Protein AF-A0A418EEM2-F1 (afdb_monomer)

Nearest PDB structures (foldseek):
  7yxx-assembly1_C  TM=7.116E-01  e=9.047E-10  Homo sapiens
  7yxy-assembly1_A  TM=7.258E-01  e=5.087E-09  Homo sapiens
  7vpw-assembly1_A  TM=2.059E-01  e=1.206E-02  Homo sapiens
  7pe7-assembly1_A  TM=1.885E-01  e=2.426E-01  Homo sapiens

Mean predicted aligned error: 11.53 Å

Organism: Aphanomyces astaci (NCBI:txid112090)

pLDDT: mean 82.59, std 14.72, range [24.52, 97.75]

Radius of gyration: 36.35 Å; Cα contacts (8 Å, |Δi|>4): 728; chains: 1; bounding box: 82×50×116 Å

Structure (mmCIF, N/CA/C/O backbone):
data_AF-A0A418EEM2-F1
#
_entry.id   AF-A0A418EEM2-F1
#
loop_
_atom_site.group_PDB
_atom_site.id
_atom_site.type_symbol
_atom_site.label_atom_id
_atom_site.label_alt_id
_atom_site.label_comp_id
_atom_site.label_asym_id
_atom_site.label_entity_id
_atom_site.label_seq_id
_atom_site.pdbx_PDB_ins_code
_atom_site.Cartn_x
_atom_site.Cartn_y
_atom_site.Cartn_z
_atom_site.occupancy
_atom_site.B_iso_or_equiv
_atom_site.auth_seq_id
_atom_site.auth_comp_id
_atom_site.auth_asym_id
_atom_site.auth_atom_id
_atom_site.pdbx_PDB_model_num
ATOM 1 N N . MET A 1 1 ? 50.901 6.028 -36.620 1.00 51.44 1 MET A N 1
ATOM 2 C CA . MET A 1 1 ? 50.301 6.450 -37.903 1.00 51.44 1 MET A CA 1
ATOM 3 C C . MET A 1 1 ? 49.689 7.821 -37.679 1.00 51.44 1 MET A C 1
ATOM 5 O O . MET A 1 1 ? 48.867 7.936 -36.782 1.00 51.44 1 MET A O 1
ATOM 9 N N . VAL A 1 2 ? 50.145 8.858 -38.384 1.00 56.53 2 VAL A N 1
ATOM 10 C CA . VAL A 1 2 ? 49.527 10.195 -38.314 1.00 56.53 2 VAL A CA 1
ATOM 11 C C . VAL A 1 2 ? 48.451 10.235 -39.393 1.00 56.53 2 VAL A C 1
ATOM 13 O O . VAL A 1 2 ? 48.766 10.033 -40.563 1.00 56.53 2 VAL A O 1
ATOM 16 N N . ILE A 1 3 ? 47.192 10.412 -38.996 1.00 65.88 3 ILE A N 1
ATOM 17 C CA . ILE A 1 3 ? 46.061 10.512 -39.923 1.00 65.88 3 ILE A CA 1
ATOM 18 C C . ILE A 1 3 ? 45.738 12.002 -40.084 1.00 65.88 3 ILE A C 1
ATOM 20 O O . ILE A 1 3 ? 45.453 12.676 -39.096 1.00 65.88 3 ILE A O 1
ATOM 24 N N . HIS A 1 4 ? 45.831 12.529 -41.306 1.00 71.06 4 HIS A N 1
ATOM 25 C CA . HIS A 1 4 ? 45.519 13.930 -41.601 1.00 71.06 4 HIS A CA 1
ATOM 26 C C . HIS A 1 4 ? 44.032 14.083 -41.923 1.00 71.06 4 HIS A C 1
ATOM 28 O O . HIS A 1 4 ? 43.538 13.398 -42.816 1.00 71.06 4 HIS A O 1
ATOM 34 N N . ILE A 1 5 ? 43.344 14.992 -41.225 1.00 70.12 5 ILE A N 1
ATOM 35 C CA . ILE A 1 5 ? 41.952 15.350 -41.522 1.00 70.12 5 ILE A CA 1
ATOM 36 C C . ILE A 1 5 ? 41.966 16.478 -42.566 1.00 70.12 5 ILE A C 1
ATOM 38 O O . ILE A 1 5 ? 42.466 17.564 -42.259 1.00 70.12 5 ILE A O 1
ATOM 42 N N . PRO A 1 6 ? 41.469 16.260 -43.794 1.00 67.56 6 PRO A N 1
ATOM 43 C CA . PRO A 1 6 ? 41.409 17.299 -44.810 1.00 67.56 6 PRO A CA 1
ATOM 44 C C . PRO A 1 6 ? 40.204 18.206 -44.530 1.00 67.56 6 PRO A C 1
ATOM 46 O O . PRO A 1 6 ? 39.112 17.956 -45.025 1.00 67.56 6 PRO A O 1
ATOM 49 N N . ILE A 1 7 ? 40.390 19.238 -43.702 1.00 74.06 7 ILE A N 1
ATOM 50 C CA . ILE A 1 7 ? 39.342 20.228 -43.411 1.00 74.06 7 ILE A CA 1
ATOM 51 C C . ILE A 1 7 ? 39.577 21.478 -44.265 1.00 74.06 7 ILE A C 1
ATOM 53 O O . ILE A 1 7 ? 40.609 22.138 -44.147 1.00 74.06 7 ILE A O 1
ATOM 57 N N . SER A 1 8 ? 38.599 21.812 -45.102 1.00 78.50 8 SER A N 1
ATOM 58 C CA . SER A 1 8 ? 38.448 23.098 -45.799 1.00 78.50 8 SER A CA 1
ATOM 59 C C . SER A 1 8 ? 37.062 23.706 -45.533 1.00 78.50 8 SER A C 1
ATOM 61 O O . SER A 1 8 ? 36.158 23.010 -45.071 1.00 78.50 8 SER A O 1
ATOM 63 N N . GLU A 1 9 ? 36.857 24.979 -45.891 1.00 72.06 9 GLU A N 1
ATOM 64 C CA . GLU A 1 9 ? 35.553 25.669 -45.787 1.00 72.06 9 GLU A CA 1
ATOM 65 C C . GLU A 1 9 ? 34.418 24.990 -46.582 1.00 72.06 9 GLU A C 1
ATOM 67 O O . GLU A 1 9 ? 33.248 25.228 -46.305 1.00 72.06 9 GLU A O 1
ATOM 72 N N . SER A 1 10 ? 34.745 24.123 -47.547 1.00 76.06 10 SER A N 1
ATOM 73 C CA . SER A 1 10 ? 33.773 23.375 -48.353 1.00 76.06 10 SER A CA 1
ATOM 74 C C . SER A 1 10 ? 33.432 21.989 -47.793 1.00 76.06 10 SER A C 1
ATOM 76 O O . SER A 1 10 ? 32.678 21.261 -48.430 1.00 76.06 10 SER A O 1
ATOM 78 N N . THR A 1 11 ? 34.024 21.583 -46.664 1.00 80.25 11 THR A N 1
ATOM 79 C CA . THR A 1 11 ? 33.859 20.222 -46.122 1.00 80.25 11 THR A CA 1
ATOM 80 C C . THR A 1 11 ? 32.475 20.078 -45.503 1.00 80.25 11 THR A C 1
ATOM 82 O O . THR A 1 11 ? 32.172 20.706 -44.488 1.00 80.25 11 THR A O 1
ATOM 85 N N . SER A 1 12 ? 31.630 19.243 -46.102 1.00 84.81 12 SER A N 1
ATOM 86 C CA . SER A 1 12 ? 30.308 18.930 -45.560 1.00 84.81 12 SER A CA 1
ATOM 87 C C . SER A 1 12 ? 30.383 17.885 -44.437 1.00 84.81 12 SER A C 1
ATOM 89 O O . SER A 1 12 ? 31.376 17.165 -44.293 1.00 84.81 12 SER A O 1
ATOM 91 N N . LYS A 1 13 ? 29.300 17.749 -43.654 1.00 84.94 13 LYS A N 1
ATOM 92 C CA . LYS A 1 13 ? 29.166 16.659 -42.667 1.00 84.94 13 LYS A CA 1
ATOM 93 C C . LYS A 1 13 ? 29.331 15.282 -43.326 1.00 84.94 13 LYS A C 1
ATOM 95 O O . LYS A 1 13 ? 30.009 14.421 -42.772 1.00 84.94 13 LYS A O 1
ATOM 100 N N . SER A 1 14 ? 28.780 15.101 -44.528 1.00 84.50 14 SER A N 1
ATOM 101 C CA . SER A 1 14 ? 28.922 13.863 -45.299 1.00 84.50 14 SER A CA 1
ATOM 102 C C . SER A 1 14 ? 30.366 13.587 -45.717 1.00 84.50 14 SER A C 1
ATOM 104 O O . SER A 1 14 ? 30.806 12.446 -45.613 1.00 84.50 14 SER A O 1
ATOM 106 N N . ASP A 1 15 ? 31.135 14.605 -46.122 1.00 85.12 15 ASP A N 1
ATOM 107 C CA . ASP A 1 15 ? 32.535 14.412 -46.537 1.00 85.12 15 ASP A CA 1
ATOM 108 C C . ASP A 1 15 ? 33.400 13.921 -45.370 1.00 85.12 15 ASP A C 1
ATOM 110 O O . ASP A 1 15 ? 34.202 12.994 -45.515 1.00 85.12 15 ASP A O 1
ATOM 114 N N . LEU A 1 16 ? 33.202 14.505 -44.183 1.00 85.81 16 LEU A N 1
ATOM 115 C CA . LEU A 1 16 ? 33.929 14.105 -42.981 1.00 85.81 16 LEU A CA 1
ATOM 116 C C . LEU A 1 16 ? 33.482 12.723 -42.470 1.00 85.81 16 LEU A C 1
ATOM 118 O O . LEU A 1 16 ? 34.320 11.948 -42.003 1.00 85.81 16 LEU A O 1
ATOM 122 N N . ALA A 1 17 ? 32.202 12.367 -42.608 1.00 88.06 17 ALA A N 1
ATOM 123 C CA . ALA A 1 17 ? 31.718 11.022 -42.301 1.00 88.06 17 ALA A CA 1
ATOM 124 C C . ALA A 1 17 ? 32.332 9.959 -43.233 1.00 88.06 17 ALA A C 1
ATOM 126 O O . ALA A 1 17 ? 32.867 8.958 -42.754 1.00 88.06 17 ALA A O 1
ATOM 127 N N . VAL A 1 18 ? 32.366 10.213 -44.549 1.00 87.44 18 VAL A N 1
ATOM 128 C CA . VAL A 1 18 ? 33.022 9.335 -45.539 1.00 87.44 18 VAL A CA 1
ATOM 129 C C . VAL A 1 18 ? 34.505 9.160 -45.221 1.00 87.44 18 VAL A C 1
ATOM 131 O O . VAL A 1 18 ? 35.032 8.049 -45.308 1.00 87.44 18 VAL A O 1
ATOM 134 N N . TRP A 1 19 ? 35.181 10.233 -44.806 1.00 88.25 19 TRP A N 1
ATOM 135 C CA . TRP A 1 19 ? 36.571 10.167 -44.367 1.00 88.25 19 TRP A CA 1
ATOM 136 C C . TRP A 1 19 ? 36.748 9.252 -43.141 1.00 88.25 19 TRP A C 1
ATOM 138 O O . TRP A 1 19 ? 37.646 8.404 -43.131 1.00 88.25 19 TRP A O 1
ATOM 148 N N . CYS A 1 20 ? 35.858 9.340 -42.145 1.00 88.31 20 CYS A N 1
ATOM 149 C CA . CYS A 1 20 ? 35.882 8.459 -40.971 1.00 88.31 20 CYS A CA 1
ATOM 150 C C . CYS A 1 20 ? 35.730 6.977 -41.355 1.00 88.31 20 CYS A C 1
ATOM 152 O O . CYS A 1 20 ? 36.470 6.125 -40.847 1.00 88.31 20 CYS A O 1
ATOM 154 N N . THR A 1 21 ? 34.815 6.673 -42.281 1.00 86.81 21 THR A N 1
ATOM 155 C CA . THR A 1 21 ? 34.598 5.317 -42.807 1.00 86.81 21 THR A CA 1
ATOM 156 C C . THR A 1 21 ? 35.807 4.824 -43.602 1.00 86.81 21 THR A C 1
ATOM 158 O O . THR A 1 21 ? 36.276 3.707 -43.377 1.00 86.81 21 THR A O 1
ATOM 161 N N . HIS A 1 22 ? 36.365 5.659 -44.488 1.00 87.75 22 HIS A N 1
ATOM 162 C CA . HIS A 1 22 ? 37.540 5.325 -45.300 1.00 87.75 22 HIS A CA 1
ATOM 163 C C . HIS A 1 22 ? 38.737 4.920 -44.430 1.00 87.75 22 HIS A C 1
ATOM 165 O O . HIS A 1 22 ? 39.407 3.924 -44.707 1.00 87.75 22 HIS A O 1
ATOM 171 N N . HIS A 1 23 ? 38.965 5.646 -43.334 1.00 88.44 23 HIS A N 1
ATOM 172 C CA . HIS A 1 23 ? 40.041 5.362 -42.386 1.00 88.44 23 HIS A CA 1
ATOM 173 C C . HIS A 1 23 ? 39.682 4.326 -41.309 1.00 88.44 23 HIS A C 1
ATOM 175 O O . HIS A 1 23 ? 40.506 4.062 -40.433 1.00 88.44 23 HIS A O 1
ATOM 181 N N . ARG A 1 24 ? 38.490 3.712 -41.377 1.00 88.88 24 ARG A N 1
ATOM 182 C CA . ARG A 1 24 ? 38.003 2.688 -40.436 1.00 88.88 24 ARG A CA 1
ATOM 183 C C . ARG A 1 24 ? 38.135 3.112 -38.970 1.00 88.88 24 ARG A C 1
ATOM 185 O O . ARG A 1 24 ? 38.486 2.297 -38.116 1.00 88.88 24 ARG A O 1
ATOM 192 N N . LEU A 1 25 ? 37.854 4.382 -38.670 1.00 88.19 25 LEU A N 1
ATOM 193 C CA . LEU A 1 25 ? 38.053 4.927 -37.324 1.00 88.19 25 LEU A CA 1
ATOM 194 C C . LEU A 1 25 ? 37.268 4.161 -36.257 1.00 88.19 25 LEU A C 1
ATOM 196 O O . LEU A 1 25 ? 37.789 3.938 -35.170 1.00 88.19 25 LEU A O 1
ATOM 200 N N . LEU A 1 26 ? 36.064 3.688 -36.587 1.00 89.75 26 LEU A N 1
ATOM 201 C CA . LEU A 1 26 ? 35.260 2.877 -35.677 1.00 89.75 26 LEU A CA 1
ATOM 202 C C . LEU A 1 26 ? 35.950 1.562 -35.286 1.00 89.75 26 LEU A C 1
ATOM 204 O O . LEU A 1 26 ? 35.972 1.208 -34.111 1.00 89.75 26 LEU A O 1
ATOM 208 N N . HIS A 1 27 ? 36.567 0.867 -36.245 1.00 90.12 27 HIS A N 1
ATOM 209 C CA . HIS A 1 27 ? 37.319 -0.360 -35.966 1.00 90.12 27 HIS A CA 1
ATOM 210 C C . HIS A 1 27 ? 38.549 -0.077 -35.100 1.00 90.12 27 HIS A C 1
ATOM 212 O O . HIS A 1 27 ? 38.801 -0.798 -34.142 1.00 90.12 27 HIS A O 1
ATOM 218 N N . LEU A 1 28 ? 39.276 1.009 -35.386 1.00 89.88 28 LEU A N 1
ATOM 219 C CA . LEU A 1 28 ? 40.419 1.420 -34.566 1.00 89.88 28 LEU A CA 1
ATOM 220 C C . LEU A 1 28 ? 39.999 1.744 -33.126 1.00 89.88 28 LEU A C 1
ATOM 222 O O . LEU A 1 28 ? 40.713 1.405 -32.184 1.00 89.88 28 LEU A O 1
ATOM 226 N N . LEU A 1 29 ? 38.835 2.373 -32.942 1.00 90.69 29 LEU A N 1
ATOM 227 C CA . LEU A 1 29 ? 38.268 2.619 -31.618 1.00 90.69 29 LEU A CA 1
ATOM 228 C C . LEU A 1 29 ? 37.874 1.321 -30.909 1.00 90.69 29 LEU A C 1
ATOM 230 O O . LEU A 1 29 ? 38.097 1.210 -29.707 1.00 90.69 29 LEU A O 1
ATOM 234 N N . CYS A 1 30 ? 37.323 0.338 -31.627 1.00 89.44 30 CYS A N 1
ATOM 235 C CA . CYS A 1 30 ? 36.938 -0.959 -31.054 1.00 89.44 30 CYS A CA 1
ATOM 236 C C . CYS A 1 30 ? 38.126 -1.727 -30.459 1.00 89.44 30 CYS A C 1
ATOM 238 O O . CYS A 1 30 ? 37.943 -2.431 -29.465 1.00 89.44 30 CYS A O 1
ATOM 240 N N . ASP A 1 31 ? 39.325 -1.518 -31.007 1.00 87.50 31 ASP A N 1
ATOM 241 C CA . ASP A 1 31 ? 40.585 -2.105 -30.535 1.00 87.50 31 ASP A CA 1
ATOM 242 C C . ASP A 1 31 ? 41.353 -1.194 -29.549 1.00 87.50 31 ASP A C 1
ATOM 244 O O . ASP A 1 31 ? 42.474 -1.502 -29.138 1.00 87.50 31 ASP A O 1
ATOM 248 N N . SER A 1 32 ? 40.786 -0.040 -29.178 1.00 90.00 32 SER A N 1
ATOM 249 C CA . SER A 1 32 ? 41.451 0.957 -28.333 1.00 90.00 32 SER A CA 1
ATOM 250 C C . SER A 1 32 ? 41.267 0.711 -26.831 1.00 90.00 32 SER A C 1
ATOM 252 O O . SER A 1 32 ? 40.395 -0.026 -26.378 1.00 90.00 32 SER A O 1
ATOM 254 N N . HIS A 1 33 ? 42.085 1.396 -26.026 1.00 91.94 33 HIS A N 1
ATOM 255 C CA . HIS A 1 33 ? 41.957 1.410 -24.568 1.00 91.94 33 HIS A CA 1
ATOM 256 C C . HIS A 1 33 ? 40.619 2.034 -24.119 1.00 91.94 33 HIS A C 1
ATOM 258 O O . HIS A 1 33 ? 40.158 3.015 -24.705 1.00 91.94 33 HIS A O 1
ATOM 264 N N . GLU A 1 34 ? 40.040 1.541 -23.020 1.00 91.00 34 GLU A N 1
ATOM 265 C CA . GLU A 1 34 ? 38.724 1.943 -22.479 1.00 91.00 34 GLU A CA 1
ATOM 266 C C . GLU A 1 34 ? 38.529 3.474 -22.358 1.00 91.00 34 GLU A C 1
ATOM 268 O O . GLU A 1 34 ? 37.470 4.015 -22.667 1.00 91.00 34 GLU A O 1
ATOM 273 N N . GLN A 1 35 ? 39.580 4.201 -21.966 1.00 91.06 35 GLN A N 1
ATOM 274 C CA . GLN A 1 35 ? 39.549 5.656 -21.780 1.00 91.06 35 GLN A CA 1
ATOM 275 C C . GLN A 1 35 ? 39.449 6.413 -23.110 1.00 91.06 35 GLN A C 1
ATOM 277 O O . GLN A 1 35 ? 38.886 7.504 -23.162 1.00 91.06 35 GLN A O 1
ATOM 282 N N . VAL A 1 36 ? 39.994 5.841 -24.187 1.00 92.56 36 VAL A N 1
ATOM 283 C CA . VAL A 1 36 ? 39.865 6.388 -25.544 1.00 92.56 36 VAL A CA 1
ATOM 284 C C . VAL A 1 36 ? 38.441 6.166 -26.042 1.00 92.56 36 VAL A C 1
ATOM 286 O O . VAL A 1 36 ? 37.833 7.099 -26.561 1.00 92.56 36 VAL A O 1
ATOM 289 N N . ILE A 1 37 ? 37.880 4.979 -25.791 1.00 93.56 37 ILE A N 1
ATOM 290 C CA . ILE A 1 37 ? 36.491 4.647 -26.130 1.00 93.56 37 ILE A CA 1
ATOM 291 C C . ILE A 1 37 ? 35.528 5.640 -25.468 1.00 93.56 37 ILE A C 1
ATOM 293 O O . ILE A 1 37 ? 34.734 6.267 -26.162 1.00 93.56 37 ILE A O 1
ATOM 297 N N . ARG A 1 38 ? 35.650 5.896 -24.159 1.00 90.56 38 ARG A N 1
ATOM 298 C CA . ARG A 1 38 ? 34.766 6.853 -23.454 1.00 90.56 38 ARG A CA 1
ATOM 299 C C . ARG A 1 38 ? 34.848 8.288 -23.979 1.00 90.56 38 ARG A C 1
ATOM 301 O O . ARG A 1 38 ? 33.888 9.037 -23.857 1.00 90.56 38 ARG A O 1
ATOM 308 N N . ARG A 1 39 ? 35.983 8.687 -24.559 1.00 90.69 39 ARG A N 1
ATOM 309 C CA . ARG A 1 39 ? 36.164 10.017 -25.169 1.00 90.69 39 ARG A CA 1
ATOM 310 C C . ARG A 1 39 ? 35.666 10.089 -26.613 1.00 90.69 39 ARG A C 1
ATOM 312 O O . ARG A 1 39 ? 35.639 11.174 -27.182 1.00 90.69 39 ARG A O 1
ATOM 319 N N . SER A 1 40 ? 35.274 8.960 -27.202 1.00 89.38 40 SER A N 1
ATOM 320 C CA . SER A 1 40 ? 34.813 8.886 -28.591 1.00 89.38 40 SER A CA 1
ATOM 321 C C . SER A 1 40 ? 33.335 9.242 -28.787 1.00 89.38 40 SER A C 1
ATOM 323 O O . SER A 1 40 ? 32.888 9.296 -29.932 1.00 89.38 40 SER A O 1
ATOM 325 N N . CYS A 1 41 ? 32.589 9.545 -27.712 1.00 89.44 41 CYS A N 1
ATOM 326 C CA . CYS A 1 41 ? 31.162 9.881 -27.784 1.00 89.44 41 CYS A CA 1
ATOM 327 C C . CYS A 1 41 ? 30.863 10.995 -28.795 1.00 89.44 41 CYS A C 1
ATOM 329 O O . CYS A 1 41 ? 29.959 10.837 -29.604 1.00 89.44 41 CYS A O 1
ATOM 331 N N . GLU A 1 42 ? 31.644 12.079 -28.804 1.00 87.94 42 GLU A N 1
ATOM 332 C CA . GLU A 1 42 ? 31.430 13.205 -29.729 1.00 87.94 42 GLU A CA 1
ATOM 333 C C . GLU A 1 42 ? 31.643 12.813 -31.195 1.00 87.94 42 GLU A C 1
ATOM 335 O O . GLU A 1 42 ? 30.911 13.261 -32.073 1.00 87.94 42 GLU A O 1
ATOM 340 N N . LEU A 1 43 ? 32.611 11.931 -31.472 1.00 88.50 43 LEU A N 1
ATOM 341 C CA . LEU A 1 43 ? 32.829 11.429 -32.827 1.00 88.50 43 LEU A CA 1
ATOM 342 C C . LEU A 1 43 ? 31.642 10.578 -33.286 1.00 88.50 43 LEU A C 1
ATOM 344 O O . LEU A 1 43 ? 31.169 10.731 -34.406 1.00 88.50 43 LEU A O 1
ATOM 348 N N . LEU A 1 44 ? 31.164 9.674 -32.432 1.00 91.12 44 LEU A N 1
ATOM 349 C CA . LEU A 1 44 ? 30.056 8.788 -32.785 1.00 91.12 44 LEU A CA 1
ATOM 350 C C . LEU A 1 44 ? 28.724 9.529 -32.852 1.00 91.12 44 LEU A C 1
ATOM 352 O O . LEU A 1 44 ? 27.911 9.235 -33.724 1.00 91.12 44 LEU A O 1
ATOM 356 N N . ARG A 1 45 ? 28.536 10.539 -32.002 1.00 91.06 45 ARG A N 1
ATOM 357 C CA . ARG A 1 45 ? 27.416 11.472 -32.086 1.00 91.06 45 ARG A CA 1
ATOM 358 C C . ARG A 1 45 ? 27.445 12.218 -33.412 1.00 91.06 45 ARG A C 1
ATOM 360 O O . ARG A 1 45 ? 26.434 12.242 -34.098 1.00 91.06 45 ARG A O 1
ATOM 367 N N . PHE A 1 46 ? 28.605 12.744 -33.813 1.00 90.69 46 PHE A N 1
ATOM 368 C CA . PHE A 1 46 ? 28.773 13.368 -35.124 1.00 90.69 46 PHE A CA 1
ATOM 369 C C . PHE A 1 46 ? 28.389 12.417 -36.270 1.00 90.69 46 PHE A C 1
ATOM 371 O O . PHE A 1 46 ? 27.715 12.840 -37.206 1.00 90.69 46 PHE A O 1
ATOM 378 N N . LEU A 1 47 ? 28.777 11.137 -36.197 1.00 90.75 47 LEU A N 1
ATOM 379 C CA . LEU A 1 47 ? 28.391 10.144 -37.206 1.00 90.75 47 LEU A CA 1
ATOM 380 C C . LEU A 1 47 ? 26.879 9.880 -37.220 1.00 90.75 47 LEU A C 1
ATOM 382 O O . LEU A 1 47 ? 26.319 9.689 -38.295 1.00 90.75 47 LEU A O 1
ATOM 386 N N . CYS A 1 48 ? 26.218 9.897 -36.062 1.00 91.06 48 CYS A N 1
ATOM 387 C CA . CYS A 1 48 ? 24.760 9.804 -35.978 1.00 91.06 48 CYS A CA 1
ATOM 388 C C . CYS A 1 48 ? 24.084 11.050 -36.578 1.00 91.06 48 CYS A C 1
ATOM 390 O O . CYS A 1 48 ? 23.236 10.913 -37.449 1.00 91.06 48 CYS A O 1
ATOM 392 N N . ASP A 1 49 ? 24.536 12.255 -36.211 1.00 87.88 49 ASP A N 1
ATOM 393 C CA . ASP A 1 49 ? 24.030 13.543 -36.723 1.00 87.88 49 ASP A CA 1
ATOM 394 C C . ASP A 1 49 ? 24.249 13.737 -38.238 1.00 87.88 49 ASP A C 1
ATOM 396 O O . ASP A 1 49 ? 23.690 14.657 -38.843 1.00 87.88 49 ASP A O 1
ATOM 400 N N . ALA A 1 50 ? 25.135 12.940 -38.839 1.00 87.81 50 ALA A N 1
ATOM 401 C CA . ALA A 1 50 ? 25.427 12.920 -40.269 1.00 87.81 50 ALA A CA 1
ATOM 402 C C . ALA A 1 50 ? 24.743 11.751 -41.009 1.00 87.81 50 ALA A C 1
ATOM 404 O O . ALA A 1 50 ? 25.096 11.502 -42.161 1.00 87.81 50 ALA A O 1
ATOM 405 N N . ASP A 1 51 ? 23.830 11.018 -40.356 1.00 86.19 51 ASP A N 1
ATOM 406 C CA . ASP A 1 51 ? 23.169 9.803 -40.867 1.00 86.19 51 ASP A CA 1
ATOM 407 C C . ASP A 1 51 ? 24.153 8.720 -41.359 1.00 86.19 51 ASP A C 1
ATOM 409 O O . ASP A 1 51 ? 23.850 7.902 -42.230 1.00 86.19 51 ASP A O 1
ATOM 413 N N . ALA A 1 52 ? 25.364 8.705 -40.797 1.00 88.19 52 ALA A N 1
ATOM 414 C CA . ALA A 1 52 ? 26.465 7.841 -41.213 1.00 88.19 52 ALA A CA 1
ATOM 415 C C . ALA A 1 52 ? 26.723 6.666 -40.258 1.00 88.19 52 ALA A C 1
ATOM 417 O O . ALA A 1 52 ? 27.558 5.816 -40.559 1.00 88.19 52 ALA A O 1
ATOM 418 N N . PHE A 1 53 ? 26.029 6.604 -39.118 1.00 91.81 53 PHE A N 1
ATOM 419 C CA . PHE A 1 53 ? 26.078 5.463 -38.204 1.00 91.81 53 PHE A CA 1
ATOM 420 C C . PHE A 1 53 ? 24.999 4.434 -38.571 1.00 91.81 53 PHE A C 1
ATOM 422 O O . PHE A 1 53 ? 23.814 4.611 -38.283 1.00 91.81 53 PHE A O 1
ATOM 429 N N . SER A 1 54 ? 25.410 3.357 -39.239 1.00 91.75 54 SER A N 1
ATOM 430 C CA . SER A 1 54 ? 24.516 2.339 -39.800 1.00 91.75 54 SER A CA 1
ATOM 431 C C . SER A 1 54 ? 24.370 1.093 -38.913 1.00 91.75 54 SER A C 1
ATOM 433 O O . SER A 1 54 ? 25.065 0.906 -37.915 1.00 91.75 54 SER A O 1
ATOM 435 N N . LEU A 1 55 ? 23.499 0.162 -39.326 1.00 93.88 55 LEU A N 1
ATOM 436 C CA . LEU A 1 55 ? 23.391 -1.166 -38.704 1.00 93.88 55 LEU A CA 1
ATOM 437 C C . LEU A 1 55 ? 24.712 -1.951 -38.743 1.00 93.88 55 LEU A C 1
ATOM 439 O O . LEU A 1 55 ? 25.007 -2.706 -37.817 1.00 93.88 55 LEU A O 1
ATOM 443 N N . ALA A 1 56 ? 25.514 -1.779 -39.797 1.00 92.44 56 ALA A N 1
ATOM 444 C CA . ALA A 1 56 ? 26.814 -2.435 -39.896 1.00 92.44 56 ALA A CA 1
ATOM 445 C C . ALA A 1 56 ? 27.778 -1.902 -38.826 1.00 92.44 56 ALA A C 1
ATOM 447 O O . ALA A 1 56 ? 28.463 -2.687 -38.172 1.00 92.44 56 ALA A O 1
ATOM 448 N N . ASP A 1 57 ? 27.770 -0.588 -38.598 1.00 92.69 57 ASP A N 1
ATOM 449 C CA . ASP A 1 57 ? 28.589 0.074 -37.581 1.00 92.69 57 ASP A CA 1
ATOM 450 C C . ASP A 1 57 ? 28.188 -0.363 -36.168 1.00 92.69 57 ASP A C 1
ATOM 452 O O . ASP A 1 57 ? 29.046 -0.707 -35.351 1.00 92.69 57 ASP A O 1
ATOM 456 N N . LEU A 1 58 ? 26.880 -0.461 -35.904 1.00 95.69 58 LEU A N 1
ATOM 457 C CA . LEU A 1 58 ? 26.364 -1.015 -34.655 1.00 95.69 58 LEU A CA 1
ATOM 458 C C . LEU A 1 58 ? 26.883 -2.438 -34.405 1.00 95.69 58 LEU A C 1
ATOM 460 O O . LEU A 1 58 ? 27.325 -2.738 -33.298 1.00 95.69 58 LEU A O 1
ATOM 464 N N . HIS A 1 59 ? 26.860 -3.315 -35.412 1.00 94.69 59 HIS A N 1
ATOM 465 C CA . HIS A 1 59 ? 27.366 -4.682 -35.260 1.00 94.69 59 HIS A CA 1
ATOM 466 C C . HIS A 1 59 ? 28.874 -4.735 -34.993 1.00 94.69 59 HIS A C 1
ATOM 468 O O . HIS A 1 59 ? 29.317 -5.601 -34.239 1.00 94.69 59 HIS A O 1
ATOM 474 N N . VAL A 1 60 ? 29.658 -3.807 -35.551 1.00 93.75 60 VAL A N 1
ATOM 475 C CA . VAL A 1 60 ? 31.092 -3.682 -35.241 1.00 93.75 60 VAL A CA 1
ATOM 476 C C . VAL A 1 60 ? 31.294 -3.319 -33.768 1.00 93.75 60 VAL A C 1
ATOM 478 O O . VAL A 1 60 ? 32.053 -3.997 -33.072 1.00 93.75 60 VAL A O 1
ATOM 481 N N . VAL A 1 61 ? 30.570 -2.313 -33.268 1.00 94.38 61 VAL A N 1
ATOM 482 C CA . VAL A 1 61 ? 30.624 -1.924 -31.848 1.00 94.38 61 VAL A CA 1
ATOM 483 C C . VAL A 1 61 ? 30.150 -3.066 -30.951 1.00 94.38 61 VAL A C 1
ATOM 485 O O . VAL A 1 61 ? 30.790 -3.386 -29.951 1.00 94.38 61 VAL A O 1
ATOM 488 N N . TRP A 1 62 ? 29.052 -3.729 -31.312 1.00 95.12 62 TRP A N 1
ATOM 489 C CA . TRP A 1 62 ? 28.496 -4.814 -30.511 1.00 95.12 62 TRP A CA 1
ATOM 490 C C . TRP A 1 62 ? 29.405 -6.043 -30.464 1.00 95.12 62 TRP A C 1
ATOM 492 O O . TRP A 1 62 ? 29.550 -6.671 -29.415 1.00 95.12 62 TRP A O 1
ATOM 502 N N . HIS A 1 63 ? 30.090 -6.358 -31.563 1.00 93.94 63 HIS A N 1
ATOM 503 C CA . HIS A 1 63 ? 31.120 -7.390 -31.549 1.00 93.94 63 HIS A CA 1
ATOM 504 C C . HIS A 1 63 ? 32.210 -7.050 -30.521 1.00 93.94 63 HIS A C 1
ATOM 506 O O . HIS A 1 63 ? 32.592 -7.914 -29.737 1.00 93.94 63 HIS A O 1
ATOM 512 N N . ALA A 1 64 ? 32.646 -5.787 -30.446 1.00 91.31 64 ALA A N 1
ATOM 513 C CA . ALA A 1 64 ? 33.613 -5.337 -29.442 1.00 91.31 64 ALA A CA 1
ATOM 514 C C . ALA A 1 64 ? 33.072 -5.423 -27.999 1.00 91.31 64 ALA A C 1
ATOM 516 O O . ALA A 1 64 ? 33.827 -5.744 -27.080 1.00 91.31 64 ALA A O 1
ATOM 517 N N . VAL A 1 65 ? 31.771 -5.191 -27.782 1.00 92.56 65 VAL A N 1
ATOM 518 C CA . VAL A 1 65 ? 31.088 -5.412 -26.487 1.00 92.56 65 VAL A CA 1
ATOM 519 C C . VAL A 1 65 ? 31.171 -6.888 -26.069 1.00 92.56 65 VAL A C 1
ATOM 521 O O . VAL A 1 65 ? 31.387 -7.191 -24.889 1.00 92.56 65 VAL A O 1
ATOM 524 N N . GLN A 1 66 ? 31.023 -7.812 -27.021 1.00 91.31 66 GLN A N 1
ATOM 525 C CA . GLN A 1 66 ? 31.037 -9.255 -26.769 1.00 91.31 66 GLN A CA 1
ATOM 526 C C . GLN A 1 66 ? 32.454 -9.821 -26.602 1.00 91.31 66 GLN A C 1
ATOM 528 O O . GLN A 1 66 ? 32.679 -10.626 -25.697 1.00 91.31 66 GLN A O 1
ATOM 533 N N . SER A 1 67 ? 33.401 -9.399 -27.443 1.00 87.75 67 SER A N 1
ATOM 534 C CA . SER A 1 67 ? 34.732 -10.007 -27.544 1.00 87.75 67 SER A CA 1
ATOM 535 C C . SER A 1 67 ? 35.746 -9.496 -26.519 1.00 87.75 67 SER A C 1
ATOM 537 O O . SER A 1 67 ? 36.746 -10.170 -26.278 1.00 87.75 67 SER A O 1
ATOM 539 N N . ASN A 1 68 ? 35.518 -8.321 -25.923 1.00 86.94 68 ASN A N 1
ATOM 540 C CA . ASN A 1 68 ? 36.484 -7.671 -25.035 1.00 86.94 68 ASN A CA 1
ATOM 541 C C . ASN A 1 68 ? 36.172 -7.853 -23.537 1.00 86.94 68 ASN A C 1
ATOM 543 O O . ASN A 1 68 ? 35.095 -8.303 -23.137 1.00 86.94 68 ASN A O 1
ATOM 547 N N . GLY A 1 69 ? 37.152 -7.495 -22.695 1.00 87.44 69 GLY A N 1
ATOM 548 C CA . GLY A 1 69 ? 37.053 -7.544 -21.233 1.00 87.44 69 GLY A CA 1
ATOM 549 C C . GLY A 1 69 ? 36.000 -6.594 -20.644 1.00 87.44 69 GLY A C 1
ATOM 550 O O . GLY A 1 69 ? 35.468 -5.720 -21.331 1.00 87.44 69 GLY A O 1
ATOM 551 N N . LEU A 1 70 ? 35.709 -6.760 -19.348 1.00 88.44 70 LEU A N 1
ATOM 552 C CA . LEU A 1 70 ? 34.609 -6.071 -18.655 1.00 88.44 70 LEU A CA 1
ATOM 553 C C . LEU A 1 70 ? 34.674 -4.538 -18.759 1.00 88.44 70 LEU A C 1
ATOM 555 O O . LEU A 1 70 ? 33.640 -3.911 -18.987 1.00 88.44 70 LEU A O 1
ATOM 559 N N . ASP A 1 71 ? 35.859 -3.937 -18.660 1.00 90.00 71 ASP A N 1
ATOM 560 C CA . ASP A 1 71 ? 36.002 -2.475 -18.658 1.00 90.00 71 ASP A CA 1
ATOM 561 C C . ASP A 1 71 ? 35.804 -1.843 -20.046 1.00 90.00 71 ASP A C 1
ATOM 563 O O . ASP A 1 71 ? 35.183 -0.781 -20.190 1.00 90.00 71 ASP A O 1
ATOM 567 N N . VAL A 1 72 ? 36.261 -2.535 -21.094 1.00 91.06 72 VAL A N 1
ATOM 568 C CA . VAL A 1 72 ? 36.018 -2.157 -22.495 1.00 91.06 72 VAL A CA 1
ATOM 569 C C . VAL A 1 72 ? 34.537 -2.315 -22.827 1.00 91.06 72 VAL A C 1
ATOM 571 O O . VAL A 1 72 ? 33.940 -1.404 -23.401 1.00 91.06 72 VAL A O 1
ATOM 574 N N . ARG A 1 73 ? 33.914 -3.418 -22.392 1.00 92.44 73 ARG A N 1
ATOM 575 C CA . ARG A 1 73 ? 32.469 -3.638 -22.523 1.00 92.44 73 ARG A CA 1
ATOM 576 C C . ARG A 1 73 ? 31.671 -2.519 -21.860 1.00 92.44 73 ARG A C 1
ATOM 578 O O . ARG A 1 73 ? 30.804 -1.934 -22.500 1.00 92.44 73 ARG A O 1
ATOM 585 N N . ALA A 1 74 ? 31.971 -2.199 -20.603 1.00 92.00 74 ALA A N 1
ATOM 586 C CA . ALA A 1 74 ? 31.291 -1.133 -19.872 1.00 92.00 74 ALA A CA 1
ATOM 587 C C . ALA A 1 74 ? 31.461 0.232 -20.557 1.00 92.00 74 ALA A C 1
ATOM 589 O O . ALA A 1 74 ? 30.519 1.018 -20.607 1.00 92.00 74 ALA A O 1
ATOM 590 N N . SER A 1 75 ? 32.637 0.497 -21.129 1.00 94.31 75 SER A N 1
ATOM 591 C CA . SER A 1 75 ? 32.909 1.742 -21.853 1.00 94.31 75 SER A CA 1
ATOM 592 C C . SER A 1 75 ? 32.117 1.845 -23.156 1.00 94.31 75 SER A C 1
ATOM 594 O O . SER A 1 75 ? 31.590 2.912 -23.449 1.00 94.31 75 SER A O 1
ATOM 596 N N . TRP A 1 76 ? 31.966 0.751 -23.905 1.00 94.94 76 TRP A N 1
ATOM 597 C CA . TRP A 1 76 ? 31.111 0.733 -25.093 1.00 94.94 76 TRP A CA 1
ATOM 598 C C . TRP A 1 76 ? 29.625 0.853 -24.761 1.00 94.94 76 TRP A C 1
ATOM 600 O O . TRP A 1 76 ? 28.916 1.582 -25.445 1.00 94.94 76 TRP A O 1
ATOM 610 N N . LEU A 1 77 ? 29.159 0.202 -23.692 1.00 94.81 77 LEU A N 1
ATOM 611 C CA . LEU A 1 77 ? 27.781 0.364 -23.218 1.00 94.81 77 LEU A CA 1
ATOM 612 C C . LEU A 1 77 ? 27.499 1.815 -22.803 1.00 94.81 77 LEU A C 1
ATOM 614 O O . LEU A 1 77 ? 26.469 2.351 -23.189 1.00 94.81 77 LEU A O 1
ATOM 618 N N . PHE A 1 78 ? 28.440 2.469 -22.114 1.00 94.56 78 PHE A N 1
ATOM 619 C CA . PHE A 1 78 ? 28.359 3.896 -21.779 1.00 94.56 78 PHE A CA 1
ATOM 620 C C . PHE A 1 78 ? 28.287 4.791 -23.026 1.00 94.56 78 PHE A C 1
ATOM 622 O O . PHE A 1 78 ? 27.506 5.736 -23.078 1.00 94.56 78 PHE A O 1
ATOM 629 N N . VAL A 1 79 ? 29.094 4.498 -24.049 1.00 95.00 79 VAL A N 1
ATOM 630 C CA . VAL A 1 79 ? 29.055 5.244 -25.314 1.00 95.00 79 VAL A CA 1
ATOM 631 C C . VAL A 1 79 ? 27.706 5.056 -26.010 1.00 95.00 79 VAL A C 1
ATOM 633 O O . VAL A 1 79 ? 27.092 6.039 -26.402 1.00 95.00 79 VAL A O 1
ATOM 636 N N . LEU A 1 80 ? 27.212 3.819 -26.126 1.00 96.00 80 LEU A N 1
ATOM 637 C CA . LEU A 1 80 ? 25.902 3.535 -26.726 1.00 96.00 80 LEU A CA 1
ATOM 638 C C . LEU A 1 80 ? 24.758 4.200 -25.948 1.00 96.00 80 LEU A C 1
ATOM 640 O O . LEU A 1 80 ? 23.803 4.675 -26.558 1.00 96.00 80 LEU A O 1
ATOM 644 N N . GLU A 1 81 ? 24.869 4.274 -24.619 1.00 95.31 81 GLU A N 1
ATOM 645 C CA . GLU A 1 81 ? 23.913 4.965 -23.750 1.00 95.31 81 GLU A CA 1
ATOM 646 C C . GLU A 1 81 ? 23.833 6.455 -24.108 1.00 95.31 81 GLU A C 1
ATOM 648 O O . GLU A 1 81 ? 22.744 6.982 -24.328 1.00 95.31 81 GLU A O 1
ATOM 653 N N . ALA A 1 82 ? 24.985 7.116 -24.268 1.00 93.75 82 ALA A N 1
ATOM 654 C CA . ALA A 1 82 ? 25.063 8.524 -24.661 1.00 93.75 82 ALA A CA 1
ATOM 655 C C . ALA A 1 82 ? 24.545 8.802 -26.087 1.00 93.75 82 ALA A C 1
ATOM 657 O O . ALA A 1 82 ? 24.227 9.946 -26.415 1.00 93.75 82 ALA A O 1
ATOM 658 N N . LEU A 1 83 ? 24.462 7.774 -26.938 1.00 94.62 83 LEU A N 1
ATOM 659 C CA . LEU A 1 83 ?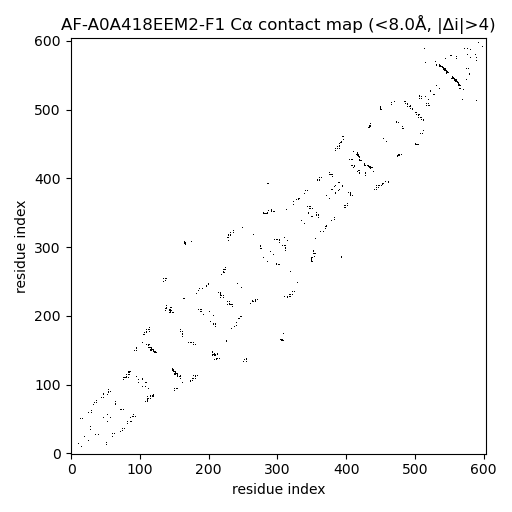 24.015 7.884 -28.328 1.00 94.62 83 LEU A CA 1
ATOM 660 C C . LEU A 1 83 ? 22.525 7.580 -28.523 1.00 94.62 83 LEU A C 1
ATOM 662 O O . LEU A 1 83 ? 22.021 7.763 -29.630 1.00 94.62 83 LEU A O 1
ATOM 666 N N . ALA A 1 84 ? 21.810 7.138 -27.482 1.00 94.12 84 ALA A N 1
ATOM 667 C CA . ALA A 1 84 ? 20.429 6.655 -27.581 1.00 94.12 84 ALA A CA 1
ATOM 668 C C . ALA A 1 84 ? 19.463 7.632 -28.281 1.00 94.12 84 ALA A C 1
ATOM 670 O O . ALA A 1 84 ? 18.587 7.185 -29.017 1.00 94.12 84 ALA A O 1
ATOM 671 N N . SER A 1 85 ? 19.644 8.944 -28.095 1.00 93.25 85 SER A N 1
ATOM 672 C CA . SER A 1 85 ? 18.822 9.989 -28.727 1.00 93.25 85 SER A CA 1
ATOM 673 C C . SER A 1 85 ? 19.215 10.349 -30.159 1.00 93.25 85 SER A C 1
ATOM 675 O O . SER A 1 85 ? 18.451 11.027 -30.837 1.00 93.25 85 SER A O 1
ATOM 677 N N . TYR A 1 86 ? 20.415 9.968 -30.598 1.00 93.56 86 TYR A N 1
ATOM 678 C CA . TYR A 1 86 ? 20.976 10.361 -31.897 1.00 93.56 86 TYR A CA 1
ATOM 679 C C . TYR A 1 86 ? 20.884 9.240 -32.934 1.00 93.56 86 TYR A C 1
ATOM 681 O O . TYR A 1 86 ? 20.886 9.499 -34.133 1.00 93.56 86 TYR A O 1
ATOM 689 N N . MET A 1 87 ? 20.821 7.985 -32.487 1.00 94.19 87 MET A N 1
ATOM 690 C CA . MET A 1 87 ? 20.657 6.836 -33.374 1.00 94.19 87 MET A CA 1
ATOM 691 C C . MET A 1 87 ? 19.277 6.840 -34.038 1.00 94.19 87 MET A C 1
ATOM 693 O O . MET A 1 87 ? 18.290 7.250 -33.438 1.00 94.19 87 MET A O 1
ATOM 697 N N . THR A 1 88 ? 19.193 6.316 -35.261 1.00 92.88 88 THR A N 1
ATOM 698 C CA . THR A 1 88 ? 17.918 6.145 -35.970 1.00 92.88 88 THR A CA 1
ATOM 699 C C . THR A 1 88 ? 17.080 5.014 -35.358 1.00 92.88 88 THR A C 1
ATOM 701 O O . THR A 1 88 ? 17.618 4.067 -34.777 1.00 92.88 88 THR A O 1
ATOM 704 N N . VAL A 1 89 ? 15.753 5.059 -35.539 1.00 93.00 89 VAL A N 1
ATOM 705 C CA . VAL A 1 89 ? 14.817 4.019 -35.059 1.00 93.00 89 VAL A CA 1
ATOM 706 C C . VAL A 1 89 ? 15.271 2.589 -35.422 1.00 93.00 89 VAL A C 1
ATOM 708 O O . VAL A 1 89 ? 15.318 1.745 -34.521 1.00 93.00 89 VAL A O 1
ATOM 711 N N . PRO A 1 90 ? 15.669 2.272 -36.678 1.00 95.06 90 PRO A N 1
ATOM 712 C CA . PRO A 1 90 ? 16.119 0.922 -37.028 1.00 95.06 90 PRO A CA 1
ATOM 713 C C . PRO A 1 90 ? 17.364 0.473 -36.255 1.00 95.06 90 PRO A C 1
ATOM 715 O O . PRO A 1 90 ? 17.468 -0.698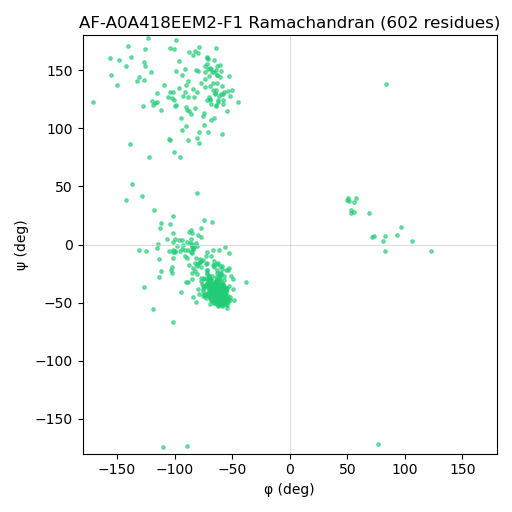 -35.884 1.00 95.06 90 PRO A O 1
ATOM 718 N N . VAL A 1 91 ? 18.299 1.394 -35.995 1.00 95.75 91 VAL A N 1
ATOM 719 C CA . VAL A 1 91 ? 19.525 1.118 -35.234 1.00 95.75 91 VAL A CA 1
ATOM 720 C C . VAL A 1 91 ? 19.190 0.849 -33.770 1.00 95.75 91 VAL A C 1
ATOM 722 O O . VAL A 1 91 ? 19.658 -0.145 -33.217 1.00 95.75 91 VAL A O 1
ATOM 725 N N . CYS A 1 92 ? 18.320 1.653 -33.158 1.00 96.69 92 CYS A N 1
ATOM 726 C CA . CYS A 1 92 ? 17.870 1.417 -31.787 1.00 96.69 92 CYS A CA 1
ATOM 727 C C . CYS A 1 92 ? 17.132 0.078 -31.635 1.00 96.69 92 CYS A C 1
ATOM 729 O O . CYS A 1 92 ? 17.372 -0.649 -30.671 1.00 96.69 92 CYS A O 1
ATOM 731 N N . TRP A 1 93 ? 16.289 -0.300 -32.601 1.00 96.38 93 TRP A N 1
ATOM 732 C CA . TRP A 1 93 ? 15.633 -1.612 -32.617 1.00 96.38 93 TRP A CA 1
ATOM 733 C C . TRP A 1 93 ? 16.625 -2.771 -32.717 1.00 96.38 93 TRP A C 1
ATOM 735 O O . TRP A 1 93 ? 16.490 -3.768 -32.004 1.00 96.38 93 TRP A O 1
ATOM 745 N N . ALA A 1 94 ? 17.628 -2.653 -33.589 1.00 97.06 94 ALA A N 1
ATOM 746 C CA . ALA A 1 94 ? 18.684 -3.652 -33.693 1.00 97.06 94 ALA A CA 1
ATOM 747 C C . ALA A 1 94 ? 19.476 -3.759 -32.383 1.00 97.06 94 ALA A C 1
ATOM 749 O O . ALA A 1 94 ? 19.732 -4.868 -31.917 1.00 97.06 94 ALA A O 1
ATOM 750 N N . LEU A 1 95 ? 19.786 -2.630 -31.741 1.00 96.81 95 LEU A N 1
ATOM 751 C CA . LEU A 1 95 ? 20.467 -2.613 -30.451 1.00 96.81 95 LEU A CA 1
ATOM 752 C C . LEU A 1 95 ? 19.628 -3.273 -29.347 1.00 96.81 95 LEU A C 1
ATOM 754 O O . LEU A 1 95 ? 20.163 -4.071 -28.583 1.00 96.81 95 LEU A O 1
ATOM 758 N N . LEU A 1 96 ? 18.316 -3.023 -29.295 1.00 96.31 96 LEU A N 1
ATOM 759 C CA . LEU A 1 96 ? 17.423 -3.706 -28.353 1.00 96.31 96 LEU A CA 1
ATOM 760 C C . LEU A 1 96 ? 17.425 -5.224 -28.542 1.00 96.31 96 LEU A C 1
ATOM 762 O O . LEU A 1 96 ? 17.500 -5.951 -27.554 1.00 96.31 96 LEU A O 1
ATOM 766 N N . ARG A 1 97 ? 17.387 -5.715 -29.786 1.00 95.81 97 ARG A N 1
ATOM 767 C CA . ARG A 1 97 ? 17.472 -7.159 -30.068 1.00 95.81 97 ARG A CA 1
ATOM 768 C C . ARG A 1 97 ? 18.798 -7.745 -29.602 1.00 95.81 97 ARG A C 1
ATOM 770 O O . ARG A 1 97 ? 18.815 -8.780 -28.953 1.00 95.81 97 ARG A O 1
ATOM 777 N N . LEU A 1 98 ? 19.898 -7.041 -29.852 1.00 95.69 98 LEU A N 1
ATOM 778 C CA . LEU A 1 98 ? 21.221 -7.459 -29.399 1.00 95.69 98 LEU A CA 1
ATOM 779 C C . LEU A 1 98 ? 21.316 -7.520 -27.862 1.00 95.69 98 LEU A C 1
ATOM 781 O O . LEU A 1 98 ? 21.891 -8.465 -27.319 1.00 95.69 98 LEU A O 1
ATOM 785 N N . ILE A 1 99 ? 20.707 -6.560 -27.153 1.00 94.56 99 ILE A N 1
ATOM 786 C CA . ILE A 1 99 ? 20.580 -6.581 -25.686 1.00 94.56 99 ILE A CA 1
ATOM 787 C C . ILE A 1 99 ? 19.742 -7.784 -25.228 1.00 94.56 99 ILE A C 1
ATOM 789 O O . ILE A 1 99 ? 20.130 -8.467 -24.280 1.00 94.56 99 ILE A O 1
ATOM 793 N N . GLN A 1 100 ? 18.616 -8.063 -25.892 1.00 92.69 100 GLN A N 1
ATOM 794 C CA . GLN A 1 100 ? 17.757 -9.214 -25.587 1.00 92.69 100 GLN A CA 1
ATOM 795 C C . GLN A 1 100 ? 18.493 -10.545 -25.776 1.00 92.69 100 GLN A C 1
ATOM 797 O O . GLN A 1 100 ? 18.436 -11.393 -24.887 1.00 92.69 100 GLN A O 1
ATOM 802 N N . ASP A 1 101 ? 19.217 -10.698 -26.887 1.00 92.38 101 ASP A N 1
ATOM 803 C CA . ASP A 1 101 ? 19.965 -11.911 -27.226 1.00 92.38 101 ASP A CA 1
ATOM 804 C C . ASP A 1 101 ? 21.094 -12.189 -26.224 1.00 92.38 101 ASP A C 1
ATOM 806 O O . ASP A 1 101 ? 21.349 -13.340 -25.866 1.00 92.38 101 ASP A O 1
ATOM 810 N N . LEU A 1 102 ? 21.776 -11.138 -25.755 1.00 89.06 102 LEU A N 1
ATOM 811 C CA . LEU A 1 102 ? 22.838 -11.261 -24.753 1.00 89.06 102 LEU A CA 1
ATOM 812 C C . LEU A 1 102 ? 22.288 -11.464 -23.331 1.00 89.06 102 LEU A C 1
ATOM 814 O O . LEU A 1 102 ? 22.927 -12.121 -22.507 1.00 89.06 102 LEU A O 1
ATOM 818 N N . GLY A 1 103 ? 21.116 -10.899 -23.046 1.00 88.88 103 GLY A N 1
ATOM 819 C CA . GLY A 1 103 ? 20.479 -10.903 -21.736 1.00 88.88 103 GLY A CA 1
ATOM 820 C C . GLY A 1 103 ? 20.987 -9.797 -20.804 1.00 88.88 103 GLY A C 1
ATOM 821 O O . GLY A 1 103 ? 22.189 -9.547 -20.667 1.00 88.88 103 GLY A O 1
ATOM 822 N N . VAL A 1 104 ? 20.046 -9.167 -20.092 1.00 89.56 104 VAL A N 1
ATOM 823 C CA . VAL A 1 104 ? 20.326 -8.109 -19.110 1.00 89.56 104 VAL A CA 1
ATOM 824 C C . VAL A 1 104 ? 21.058 -8.696 -17.903 1.00 89.56 104 VAL A C 1
ATOM 826 O O . VAL A 1 104 ? 20.481 -9.424 -17.097 1.00 89.56 104 VAL A O 1
ATOM 829 N N . SER A 1 105 ? 22.353 -8.397 -17.805 1.00 88.44 105 SER A N 1
ATOM 830 C CA . SER A 1 105 ? 23.272 -9.036 -16.849 1.00 88.44 105 SER A CA 1
ATOM 831 C C . SER A 1 105 ? 24.127 -8.057 -16.041 1.00 88.44 105 SER A C 1
ATOM 833 O O . SER A 1 105 ? 24.870 -8.479 -15.157 1.00 88.44 105 SER A O 1
ATOM 835 N N . SER A 1 106 ? 24.048 -6.751 -16.315 1.00 91.56 106 SER A N 1
ATOM 836 C CA . SER A 1 106 ? 24.856 -5.742 -15.625 1.00 91.56 106 SER A CA 1
ATOM 837 C C . SER A 1 106 ? 24.142 -4.398 -15.496 1.00 91.56 106 SER A C 1
ATOM 839 O O . SER A 1 106 ? 23.253 -4.062 -16.279 1.00 91.56 106 SER A O 1
ATOM 841 N N . VAL A 1 107 ? 24.598 -3.594 -14.534 1.00 93.44 107 VAL A N 1
ATOM 842 C CA . VAL A 1 107 ? 24.132 -2.214 -14.314 1.00 93.44 107 VAL A CA 1
ATOM 843 C C . VAL A 1 107 ? 24.360 -1.342 -15.553 1.00 93.44 107 VAL A C 1
ATOM 845 O O . VAL A 1 107 ? 23.478 -0.577 -15.923 1.00 93.44 107 VAL A O 1
ATOM 848 N N . SER A 1 108 ? 25.491 -1.492 -16.252 1.00 93.25 108 SER A N 1
ATOM 849 C CA . SER A 1 108 ? 25.767 -0.743 -17.491 1.00 93.25 108 SER A CA 1
ATOM 850 C C . SER A 1 108 ? 24.780 -1.074 -18.612 1.00 93.25 108 SER A C 1
ATOM 852 O O . SER A 1 108 ? 24.443 -0.211 -19.413 1.00 93.25 108 SER A O 1
ATOM 854 N N . MET A 1 109 ? 24.293 -2.317 -18.669 1.00 94.19 109 MET A N 1
ATOM 855 C CA . MET A 1 109 ? 23.281 -2.711 -19.649 1.00 94.19 109 MET A CA 1
ATOM 856 C C . MET A 1 109 ? 21.911 -2.120 -19.316 1.00 94.19 109 MET A C 1
ATOM 858 O O . MET A 1 109 ? 21.184 -1.714 -20.218 1.00 94.19 109 MET A O 1
ATOM 862 N N . LEU A 1 110 ? 21.587 -2.017 -18.023 1.00 95.88 110 LEU A N 1
ATOM 863 C CA . LEU A 1 110 ? 20.401 -1.301 -17.558 1.00 95.88 110 LEU A CA 1
ATOM 864 C C . LEU A 1 110 ? 20.479 0.205 -17.818 1.00 95.88 110 LEU A C 1
ATOM 866 O O . LEU A 1 110 ? 19.455 0.789 -18.153 1.00 95.88 110 LEU A O 1
ATOM 870 N N . GLY A 1 111 ? 21.661 0.821 -17.706 1.00 95.88 111 GLY A N 1
ATOM 871 C CA . GLY A 1 111 ? 21.881 2.223 -18.084 1.00 95.88 111 GLY A CA 1
ATOM 872 C C . GLY A 1 111 ? 21.537 2.472 -19.552 1.00 95.88 111 GLY A C 1
ATOM 873 O O . GLY A 1 111 ? 20.670 3.290 -19.855 1.00 95.88 111 GLY A O 1
ATOM 874 N N . LEU A 1 112 ? 22.105 1.663 -20.452 1.00 96.62 112 LEU A N 1
ATOM 875 C CA . LEU A 1 112 ? 21.785 1.702 -21.881 1.00 96.62 112 LEU A CA 1
ATOM 876 C C . LEU A 1 112 ? 20.291 1.470 -22.161 1.00 96.62 112 LEU A C 1
ATOM 878 O O . LEU A 1 112 ? 19.675 2.214 -22.922 1.00 96.62 112 LEU A O 1
ATOM 882 N N . LEU A 1 113 ? 19.692 0.454 -21.536 1.00 97.38 113 LEU A N 1
ATOM 883 C CA . LEU A 1 113 ? 18.270 0.159 -21.701 1.00 97.38 113 LEU A CA 1
ATOM 884 C C . LEU A 1 113 ? 17.385 1.314 -21.199 1.00 97.38 113 LEU A C 1
ATOM 886 O O . LEU A 1 113 ? 16.405 1.670 -21.850 1.00 97.38 113 LEU A O 1
ATOM 890 N N . GLY A 1 114 ? 17.763 1.932 -20.080 1.00 97.19 114 GLY A N 1
ATOM 891 C CA . GLY A 1 114 ? 17.139 3.137 -19.545 1.00 97.19 114 GLY A CA 1
ATOM 892 C C . GLY A 1 114 ? 17.235 4.320 -20.504 1.00 97.19 114 GLY A C 1
ATOM 893 O O . GLY A 1 114 ? 16.237 4.997 -20.730 1.00 97.19 114 GLY A O 1
ATOM 894 N N . ALA A 1 115 ? 18.393 4.546 -21.129 1.00 97.00 115 ALA A N 1
ATOM 895 C CA . ALA A 1 115 ? 18.557 5.602 -22.126 1.00 97.00 115 ALA A CA 1
ATOM 896 C C . ALA A 1 115 ? 17.706 5.365 -23.381 1.00 97.00 115 ALA A C 1
ATOM 898 O O . ALA A 1 115 ? 17.098 6.308 -23.883 1.00 97.00 115 ALA A O 1
ATOM 899 N N . LEU A 1 116 ? 17.581 4.118 -23.849 1.00 97.75 116 LEU A N 1
ATOM 900 C CA . LEU A 1 116 ? 16.671 3.772 -24.948 1.00 97.75 116 LEU A CA 1
ATOM 901 C C . LEU A 1 116 ? 15.201 4.000 -24.563 1.00 97.75 116 LEU A C 1
ATOM 903 O O . LEU A 1 116 ? 14.437 4.528 -25.365 1.00 97.75 116 LEU A O 1
ATOM 907 N N . ALA A 1 117 ? 14.810 3.667 -23.331 1.00 97.12 117 ALA A N 1
ATOM 908 C CA . ALA A 1 117 ? 13.460 3.910 -22.820 1.00 97.12 117 ALA A CA 1
ATOM 909 C C . ALA A 1 117 ? 13.126 5.409 -22.677 1.00 97.12 117 ALA A C 1
ATOM 911 O O . ALA A 1 117 ? 11.981 5.811 -22.885 1.00 97.12 117 ALA A O 1
ATOM 912 N N . LYS A 1 118 ? 14.118 6.238 -22.338 1.00 94.94 118 LYS A N 1
ATOM 913 C CA . LYS A 1 118 ? 13.970 7.692 -22.161 1.00 94.94 118 LYS A CA 1
ATOM 914 C C . LYS A 1 118 ? 13.996 8.446 -23.487 1.00 94.94 118 LYS A C 1
ATOM 916 O O . LYS A 1 118 ? 13.144 9.290 -23.735 1.00 94.94 118 LYS A O 1
ATOM 921 N N . TYR A 1 119 ? 14.993 8.156 -24.319 1.00 94.06 119 TYR A N 1
ATOM 922 C CA . TYR A 1 119 ? 15.451 9.105 -25.329 1.00 94.06 119 TYR A CA 1
ATOM 923 C C . TYR A 1 119 ? 15.449 8.584 -26.760 1.00 94.06 119 TYR A C 1
ATOM 925 O O . TYR A 1 119 ? 15.715 9.379 -27.657 1.00 94.06 119 TYR A O 1
ATOM 933 N N . ALA A 1 120 ? 15.149 7.302 -27.006 1.00 94.88 120 ALA A N 1
ATOM 934 C CA . ALA A 1 120 ? 15.098 6.795 -28.378 1.00 94.88 120 ALA A CA 1
ATOM 935 C C . ALA A 1 120 ? 14.175 7.664 -29.261 1.00 94.88 120 ALA A C 1
ATOM 937 O O . ALA A 1 120 ? 13.173 8.185 -28.758 1.00 94.88 120 ALA A O 1
ATOM 938 N N . PRO A 1 121 ? 14.491 7.853 -30.551 1.00 91.19 121 PRO A N 1
ATOM 939 C CA . PRO A 1 121 ? 13.669 8.671 -31.440 1.00 91.19 121 PRO A CA 1
ATOM 940 C C . PRO A 1 121 ? 12.242 8.122 -31.571 1.00 91.19 121 PRO A C 1
ATOM 942 O O . PRO A 1 121 ? 12.003 6.925 -31.391 1.00 91.19 121 PRO A O 1
ATOM 945 N N . LEU A 1 122 ? 11.304 9.014 -31.890 1.00 88.94 122 LEU A N 1
ATOM 946 C CA . LEU A 1 122 ? 9.920 8.660 -32.206 1.00 88.94 122 LEU A CA 1
ATOM 947 C C . LEU A 1 122 ? 9.842 8.015 -33.597 1.00 88.94 122 LEU A C 1
ATOM 949 O O . LEU A 1 122 ? 10.604 8.377 -34.493 1.00 88.94 122 LEU A O 1
ATOM 953 N N . ASP A 1 123 ? 8.900 7.091 -33.783 1.00 85.06 123 ASP A N 1
ATOM 954 C CA . ASP A 1 123 ? 8.657 6.429 -35.071 1.00 85.06 123 ASP A CA 1
ATOM 955 C C . ASP A 1 123 ? 7.999 7.378 -36.090 1.00 85.06 123 ASP A C 1
ATOM 957 O O . ASP A 1 123 ? 8.268 7.294 -37.289 1.00 85.06 123 ASP A O 1
ATOM 961 N N . SER A 1 124 ? 7.158 8.305 -35.616 1.00 74.06 124 SER A N 1
ATOM 962 C CA . SER A 1 124 ? 6.469 9.320 -36.426 1.00 74.06 124 SER A CA 1
ATOM 963 C C . SER A 1 124 ? 6.094 10.545 -35.586 1.00 74.06 124 SER A C 1
ATOM 965 O O . SER A 1 124 ? 5.704 10.387 -34.427 1.00 74.06 124 SER A O 1
ATOM 967 N N . TYR A 1 125 ? 6.126 11.736 -36.190 1.00 63.25 125 TYR A N 1
ATOM 968 C CA . TYR A 1 125 ? 5.775 13.015 -35.551 1.00 63.25 125 TYR A CA 1
ATOM 969 C C . TYR A 1 125 ? 4.347 13.516 -35.864 1.00 63.25 125 TYR A C 1
ATOM 971 O O . TYR A 1 125 ? 4.015 14.619 -35.458 1.00 63.25 125 TYR A O 1
ATOM 979 N N . ASP A 1 126 ? 3.505 12.760 -36.581 1.00 59.59 126 ASP A N 1
ATOM 980 C CA . ASP A 1 126 ? 2.197 13.268 -37.041 1.00 59.59 126 ASP A CA 1
ATOM 981 C C . ASP A 1 126 ? 1.247 13.608 -35.878 1.00 59.59 126 ASP A C 1
ATOM 983 O O . ASP A 1 126 ? 0.864 12.732 -35.108 1.00 59.59 126 ASP A O 1
ATOM 987 N N . ASP A 1 127 ? 0.798 14.856 -35.764 1.00 55.75 127 ASP A N 1
ATOM 988 C CA . ASP A 1 127 ? -0.017 15.360 -34.644 1.00 55.75 127 ASP A CA 1
ATOM 989 C C . ASP A 1 127 ? -1.539 15.111 -34.782 1.00 55.75 127 ASP A C 1
ATOM 991 O O . ASP A 1 127 ? -2.319 15.570 -33.955 1.00 55.75 127 ASP A O 1
ATOM 995 N N . ASP A 1 128 ? -1.981 14.307 -35.757 1.00 55.88 128 ASP A N 1
ATOM 996 C CA . ASP A 1 128 ? -3.398 14.128 -36.157 1.00 55.88 128 ASP A CA 1
ATOM 997 C C . ASP A 1 128 ? -4.339 13.436 -35.125 1.00 55.88 128 ASP A C 1
ATOM 999 O O . ASP A 1 128 ? -5.392 12.912 -35.489 1.00 55.88 128 ASP A O 1
ATOM 1003 N N . ILE A 1 129 ? -3.994 13.392 -33.831 1.00 58.66 129 ILE A N 1
ATOM 1004 C CA . ILE A 1 129 ? -4.862 12.875 -32.746 1.00 58.66 129 ILE A CA 1
ATOM 1005 C C . ILE A 1 129 ? -5.474 14.033 -31.922 1.00 58.66 129 ILE A C 1
ATOM 1007 O O . ILE A 1 129 ? -5.974 13.841 -30.812 1.00 58.66 129 ILE A O 1
ATOM 1011 N N . GLU A 1 130 ? -5.466 15.255 -32.457 1.00 53.81 130 GLU A N 1
ATOM 1012 C CA . GLU A 1 130 ? -6.281 16.348 -31.922 1.00 53.81 130 GLU A CA 1
ATOM 1013 C C . GLU A 1 130 ? -7.768 15.916 -31.944 1.00 53.81 130 GLU A C 1
ATOM 1015 O O . GLU A 1 130 ? -8.261 15.472 -32.974 1.00 53.81 130 GLU A O 1
ATOM 1020 N N . ASP A 1 131 ? -8.447 15.972 -30.787 1.00 55.62 131 ASP A N 1
ATOM 1021 C CA . ASP A 1 131 ? -9.885 15.691 -30.532 1.00 55.62 131 ASP A CA 1
ATOM 1022 C C . ASP A 1 131 ? -10.283 14.377 -29.817 1.00 55.62 131 ASP A C 1
ATOM 1024 O O . ASP A 1 131 ? -11.474 14.167 -29.577 1.00 55.62 131 ASP A O 1
ATOM 1028 N N . ARG A 1 132 ? -9.357 13.510 -29.376 1.00 61.88 132 ARG A N 1
ATOM 1029 C CA . ARG A 1 132 ? -9.726 12.346 -28.527 1.00 61.88 132 ARG A CA 1
ATOM 1030 C C . ARG A 1 132 ? -9.683 12.654 -27.028 1.00 61.88 132 ARG A C 1
ATOM 1032 O O . ARG A 1 132 ? -8.739 13.279 -26.545 1.00 61.88 132 ARG A O 1
ATOM 1039 N N . THR A 1 133 ? -10.689 12.193 -26.280 1.00 62.97 133 THR A N 1
ATOM 1040 C CA . THR A 1 133 ? -10.757 12.384 -24.821 1.00 62.97 133 THR A CA 1
ATOM 1041 C C . THR A 1 133 ? -9.922 11.341 -24.069 1.00 62.97 133 THR A C 1
ATOM 1043 O O . THR A 1 133 ? -9.500 10.333 -24.639 1.00 62.97 133 THR A O 1
ATOM 1046 N N . ALA A 1 134 ? -9.667 11.563 -22.772 1.00 61.25 134 ALA A N 1
ATOM 1047 C CA . ALA A 1 134 ? -8.920 10.610 -21.946 1.00 61.25 134 ALA A CA 1
ATOM 1048 C C . ALA A 1 134 ? -9.611 9.236 -21.852 1.00 61.25 134 ALA A C 1
ATOM 1050 O O . ALA A 1 134 ? -8.936 8.204 -21.871 1.00 61.25 134 ALA A O 1
ATOM 1051 N N . ASP A 1 135 ? -10.945 9.234 -21.826 1.00 62.00 135 ASP A N 1
ATOM 1052 C CA . ASP A 1 135 ? -11.772 8.026 -21.796 1.00 62.00 135 ASP A CA 1
ATOM 1053 C C . ASP A 1 135 ? -11.672 7.218 -23.103 1.00 62.00 135 ASP A C 1
ATOM 1055 O O . ASP A 1 135 ? -11.794 5.995 -23.078 1.00 62.00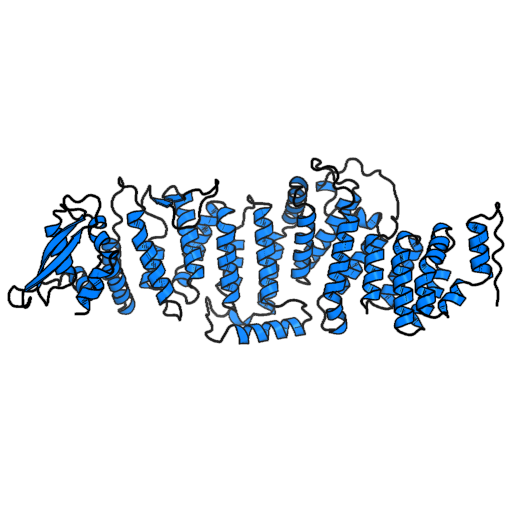 135 ASP A O 1
ATOM 1059 N N . ASP A 1 136 ? -11.379 7.874 -24.233 1.00 64.38 136 ASP A N 1
ATOM 1060 C CA . ASP A 1 136 ? -11.204 7.216 -25.536 1.00 64.38 136 ASP A CA 1
ATOM 1061 C C . ASP A 1 136 ? -9.815 6.576 -25.713 1.00 64.38 136 ASP A C 1
ATOM 1063 O O . ASP A 1 136 ? -9.616 5.757 -26.614 1.00 64.38 136 ASP A O 1
ATOM 1067 N N . LEU A 1 137 ? -8.832 6.988 -24.906 1.00 70.00 137 LEU A N 1
ATOM 1068 C CA . LEU A 1 137 ? -7.412 6.675 -25.104 1.00 70.00 137 LEU A CA 1
ATOM 1069 C C . LEU A 1 137 ? -6.822 5.773 -24.010 1.00 70.00 137 LEU A C 1
ATOM 1071 O O . LEU A 1 137 ? -5.888 5.018 -24.292 1.00 70.00 137 LEU A O 1
ATOM 1075 N N . LEU A 1 138 ? -7.354 5.807 -22.784 1.00 82.56 138 LEU A N 1
ATOM 1076 C CA . LEU A 1 138 ? -6.950 4.881 -21.725 1.00 82.56 138 LEU A CA 1
ATOM 1077 C C . LEU A 1 138 ? -7.429 3.460 -22.034 1.00 82.56 138 LEU A C 1
ATOM 1079 O O . LEU A 1 138 ? -8.612 3.191 -22.221 1.00 82.56 138 LEU A O 1
ATOM 1083 N N . PHE A 1 139 ? -6.484 2.527 -22.033 1.00 84.12 139 PHE A N 1
ATOM 1084 C CA . PHE A 1 139 ? -6.639 1.137 -22.450 1.00 84.12 139 PHE A CA 1
ATOM 1085 C C . PHE A 1 139 ? -7.168 0.970 -23.887 1.00 84.12 139 PHE A C 1
ATOM 1087 O O . PHE A 1 139 ? -7.833 -0.028 -24.192 1.00 84.12 139 PHE A O 1
ATOM 1094 N N . ALA A 1 140 ? -6.902 1.942 -24.764 1.00 81.94 140 ALA A N 1
ATOM 1095 C CA . ALA A 1 140 ? -7.265 1.865 -26.171 1.00 81.94 140 ALA A CA 1
ATOM 1096 C C . ALA A 1 140 ? -6.425 0.818 -26.915 1.00 81.94 140 ALA A C 1
ATOM 1098 O O . ALA A 1 140 ? -5.280 0.525 -26.569 1.00 81.94 140 ALA A O 1
ATOM 1099 N N . THR A 1 141 ? -6.993 0.250 -27.977 1.00 80.94 141 THR A N 1
ATOM 1100 C CA . THR A 1 141 ? -6.272 -0.639 -28.892 1.00 80.94 141 THR A CA 1
ATOM 1101 C C . THR A 1 141 ? -6.473 -0.135 -30.321 1.00 80.94 141 THR A C 1
ATOM 1103 O O . THR A 1 141 ? -7.617 -0.100 -30.778 1.00 80.94 141 THR A O 1
ATOM 1106 N N . PRO A 1 142 ? -5.406 0.235 -31.046 1.00 82.88 142 PRO A N 1
ATOM 1107 C CA . PRO A 1 142 ? -4.000 0.232 -30.627 1.00 82.88 142 PRO A CA 1
ATOM 1108 C C . PRO A 1 142 ? -3.656 1.362 -29.635 1.00 82.88 142 PRO A C 1
ATOM 1110 O O . PRO A 1 142 ? -4.312 2.402 -29.605 1.00 82.88 142 PRO A O 1
ATOM 1113 N N . ASN A 1 143 ? -2.629 1.143 -28.808 1.00 88.38 143 ASN A N 1
ATOM 1114 C CA . ASN A 1 143 ? -2.123 2.141 -27.863 1.00 88.38 143 ASN A CA 1
ATOM 1115 C C . ASN A 1 143 ? -1.144 3.090 -28.582 1.00 88.38 143 ASN A C 1
ATOM 1117 O O . ASN A 1 143 ? -0.158 2.645 -29.169 1.00 88.38 143 ASN A O 1
ATOM 1121 N N . VAL A 1 144 ? -1.385 4.400 -28.484 1.00 86.56 144 VAL A N 1
ATOM 1122 C CA . VAL A 1 144 ? -0.632 5.446 -29.206 1.00 86.56 144 VAL A CA 1
ATOM 1123 C C . VAL A 1 144 ? 0.869 5.442 -28.885 1.00 86.56 144 VAL A C 1
ATOM 1125 O O . VAL A 1 144 ? 1.692 5.692 -29.765 1.00 86.56 144 VAL A O 1
ATOM 1128 N N . PHE A 1 145 ? 1.256 5.134 -27.644 1.00 90.31 145 PHE A N 1
ATOM 1129 C CA . PHE A 1 145 ? 2.668 5.060 -27.254 1.00 90.31 145 PHE A CA 1
ATOM 1130 C C . PHE A 1 145 ? 3.370 3.855 -27.883 1.00 90.31 145 PHE A C 1
ATOM 1132 O O . PHE A 1 145 ? 4.534 3.944 -28.262 1.00 90.31 145 PHE A O 1
ATOM 1139 N N . VAL A 1 146 ? 2.657 2.742 -28.054 1.00 90.44 146 VAL A N 1
ATOM 1140 C CA . VAL A 1 146 ? 3.198 1.545 -28.713 1.00 90.44 146 VAL A CA 1
ATOM 1141 C C . VAL A 1 146 ? 3.451 1.808 -30.197 1.00 90.44 146 VAL A C 1
ATOM 1143 O O . VAL A 1 146 ? 4.456 1.348 -30.732 1.00 90.44 146 VAL A O 1
ATOM 1146 N N . GLU A 1 147 ? 2.564 2.559 -30.850 1.00 88.88 147 GLU A N 1
ATOM 1147 C CA . GLU A 1 147 ? 2.676 2.870 -32.279 1.00 88.88 147 GLU A CA 1
ATOM 1148 C C . GLU A 1 147 ? 3.746 3.917 -32.593 1.00 88.88 147 GLU A C 1
ATOM 1150 O O . GLU A 1 147 ? 4.420 3.804 -33.612 1.00 88.88 147 GLU A O 1
ATOM 1155 N N . ARG A 1 148 ? 3.889 4.938 -31.739 1.00 87.75 148 ARG A N 1
ATOM 1156 C CA . ARG A 1 148 ? 4.747 6.106 -32.014 1.00 87.75 148 ARG A CA 1
ATOM 1157 C C . ARG A 1 148 ? 6.092 6.083 -31.295 1.00 87.75 148 ARG A C 1
ATOM 1159 O O . ARG A 1 148 ? 7.001 6.814 -31.683 1.00 87.75 148 ARG A O 1
ATOM 1166 N N . CYS A 1 149 ? 6.211 5.282 -30.240 1.00 91.69 149 CYS A N 1
ATOM 1167 C CA . CYS A 1 149 ? 7.406 5.164 -29.406 1.00 91.69 149 CYS A CA 1
ATOM 1168 C C . CYS A 1 149 ? 7.817 3.694 -29.249 1.00 91.69 149 CYS A C 1
ATOM 1170 O O . CYS A 1 149 ? 8.184 3.263 -28.154 1.00 91.69 149 CYS A O 1
ATOM 1172 N N . SER A 1 150 ? 7.753 2.906 -30.321 1.00 93.00 150 SER A N 1
ATOM 1173 C CA . SER A 1 150 ? 7.882 1.446 -30.301 1.00 93.00 150 SER A CA 1
ATOM 1174 C C . SER A 1 150 ? 9.178 0.956 -29.637 1.00 93.00 150 SER A C 1
ATOM 1176 O O . SER A 1 150 ? 9.151 0.012 -28.841 1.00 93.00 150 SER A O 1
ATOM 1178 N N . VAL A 1 151 ? 10.302 1.643 -29.883 1.00 95.44 151 VAL A N 1
ATOM 1179 C CA . VAL A 1 151 ? 11.599 1.378 -29.237 1.00 95.44 151 VAL A CA 1
ATOM 1180 C C . VAL A 1 151 ? 11.534 1.662 -27.736 1.00 95.44 151 VAL A C 1
ATOM 1182 O O . VAL A 1 151 ? 11.947 0.820 -26.936 1.00 95.44 151 VAL A O 1
ATOM 1185 N N . ARG A 1 152 ? 11.003 2.826 -27.333 1.00 95.62 152 ARG A N 1
ATOM 1186 C CA . ARG A 1 152 ? 10.892 3.203 -25.914 1.00 95.62 152 ARG A CA 1
ATOM 1187 C C . ARG A 1 152 ? 9.991 2.225 -25.170 1.00 95.62 152 ARG A C 1
ATOM 1189 O O . ARG A 1 152 ? 10.371 1.728 -24.115 1.00 95.62 152 ARG A O 1
ATOM 1196 N N . HIS A 1 153 ? 8.849 1.883 -25.761 1.00 95.44 153 HIS A N 1
ATOM 1197 C CA . HIS A 1 153 ? 7.926 0.869 -25.264 1.00 95.44 153 HIS A CA 1
ATOM 1198 C C . HIS A 1 153 ? 8.624 -0.482 -25.046 1.00 95.44 153 HIS A C 1
ATOM 1200 O O . HIS A 1 153 ? 8.576 -1.024 -23.940 1.00 95.44 153 HIS A O 1
ATOM 1206 N N . ALA A 1 154 ? 9.331 -1.002 -26.055 1.00 96.12 154 ALA A N 1
ATOM 1207 C CA . ALA A 1 154 ? 10.040 -2.276 -25.946 1.00 96.12 154 ALA A CA 1
ATOM 1208 C C . ALA A 1 154 ? 11.159 -2.233 -24.890 1.00 96.12 154 ALA A C 1
ATOM 1210 O O . ALA A 1 154 ? 11.351 -3.194 -24.141 1.00 96.12 154 ALA A O 1
ATOM 1211 N N . ALA A 1 155 ? 11.868 -1.108 -24.776 1.00 97.12 155 ALA A N 1
ATOM 1212 C CA . ALA A 1 155 ? 12.875 -0.903 -23.743 1.00 97.12 155 ALA A CA 1
ATOM 1213 C C . ALA A 1 155 ? 12.258 -0.891 -22.331 1.00 97.12 155 ALA A C 1
ATOM 1215 O O . ALA A 1 155 ? 12.748 -1.579 -21.435 1.00 97.12 155 ALA A O 1
ATOM 1216 N N . MET A 1 156 ? 11.141 -0.180 -22.138 1.00 96.44 156 MET A N 1
ATOM 1217 C CA . MET A 1 156 ? 10.384 -0.176 -20.880 1.00 96.44 156 MET A CA 1
ATOM 1218 C C . MET A 1 156 ? 9.840 -1.565 -20.536 1.00 96.44 156 MET A C 1
ATOM 1220 O O . MET A 1 156 ? 9.865 -1.957 -19.371 1.00 96.44 156 MET A O 1
ATOM 1224 N N . GLN A 1 157 ? 9.399 -2.338 -21.532 1.00 95.12 157 GLN A N 1
ATOM 1225 C CA . GLN A 1 157 ? 8.964 -3.722 -21.342 1.00 95.12 157 GLN A CA 1
ATOM 1226 C C . GLN A 1 157 ? 10.104 -4.616 -20.836 1.00 95.12 157 GLN A C 1
ATOM 1228 O O . GLN A 1 157 ? 9.894 -5.443 -19.952 1.00 95.12 157 GLN A O 1
ATOM 1233 N N . LEU A 1 158 ? 11.322 -4.439 -21.351 1.00 95.00 158 LEU A N 1
ATOM 1234 C CA . LEU A 1 158 ? 12.496 -5.171 -20.869 1.00 95.00 158 LEU A CA 1
ATOM 1235 C C . LEU A 1 158 ? 12.927 -4.733 -19.466 1.00 95.00 158 LEU A C 1
ATOM 1237 O O . LEU A 1 158 ? 13.318 -5.579 -18.659 1.00 95.00 158 LEU A O 1
ATOM 1241 N N . LEU A 1 159 ? 12.830 -3.436 -19.148 1.00 95.69 159 LEU A N 1
ATOM 1242 C CA . LEU A 1 159 ? 13.054 -2.942 -17.785 1.00 95.69 159 LEU A CA 1
ATOM 1243 C C . LEU A 1 159 ? 12.051 -3.573 -16.818 1.00 95.69 159 LEU A C 1
ATOM 1245 O O . LEU A 1 159 ? 12.448 -4.055 -15.760 1.00 95.69 159 LEU A O 1
ATOM 1249 N N . TRP A 1 160 ? 10.777 -3.646 -17.215 1.00 94.44 160 TRP A N 1
ATOM 1250 C CA . TRP A 1 160 ? 9.739 -4.347 -16.465 1.00 94.44 160 TRP A CA 1
ATOM 1251 C C . TRP A 1 160 ? 10.067 -5.828 -16.267 1.00 94.44 160 TRP A C 1
ATOM 1253 O O . TRP A 1 160 ? 10.066 -6.308 -15.136 1.00 94.44 160 TRP A O 1
ATOM 1263 N N . ALA A 1 161 ? 10.422 -6.530 -17.346 1.00 91.75 161 ALA A N 1
ATOM 1264 C CA . ALA A 1 161 ? 10.782 -7.945 -17.313 1.00 91.75 161 ALA A CA 1
ATOM 1265 C C . ALA A 1 161 ? 12.000 -8.230 -16.410 1.00 91.75 161 ALA A C 1
ATOM 1267 O O . ALA A 1 161 ? 12.103 -9.289 -15.798 1.00 91.75 161 ALA A O 1
ATOM 1268 N N . THR A 1 162 ? 12.930 -7.277 -16.294 1.00 91.81 162 THR A N 1
ATOM 1269 C CA . THR A 1 162 ? 14.112 -7.421 -15.427 1.00 91.81 162 THR A CA 1
ATOM 1270 C C . THR A 1 162 ? 13.759 -7.330 -13.939 1.00 91.81 162 THR A C 1
ATOM 1272 O O . THR A 1 162 ? 14.500 -7.836 -13.100 1.00 91.81 162 THR A O 1
ATOM 1275 N N . MET A 1 163 ? 12.626 -6.714 -13.604 1.00 91.44 163 MET A N 1
ATOM 1276 C CA . MET A 1 163 ? 12.125 -6.621 -12.232 1.00 91.44 163 MET A CA 1
ATOM 1277 C C . MET A 1 163 ? 11.221 -7.793 -11.834 1.00 91.44 163 MET A C 1
ATOM 1279 O O . MET A 1 163 ? 10.689 -7.780 -10.726 1.00 91.44 163 MET A O 1
ATOM 1283 N N . GLU A 1 164 ? 11.007 -8.782 -12.708 1.00 90.19 164 GLU A N 1
ATOM 1284 C CA . GLU A 1 164 ? 10.182 -9.939 -12.359 1.00 90.19 164 GLU A CA 1
ATOM 1285 C C . GLU A 1 164 ? 10.822 -10.780 -11.247 1.00 90.19 164 GLU A C 1
ATOM 1287 O O . GLU A 1 164 ? 12.050 -10.876 -11.139 1.00 90.19 164 GLU A O 1
ATOM 1292 N N . ASP A 1 165 ? 9.979 -11.398 -10.418 1.00 87.25 165 ASP A N 1
ATOM 1293 C CA . ASP A 1 165 ? 10.394 -12.360 -9.400 1.00 87.25 165 ASP A CA 1
ATOM 1294 C C . ASP A 1 165 ? 11.275 -13.452 -10.031 1.00 87.25 165 ASP A C 1
ATOM 1296 O O . ASP A 1 165 ? 10.937 -14.066 -11.048 1.00 87.25 165 ASP A O 1
ATOM 1300 N N . THR A 1 166 ? 12.451 -13.670 -9.444 1.00 88.44 166 THR A N 1
ATOM 1301 C CA . THR A 1 166 ? 13.467 -14.566 -9.999 1.00 88.44 166 THR A CA 1
ATOM 1302 C C . THR A 1 166 ? 14.313 -15.208 -8.913 1.00 88.44 166 THR A C 1
ATOM 1304 O O . THR A 1 166 ? 14.773 -14.562 -7.972 1.00 88.44 166 THR A O 1
ATOM 1307 N N . THR A 1 167 ? 14.575 -16.505 -9.062 1.00 90.25 167 THR A N 1
ATOM 1308 C CA . THR A 1 167 ? 15.444 -17.258 -8.147 1.00 90.25 167 THR A CA 1
ATOM 1309 C C . THR A 1 167 ? 16.930 -16.954 -8.374 1.00 90.25 167 THR A C 1
ATOM 1311 O O . THR A 1 167 ? 17.773 -17.286 -7.538 1.00 90.25 167 THR A O 1
ATOM 1314 N N . ASP A 1 168 ? 17.274 -16.310 -9.493 1.00 90.44 168 ASP A N 1
ATOM 1315 C CA . ASP A 1 168 ? 18.642 -15.933 -9.848 1.00 90.44 168 ASP A CA 1
ATOM 1316 C C . ASP A 1 168 ? 19.112 -14.721 -9.026 1.00 90.44 168 ASP A C 1
ATOM 1318 O O . ASP A 1 168 ? 18.650 -13.594 -9.209 1.00 90.44 168 ASP A O 1
ATOM 1322 N N . VAL A 1 169 ? 20.068 -14.951 -8.119 1.00 88.62 169 VAL A N 1
ATOM 1323 C CA . VAL A 1 169 ? 20.653 -13.915 -7.251 1.00 88.62 169 VAL A CA 1
ATOM 1324 C C . VAL A 1 169 ? 21.251 -12.766 -8.064 1.00 88.62 169 VAL A C 1
ATOM 1326 O O . VAL A 1 169 ? 21.070 -11.612 -7.690 1.00 88.62 169 VAL A O 1
ATOM 1329 N N . ALA A 1 170 ? 21.935 -13.051 -9.176 1.00 87.75 170 ALA A N 1
ATOM 1330 C CA . ALA A 1 170 ? 22.591 -12.014 -9.967 1.00 87.75 170 ALA A CA 1
ATOM 1331 C C . ALA A 1 170 ? 21.563 -11.074 -10.608 1.00 87.75 170 ALA A C 1
ATOM 1333 O O . ALA A 1 170 ? 21.755 -9.860 -10.596 1.00 87.75 170 ALA A O 1
ATOM 1334 N N . LYS A 1 171 ? 20.440 -11.619 -11.092 1.00 89.06 171 LYS A N 1
ATOM 1335 C CA . LYS A 1 171 ? 19.330 -10.818 -11.628 1.00 89.06 171 LYS A CA 1
ATOM 1336 C C . LYS A 1 171 ? 18.604 -10.030 -10.542 1.00 89.06 171 LYS A C 1
ATOM 1338 O O . LYS A 1 171 ? 18.263 -8.877 -10.774 1.00 89.06 171 LYS A O 1
ATOM 1343 N N . ARG A 1 172 ? 18.437 -10.588 -9.338 1.00 89.00 172 ARG A N 1
ATOM 1344 C CA . ARG A 1 172 ? 17.844 -9.848 -8.207 1.00 89.00 172 ARG A CA 1
ATOM 1345 C C . ARG A 1 172 ? 18.648 -8.615 -7.812 1.00 89.00 172 ARG A C 1
ATOM 1347 O O . ARG A 1 172 ? 18.063 -7.574 -7.545 1.00 89.00 172 ARG A O 1
ATOM 1354 N N . MET A 1 173 ? 19.978 -8.685 -7.868 1.00 90.12 173 MET A N 1
ATOM 1355 C CA . MET A 1 173 ? 20.841 -7.522 -7.599 1.00 90.12 173 MET A CA 1
ATOM 1356 C C . MET A 1 173 ? 20.636 -6.370 -8.600 1.00 90.12 173 MET A C 1
ATOM 1358 O O . MET A 1 173 ? 21.057 -5.246 -8.335 1.00 90.12 173 MET A O 1
ATOM 1362 N N . LEU A 1 174 ? 19.995 -6.628 -9.746 1.00 93.00 174 LEU A N 1
ATOM 1363 C CA . LEU A 1 174 ? 19.683 -5.621 -10.759 1.00 93.00 174 LEU A CA 1
ATOM 1364 C C . LEU A 1 174 ? 18.326 -4.932 -10.532 1.00 93.00 174 LEU A C 1
ATOM 1366 O O . LEU A 1 174 ? 18.075 -3.903 -11.160 1.00 93.00 174 LEU A O 1
ATOM 1370 N N . TYR A 1 175 ? 17.479 -5.450 -9.633 1.00 92.19 175 TYR A N 1
ATOM 1371 C CA . TYR A 1 175 ? 16.101 -4.991 -9.422 1.00 92.19 175 TYR A CA 1
ATOM 1372 C C . TYR A 1 175 ? 16.004 -3.484 -9.145 1.00 92.19 175 TYR A C 1
ATOM 1374 O O . TYR A 1 175 ? 15.328 -2.765 -9.880 1.00 92.19 175 TYR A O 1
ATOM 1382 N N . ASP A 1 176 ? 16.729 -2.976 -8.143 1.00 92.19 176 ASP A N 1
ATOM 1383 C CA . ASP A 1 176 ? 16.648 -1.559 -7.756 1.00 92.19 176 ASP A CA 1
ATOM 1384 C C . ASP A 1 176 ? 17.145 -0.623 -8.864 1.00 92.19 176 ASP A C 1
ATOM 1386 O O . ASP A 1 176 ? 16.598 0.464 -9.082 1.00 92.19 176 ASP A O 1
ATOM 1390 N N . THR A 1 177 ? 18.156 -1.067 -9.616 1.00 95.31 177 THR A N 1
ATOM 1391 C CA . THR A 1 177 ? 18.671 -0.310 -10.762 1.00 95.31 177 THR A CA 1
ATOM 1392 C C . THR A 1 177 ? 17.636 -0.286 -11.885 1.00 95.31 177 THR A C 1
ATOM 1394 O O . THR A 1 177 ? 17.362 0.780 -12.429 1.00 95.31 177 THR A O 1
ATOM 1397 N N . ALA A 1 178 ? 17.022 -1.428 -12.212 1.00 95.12 178 ALA A N 1
ATOM 1398 C CA . ALA A 1 178 ? 15.992 -1.516 -13.245 1.00 95.12 178 ALA A CA 1
ATOM 1399 C C . ALA A 1 178 ? 14.767 -0.664 -12.884 1.00 95.12 178 ALA A C 1
ATOM 1401 O O . ALA A 1 178 ? 14.261 0.075 -13.728 1.00 95.12 178 ALA A O 1
ATOM 1402 N N . LYS A 1 179 ? 14.354 -0.690 -11.612 1.00 94.94 179 LYS A N 1
ATOM 1403 C CA . LYS A 1 179 ? 13.277 0.148 -11.078 1.00 94.94 179 LYS A CA 1
ATOM 1404 C C . LYS A 1 179 ? 13.574 1.635 -11.230 1.00 94.94 179 LYS A C 1
ATOM 1406 O O . LYS A 1 179 ? 12.715 2.370 -11.710 1.00 94.94 179 LYS A O 1
ATOM 1411 N N . THR A 1 180 ? 14.782 2.061 -10.868 1.00 96.00 180 THR A N 1
ATOM 1412 C CA . THR A 1 180 ? 15.217 3.459 -11.015 1.00 96.00 180 THR A CA 1
ATOM 1413 C C . THR A 1 180 ? 15.208 3.878 -12.487 1.00 96.00 180 THR A C 1
ATOM 1415 O O . THR A 1 180 ? 14.619 4.898 -12.833 1.00 96.00 180 THR A O 1
ATOM 1418 N N . GLN A 1 181 ? 15.768 3.052 -13.379 1.00 96.94 181 GLN A N 1
ATOM 1419 C CA . GLN A 1 181 ? 15.778 3.347 -14.815 1.00 96.94 181 GLN A CA 1
ATOM 1420 C C . GLN A 1 181 ? 14.367 3.415 -15.407 1.00 96.94 181 GLN A C 1
ATOM 1422 O O . GLN A 1 181 ? 14.103 4.291 -16.230 1.00 96.94 181 GLN A O 1
ATOM 1427 N N . LEU A 1 182 ? 13.449 2.544 -14.969 1.00 96.31 182 LEU A N 1
ATOM 1428 C CA . LEU A 1 182 ? 12.052 2.609 -15.390 1.00 96.31 182 LEU A CA 1
ATOM 1429 C C . LEU A 1 182 ? 11.379 3.889 -14.888 1.00 96.31 182 LEU A C 1
ATOM 1431 O O . LEU A 1 182 ? 10.710 4.548 -15.671 1.00 96.31 182 LEU A O 1
ATOM 1435 N N . GLN A 1 183 ? 11.552 4.267 -13.619 1.00 95.44 183 GLN A N 1
ATOM 1436 C CA . GLN A 1 183 ? 10.953 5.489 -13.067 1.00 95.44 183 GLN A CA 1
ATOM 1437 C C . GLN A 1 183 ? 11.435 6.749 -13.788 1.00 95.44 183 GLN A C 1
ATOM 1439 O O . GLN A 1 183 ? 10.626 7.612 -14.127 1.00 95.44 183 GLN A O 1
ATOM 1444 N N . ASP A 1 184 ? 12.730 6.833 -14.078 1.00 94.94 184 ASP A N 1
ATOM 1445 C CA . ASP A 1 184 ? 13.272 7.934 -14.866 1.00 94.94 184 ASP A CA 1
ATOM 1446 C C . ASP A 1 184 ? 12.754 7.915 -16.315 1.00 94.94 184 ASP A C 1
ATOM 1448 O O . ASP A 1 184 ? 12.529 8.971 -16.898 1.00 94.94 184 ASP A O 1
ATOM 1452 N N . ALA A 1 185 ? 12.567 6.731 -16.913 1.00 95.19 185 ALA A N 1
ATOM 1453 C CA . ALA A 1 185 ? 11.971 6.604 -18.242 1.00 95.19 185 ALA A CA 1
ATOM 1454 C C . ALA A 1 185 ? 10.505 7.039 -18.256 1.00 95.19 185 ALA A C 1
ATOM 1456 O O . ALA A 1 185 ? 10.087 7.722 -19.185 1.00 95.19 185 ALA A O 1
ATOM 1457 N N . ILE A 1 186 ? 9.735 6.701 -17.220 1.00 94.38 186 ILE A N 1
ATOM 1458 C CA . ILE A 1 186 ? 8.360 7.181 -17.060 1.00 94.38 186 ILE A CA 1
ATOM 1459 C C . ILE A 1 186 ? 8.362 8.709 -17.000 1.00 94.38 186 ILE A C 1
ATOM 1461 O O . ILE A 1 186 ? 7.662 9.326 -17.792 1.00 94.38 186 ILE A O 1
ATOM 1465 N N . LYS A 1 187 ? 9.196 9.316 -16.145 1.00 92.25 187 LYS A N 1
ATOM 1466 C CA . LYS A 1 187 ? 9.331 10.780 -16.068 1.00 92.25 187 LYS A CA 1
ATOM 1467 C C . LYS A 1 187 ? 9.677 11.395 -17.418 1.00 92.25 187 LYS A C 1
ATOM 1469 O O . LYS A 1 187 ? 8.947 12.250 -17.885 1.00 92.25 187 LYS A O 1
ATOM 1474 N N . ALA A 1 188 ? 10.703 10.902 -18.108 1.00 90.94 188 ALA A N 1
ATOM 1475 C CA . ALA A 1 188 ? 11.097 11.442 -19.412 1.00 90.94 188 ALA A CA 1
ATOM 1476 C C . ALA A 1 188 ? 9.989 11.366 -20.483 1.00 90.94 188 ALA A C 1
ATOM 1478 O O . ALA A 1 188 ? 9.991 12.151 -21.422 1.00 90.94 188 ALA A O 1
ATOM 1479 N N . ASN A 1 189 ? 9.044 10.428 -20.363 1.00 89.56 189 ASN A N 1
ATOM 1480 C CA . ASN A 1 189 ? 7.921 10.292 -21.295 1.00 89.56 189 ASN A CA 1
ATOM 1481 C C . ASN A 1 189 ? 6.618 10.948 -20.789 1.00 89.56 189 ASN A C 1
ATOM 1483 O O . ASN A 1 189 ? 5.612 10.886 -21.495 1.00 89.56 189 ASN A O 1
ATOM 1487 N N . VAL A 1 190 ? 6.610 11.531 -19.582 1.00 85.50 190 VAL A N 1
ATOM 1488 C CA . VAL A 1 190 ? 5.414 12.102 -18.931 1.00 85.50 190 VAL A CA 1
ATOM 1489 C C . VAL A 1 190 ? 5.604 13.563 -18.484 1.00 85.50 190 VAL A C 1
ATOM 1491 O O . VAL A 1 190 ? 4.659 14.336 -18.613 1.00 85.50 190 VAL A O 1
ATOM 1494 N N . ASP A 1 191 ? 6.790 13.955 -18.003 1.00 71.00 191 ASP A N 1
ATOM 1495 C CA . ASP A 1 191 ? 7.082 15.266 -17.383 1.00 71.00 191 ASP A CA 1
ATOM 1496 C C . ASP A 1 191 ? 7.262 16.425 -18.379 1.00 71.00 191 ASP A C 1
ATOM 1498 O O . ASP A 1 191 ? 7.206 17.579 -17.961 1.00 71.00 191 ASP A O 1
ATOM 1502 N N . ASP A 1 192 ? 7.452 16.180 -19.680 1.00 53.09 192 ASP A N 1
ATOM 1503 C CA . ASP A 1 192 ? 7.889 17.238 -20.613 1.00 53.09 192 ASP A CA 1
ATOM 1504 C C . ASP A 1 192 ? 6.862 18.375 -20.854 1.00 53.09 192 ASP A C 1
ATOM 1506 O O . ASP A 1 192 ? 7.187 19.339 -21.544 1.00 53.09 192 ASP A O 1
ATOM 1510 N N . LEU A 1 193 ? 5.632 18.313 -20.310 1.00 52.34 193 LEU A N 1
ATOM 1511 C CA . LEU A 1 193 ? 4.532 19.248 -20.637 1.00 52.34 193 LEU A CA 1
ATOM 1512 C C . LEU A 1 193 ? 3.642 19.656 -19.452 1.00 52.34 193 LEU A C 1
ATOM 1514 O O . LEU A 1 193 ? 2.427 19.813 -19.588 1.00 52.34 193 LEU A O 1
ATOM 1518 N N . LEU A 1 194 ? 4.239 19.857 -18.280 1.00 50.62 194 LEU A N 1
ATOM 1519 C CA . LEU A 1 194 ? 3.543 20.357 -17.085 1.00 50.62 194 LEU A CA 1
ATOM 1520 C C . LEU A 1 194 ? 3.268 21.880 -17.089 1.00 50.62 194 LEU A C 1
ATOM 1522 O O . LEU A 1 194 ? 2.889 22.423 -16.060 1.00 50.62 194 LEU A O 1
ATOM 1526 N N . ASP A 1 195 ? 3.394 22.576 -18.222 1.00 46.59 195 ASP A N 1
ATOM 1527 C CA . ASP A 1 195 ? 3.245 24.044 -18.287 1.00 46.59 195 ASP A CA 1
ATOM 1528 C C . ASP A 1 195 ? 1.788 24.559 -18.317 1.00 46.59 195 ASP A C 1
ATOM 1530 O O . ASP A 1 195 ? 1.562 25.756 -18.491 1.00 46.59 195 ASP A O 1
ATOM 1534 N N . ASP A 1 196 ? 0.780 23.704 -18.114 1.00 51.84 196 ASP A N 1
ATOM 1535 C CA . ASP A 1 196 ? -0.609 24.168 -18.016 1.00 51.84 196 ASP A CA 1
ATOM 1536 C C . ASP A 1 196 ? -1.384 23.437 -16.906 1.00 51.84 196 ASP A C 1
ATOM 1538 O O . ASP A 1 196 ? -2.079 22.441 -17.136 1.00 51.84 196 ASP A O 1
ATOM 1542 N N . ASP A 1 197 ? -1.272 23.974 -15.684 1.00 49.41 197 ASP A N 1
ATOM 1543 C CA . ASP A 1 197 ? -1.930 23.545 -14.431 1.00 49.41 197 ASP A CA 1
ATOM 1544 C C . ASP A 1 197 ? -3.468 23.415 -14.524 1.00 49.41 197 ASP A C 1
ATOM 1546 O O . ASP A 1 197 ? -4.128 22.961 -13.587 1.00 49.41 197 ASP A O 1
ATOM 1550 N N . SER A 1 198 ? -4.071 23.827 -15.643 1.00 50.47 198 SER A N 1
ATOM 1551 C CA . SER A 1 198 ? -5.513 24.013 -15.786 1.00 50.47 198 SER A CA 1
ATOM 1552 C C . SER A 1 198 ? -6.215 23.060 -16.760 1.00 50.47 198 SER A C 1
ATOM 1554 O O . SER A 1 198 ? -7.448 23.013 -16.758 1.00 50.47 198 SER A O 1
ATOM 1556 N N . SER A 1 199 ? -5.492 22.299 -17.593 1.00 53.59 199 SER A N 1
ATOM 1557 C CA . SER A 1 199 ? -6.129 21.619 -18.730 1.00 53.59 199 SER A CA 1
ATOM 1558 C C . SER A 1 199 ? -6.396 20.119 -18.510 1.00 53.59 199 SER A C 1
ATOM 1560 O O . SER A 1 199 ? -5.520 19.330 -18.155 1.00 53.59 199 SER A O 1
ATOM 1562 N N . GLU A 1 200 ? -7.630 19.695 -18.810 1.00 57.62 200 GLU A N 1
ATOM 1563 C CA . GLU A 1 200 ? -8.048 18.288 -18.986 1.00 57.62 200 GLU A CA 1
ATOM 1564 C C . GLU A 1 200 ? -7.315 17.589 -20.152 1.00 57.62 200 GLU A C 1
ATOM 1566 O O . GLU A 1 200 ? -7.493 16.392 -20.391 1.00 57.62 200 GLU A O 1
ATOM 1571 N N . LYS A 1 201 ? -6.495 18.333 -20.905 1.00 62.38 201 LYS A N 1
ATOM 1572 C CA . LYS A 1 201 ? -5.838 17.866 -22.118 1.00 62.38 201 LYS A CA 1
ATOM 1573 C C . LYS A 1 201 ? -4.552 17.110 -21.789 1.00 62.38 201 LYS A C 1
ATOM 1575 O O . LYS A 1 201 ? -3.706 17.538 -21.003 1.00 62.38 201 LYS A O 1
ATOM 1580 N N . TRP A 1 202 ? -4.407 15.961 -22.436 1.00 68.38 202 TRP A N 1
ATOM 1581 C CA . TRP A 1 202 ? -3.205 15.139 -22.404 1.00 68.38 202 TRP A CA 1
ATOM 1582 C C . TRP A 1 202 ? -2.410 15.378 -23.685 1.00 68.38 202 TRP A C 1
ATOM 1584 O O . TRP A 1 202 ? -2.521 14.618 -24.644 1.00 68.38 202 TRP A O 1
ATOM 1594 N N . THR A 1 203 ? -1.664 16.478 -23.727 1.00 66.31 203 THR A N 1
ATOM 1595 C CA . THR A 1 203 ? -0.843 16.851 -24.885 1.00 66.31 203 THR A CA 1
ATOM 1596 C C . THR A 1 203 ? 0.638 16.559 -24.620 1.00 66.31 203 THR A C 1
ATOM 1598 O O . THR A 1 203 ? 1.114 16.968 -23.562 1.00 66.31 203 THR A O 1
ATOM 1601 N N . PRO A 1 204 ? 1.346 15.880 -25.554 1.00 73.06 204 PRO A N 1
ATOM 1602 C CA . PRO A 1 204 ? 0.806 15.160 -26.694 1.00 73.06 204 PRO A CA 1
ATOM 1603 C C . PRO A 1 204 ? 0.106 13.867 -26.227 1.00 73.06 204 PRO A C 1
ATOM 1605 O O . PRO A 1 204 ? 0.428 13.329 -25.162 1.00 73.06 204 PRO A O 1
ATOM 1608 N N . PRO A 1 205 ? -0.771 13.284 -27.060 1.00 76.94 205 PRO A N 1
ATOM 1609 C CA . PRO A 1 205 ? -1.487 12.034 -26.763 1.00 76.94 205 PRO A CA 1
ATOM 1610 C C . PRO A 1 205 ? -0.585 10.837 -26.409 1.00 76.94 205 PRO A C 1
ATOM 1612 O O . PRO A 1 205 ? -1.012 9.898 -25.737 1.00 76.94 205 PRO A O 1
ATOM 1615 N N . VAL A 1 206 ? 0.685 10.880 -26.821 1.00 81.56 206 VAL A N 1
ATOM 1616 C CA . VAL A 1 206 ? 1.723 9.893 -26.483 1.00 81.56 206 VAL A CA 1
ATOM 1617 C C . VAL A 1 206 ? 1.941 9.776 -24.966 1.00 81.56 206 VAL A C 1
ATOM 1619 O O . VAL A 1 206 ? 2.173 8.669 -24.480 1.00 81.56 206 VAL A O 1
ATOM 1622 N N . VAL A 1 207 ? 1.799 10.872 -24.208 1.00 85.69 207 VAL A N 1
ATOM 1623 C CA . VAL A 1 207 ? 1.902 10.868 -22.735 1.00 85.69 207 VAL A CA 1
ATOM 1624 C C . VAL A 1 207 ? 0.810 9.988 -22.130 1.00 85.69 207 VAL A C 1
ATOM 1626 O O . VAL A 1 207 ? 1.087 9.116 -21.305 1.00 85.69 207 VAL A O 1
ATOM 1629 N N . LEU A 1 208 ? -0.434 10.162 -22.586 1.00 85.25 208 LEU A N 1
ATOM 1630 C CA . LEU A 1 208 ? -1.553 9.337 -22.139 1.00 85.25 208 LEU A CA 1
ATOM 1631 C C . LEU A 1 208 ? -1.398 7.879 -22.579 1.00 85.25 208 LEU A C 1
ATOM 1633 O O . LEU A 1 208 ? -1.699 6.978 -21.801 1.00 85.25 208 LEU A O 1
ATOM 1637 N N . GLY A 1 209 ? -0.876 7.636 -23.784 1.00 88.94 209 GLY A N 1
ATOM 1638 C CA . GLY A 1 209 ? -0.535 6.288 -24.244 1.00 88.94 209 GLY A CA 1
ATOM 1639 C C . GLY A 1 209 ? 0.489 5.596 -23.335 1.00 88.94 209 GLY A C 1
ATOM 1640 O O . GLY A 1 209 ? 0.314 4.426 -22.992 1.00 88.94 209 GLY A O 1
ATOM 1641 N N . CYS A 1 210 ? 1.517 6.327 -22.886 1.00 91.06 210 CYS A N 1
ATOM 1642 C CA . CYS A 1 210 ? 2.534 5.825 -21.959 1.00 91.06 210 CYS A CA 1
ATOM 1643 C C . CYS A 1 210 ? 1.907 5.458 -20.607 1.00 91.06 210 CYS A C 1
ATOM 1645 O O . CYS A 1 210 ? 2.096 4.344 -20.115 1.00 91.06 210 CYS A O 1
ATOM 1647 N N . VAL A 1 211 ? 1.088 6.355 -20.045 1.00 92.06 211 VAL A N 1
ATOM 1648 C CA . VAL A 1 211 ? 0.328 6.085 -18.815 1.00 92.06 211 VAL A CA 1
ATOM 1649 C C . VAL A 1 211 ? -0.575 4.864 -18.993 1.00 92.06 211 VAL A C 1
ATOM 1651 O O . VAL A 1 211 ? -0.505 3.948 -18.179 1.00 92.06 211 VAL A O 1
ATOM 1654 N N . SER A 1 212 ? -1.354 4.797 -20.076 1.00 92.12 212 SER A N 1
ATOM 1655 C CA . SER A 1 212 ? -2.219 3.656 -20.398 1.00 92.12 212 SER A CA 1
ATOM 1656 C C . SER A 1 212 ? -1.449 2.340 -20.409 1.00 92.12 212 SER A C 1
ATOM 1658 O O . SER A 1 212 ? -1.843 1.392 -19.736 1.00 92.12 212 SER A O 1
ATOM 1660 N N . TYR A 1 213 ? -0.313 2.297 -21.105 1.00 93.25 213 TYR A N 1
ATOM 1661 C CA . TYR A 1 213 ? 0.529 1.106 -21.190 1.00 93.25 213 TYR A CA 1
ATOM 1662 C C . TYR A 1 213 ? 1.020 0.646 -19.808 1.00 93.25 213 TYR A C 1
ATOM 1664 O O . TYR A 1 213 ? 0.980 -0.540 -19.479 1.00 93.25 213 TYR A O 1
ATOM 1672 N N . LEU A 1 214 ? 1.447 1.578 -18.954 1.00 94.19 214 LEU A N 1
ATOM 1673 C CA . LEU A 1 214 ? 1.899 1.249 -17.601 1.00 94.19 214 LEU A CA 1
ATOM 1674 C C . LEU A 1 214 ? 0.755 0.732 -16.719 1.00 94.19 214 LEU A C 1
ATOM 1676 O O . LEU A 1 214 ? 0.955 -0.189 -15.923 1.00 94.19 214 LEU A O 1
ATOM 1680 N N . LEU A 1 215 ? -0.448 1.294 -16.868 1.00 93.56 215 LEU A N 1
ATOM 1681 C CA . LEU A 1 215 ? -1.643 0.801 -16.186 1.00 93.56 215 LEU A CA 1
ATOM 1682 C C . LEU A 1 215 ? -2.038 -0.594 -16.693 1.00 93.56 215 LEU A C 1
ATOM 1684 O O . LEU A 1 215 ? -2.387 -1.453 -15.886 1.00 93.56 215 LEU A O 1
ATOM 1688 N N . GLU A 1 216 ? -1.922 -0.860 -17.996 1.00 92.88 216 GLU A N 1
ATOM 1689 C CA . GLU A 1 216 ? -2.118 -2.188 -18.592 1.00 92.88 216 GLU A CA 1
ATOM 1690 C C . GLU A 1 216 ? -1.143 -3.218 -18.002 1.00 92.88 216 GLU A C 1
ATOM 1692 O O . GLU A 1 216 ? -1.573 -4.297 -17.583 1.00 92.88 216 GLU A O 1
ATOM 1697 N N . LEU A 1 217 ? 0.146 -2.878 -17.877 1.00 91.88 217 LEU A N 1
ATOM 1698 C CA . LEU A 1 217 ? 1.141 -3.733 -17.218 1.00 91.88 217 LEU A CA 1
ATOM 1699 C C . LEU A 1 217 ? 0.786 -4.018 -15.754 1.00 91.88 217 LEU A C 1
ATOM 1701 O O . LEU A 1 217 ? 0.918 -5.157 -15.291 1.00 91.88 217 LEU A O 1
ATOM 1705 N N . ALA A 1 218 ? 0.325 -3.003 -15.022 1.00 92.94 218 ALA A N 1
ATOM 1706 C CA . ALA A 1 218 ? -0.074 -3.153 -13.628 1.00 92.94 218 ALA A CA 1
ATOM 1707 C C . ALA A 1 218 ? -1.308 -4.061 -13.484 1.00 92.94 218 ALA A C 1
ATOM 1709 O O . ALA A 1 218 ? -1.290 -5.002 -12.690 1.00 92.94 218 ALA A O 1
ATOM 1710 N N . VAL A 1 219 ? -2.350 -3.842 -14.294 1.00 93.25 219 VAL A N 1
ATOM 1711 C CA . VAL A 1 219 ? -3.567 -4.674 -14.312 1.00 93.25 219 VAL A CA 1
ATOM 1712 C C . VAL A 1 219 ? -3.243 -6.116 -14.701 1.00 93.25 219 VAL A C 1
ATOM 1714 O O . VAL A 1 219 ? -3.742 -7.056 -14.079 1.00 93.25 219 VAL A O 1
ATOM 1717 N N . HIS A 1 220 ? -2.367 -6.318 -15.685 1.00 93.06 220 HIS A N 1
ATOM 1718 C CA . HIS A 1 220 ? -1.911 -7.646 -16.094 1.00 93.06 220 HIS A CA 1
ATOM 1719 C C . HIS A 1 220 ? -1.155 -8.373 -14.977 1.00 93.06 220 HIS A C 1
ATOM 1721 O O . HIS A 1 220 ? -1.373 -9.564 -14.750 1.00 93.06 220 HIS A O 1
ATOM 1727 N N . SER A 1 221 ? -0.309 -7.650 -14.245 1.00 92.69 221 SER A N 1
ATOM 1728 C CA . SER A 1 221 ? 0.440 -8.173 -13.096 1.00 92.69 221 SER A CA 1
ATOM 1729 C C . SER A 1 221 ? -0.489 -8.606 -11.959 1.00 92.69 221 SER A C 1
ATOM 1731 O O . SER A 1 221 ? -0.330 -9.703 -11.422 1.00 92.69 221 SER A O 1
ATOM 1733 N N . LEU A 1 222 ? -1.518 -7.803 -11.662 1.00 92.38 222 LEU A N 1
ATOM 1734 C CA . LEU A 1 222 ? -2.567 -8.142 -10.692 1.00 92.38 222 LEU A CA 1
ATOM 1735 C C . LEU A 1 222 ? -3.372 -9.368 -11.121 1.00 92.38 222 LEU A C 1
ATOM 1737 O O . LEU A 1 222 ? -3.538 -10.296 -10.340 1.00 92.38 222 LEU A O 1
ATOM 1741 N N . THR A 1 223 ? -3.802 -9.409 -12.382 1.00 92.56 223 THR A N 1
ATOM 1742 C CA . THR A 1 223 ? -4.582 -10.527 -12.941 1.00 92.56 223 THR A CA 1
ATOM 1743 C C . THR A 1 223 ? -3.802 -11.843 -12.915 1.00 92.56 223 THR A C 1
ATOM 1745 O O . THR A 1 223 ? -4.380 -12.922 -12.821 1.00 92.56 223 THR A O 1
ATOM 1748 N N . ARG A 1 224 ? -2.471 -11.775 -13.031 1.00 91.62 224 ARG A N 1
ATOM 1749 C CA . ARG A 1 224 ? -1.590 -12.949 -12.992 1.00 91.62 224 ARG A CA 1
ATOM 1750 C C . ARG A 1 224 ? -1.029 -13.258 -11.612 1.00 91.62 224 ARG A C 1
ATOM 1752 O O . ARG A 1 224 ? -0.339 -14.270 -11.495 1.00 91.62 224 ARG A O 1
ATOM 1759 N N . HIS A 1 225 ? -1.297 -12.424 -10.609 1.00 89.62 225 HIS A N 1
ATOM 1760 C CA . HIS A 1 225 ? -0.771 -12.578 -9.253 1.00 89.62 225 HIS A CA 1
ATOM 1761 C C . HIS A 1 225 ? 0.765 -12.617 -9.206 1.00 89.62 225 HIS A C 1
ATOM 1763 O O . HIS A 1 225 ? 1.364 -13.425 -8.496 1.00 89.62 225 HIS A O 1
ATOM 1769 N N . ARG A 1 226 ? 1.422 -11.776 -10.020 1.00 87.44 226 ARG A N 1
ATOM 1770 C CA . ARG A 1 226 ? 2.890 -11.714 -10.161 1.00 87.44 226 ARG A CA 1
ATOM 1771 C C . ARG A 1 226 ? 3.380 -10.278 -10.089 1.00 87.44 226 ARG A C 1
ATOM 1773 O O . ARG A 1 226 ? 2.742 -9.402 -10.658 1.00 87.44 226 ARG A O 1
ATOM 1780 N N . ASN A 1 227 ? 4.513 -10.037 -9.424 1.00 85.69 227 ASN A N 1
ATOM 1781 C CA . ASN A 1 227 ? 5.132 -8.705 -9.304 1.00 85.69 227 ASN A CA 1
ATOM 1782 C C . ASN A 1 227 ? 4.177 -7.619 -8.773 1.00 85.69 227 ASN A C 1
ATOM 1784 O O . ASN A 1 227 ? 4.282 -6.438 -9.105 1.00 85.69 227 ASN A O 1
ATOM 1788 N N . VAL A 1 228 ? 3.214 -8.018 -7.944 1.00 91.38 228 VAL A N 1
ATOM 1789 C CA . VAL A 1 228 ? 2.118 -7.154 -7.495 1.00 91.38 228 VAL A CA 1
ATOM 1790 C C . VAL A 1 228 ? 2.595 -5.919 -6.712 1.00 91.38 228 VAL A C 1
ATOM 1792 O O . VAL A 1 228 ? 2.119 -4.821 -7.010 1.00 91.38 228 VAL A O 1
ATOM 1795 N N . PRO A 1 229 ? 3.565 -6.010 -5.776 1.00 91.50 229 PRO A N 1
ATOM 1796 C CA . PRO A 1 229 ? 4.100 -4.815 -5.118 1.00 91.50 229 PRO A CA 1
ATOM 1797 C C . PRO A 1 229 ? 4.694 -3.804 -6.102 1.00 91.50 229 PRO A C 1
ATOM 1799 O O . PRO A 1 229 ? 4.552 -2.597 -5.904 1.00 91.50 229 PRO A O 1
ATOM 1802 N N . GLN A 1 230 ? 5.322 -4.287 -7.177 1.00 89.88 230 GLN A N 1
ATOM 1803 C CA . GLN A 1 230 ? 5.896 -3.431 -8.208 1.00 89.88 230 GLN A CA 1
ATOM 1804 C C . GLN A 1 230 ? 4.806 -2.760 -9.050 1.00 89.88 230 GLN A C 1
ATOM 1806 O O . GLN A 1 230 ? 4.895 -1.559 -9.301 1.00 89.88 230 GLN A O 1
ATOM 1811 N N . ALA A 1 231 ? 3.739 -3.485 -9.402 1.00 92.44 231 ALA A N 1
ATOM 1812 C CA . ALA A 1 231 ? 2.555 -2.910 -10.040 1.00 92.44 231 ALA A CA 1
ATOM 1813 C C . ALA A 1 231 ? 1.964 -1.754 -9.224 1.00 92.44 231 ALA A C 1
ATOM 1815 O O . ALA A 1 231 ? 1.774 -0.660 -9.757 1.00 92.44 231 ALA A O 1
ATOM 1816 N N . PHE A 1 232 ? 1.769 -1.941 -7.916 1.00 93.12 232 PHE A N 1
ATOM 1817 C CA . PHE A 1 232 ? 1.298 -0.861 -7.045 1.00 93.12 232 PHE A CA 1
ATOM 1818 C C . PHE A 1 232 ? 2.286 0.296 -6.936 1.00 93.12 232 PHE A C 1
ATOM 1820 O O . PHE A 1 232 ? 1.866 1.452 -6.939 1.00 93.12 232 PHE A O 1
ATOM 1827 N N . GLY A 1 233 ? 3.587 0.004 -6.865 1.00 91.00 233 GLY A N 1
ATOM 1828 C CA . GLY A 1 233 ? 4.631 1.024 -6.830 1.00 91.00 233 GLY A CA 1
ATOM 1829 C C . GLY A 1 233 ? 4.615 1.924 -8.066 1.00 91.00 233 GLY A C 1
ATOM 1830 O O . GLY A 1 233 ? 4.766 3.136 -7.934 1.00 91.00 233 GLY A O 1
ATOM 1831 N N . ILE A 1 234 ? 4.383 1.354 -9.251 1.00 91.44 234 ILE A N 1
ATOM 1832 C CA . ILE A 1 234 ? 4.331 2.104 -10.510 1.00 91.44 234 ILE A CA 1
ATOM 1833 C C . ILE A 1 234 ? 3.038 2.904 -10.640 1.00 91.44 234 ILE A C 1
ATOM 1835 O O . ILE A 1 234 ? 3.108 4.080 -10.982 1.00 91.44 234 ILE A O 1
ATOM 1839 N N . VAL A 1 235 ? 1.880 2.339 -10.283 1.00 91.56 235 VAL A N 1
ATOM 1840 C CA . VAL A 1 235 ? 0.627 3.117 -10.265 1.00 91.56 235 VAL A CA 1
ATOM 1841 C C . VAL A 1 235 ? 0.722 4.272 -9.265 1.00 91.56 235 VAL A C 1
ATOM 1843 O O . VAL A 1 235 ? 0.380 5.403 -9.599 1.00 91.56 235 VAL A O 1
ATOM 1846 N N . GLY A 1 236 ? 1.247 4.016 -8.062 1.00 90.81 236 GLY A N 1
ATOM 1847 C CA . GLY A 1 236 ? 1.487 5.055 -7.063 1.00 90.81 236 GLY A CA 1
ATOM 1848 C C . GLY A 1 236 ? 2.423 6.147 -7.576 1.00 90.81 236 GLY A C 1
ATOM 1849 O O . GLY A 1 236 ? 2.111 7.324 -7.442 1.00 90.81 236 GLY A O 1
ATOM 1850 N N . PHE A 1 237 ? 3.524 5.770 -8.229 1.00 91.38 237 PHE A N 1
ATOM 1851 C CA . PHE A 1 237 ? 4.462 6.720 -8.825 1.00 91.38 237 PHE A CA 1
ATOM 1852 C C . PHE A 1 237 ? 3.815 7.579 -9.921 1.00 91.38 237 PHE A C 1
ATOM 1854 O O . PHE A 1 237 ? 3.949 8.797 -9.890 1.00 91.38 237 PHE A O 1
ATOM 1861 N N . ILE A 1 238 ? 3.049 6.982 -10.838 1.00 90.31 238 ILE A N 1
ATOM 1862 C CA . ILE A 1 238 ? 2.308 7.729 -11.869 1.00 90.31 238 ILE A CA 1
ATOM 1863 C C . ILE A 1 238 ? 1.363 8.742 -11.220 1.00 90.31 238 ILE A C 1
ATOM 1865 O O . ILE A 1 238 ? 1.323 9.896 -11.626 1.00 90.31 238 ILE A O 1
ATOM 1869 N N . LEU A 1 239 ? 0.636 8.340 -10.177 1.00 88.19 239 LEU A N 1
ATOM 1870 C CA . LEU A 1 239 ? -0.279 9.234 -9.468 1.00 88.19 239 LEU A CA 1
ATOM 1871 C C . LEU A 1 239 ? 0.449 10.392 -8.768 1.00 88.19 239 LEU A C 1
ATOM 1873 O O . LEU A 1 239 ? -0.115 11.481 -8.696 1.00 88.19 239 LEU A O 1
ATOM 1877 N N . THR A 1 240 ? 1.690 10.192 -8.304 1.00 88.25 240 THR A N 1
ATOM 1878 C CA . THR A 1 240 ? 2.517 11.283 -7.750 1.00 88.25 240 THR A CA 1
ATOM 1879 C C . THR A 1 240 ? 2.999 12.277 -8.805 1.00 88.25 240 THR A C 1
ATOM 1881 O O . THR A 1 240 ? 3.162 13.444 -8.479 1.00 88.25 240 THR A O 1
ATOM 1884 N N . LEU A 1 241 ? 3.156 11.866 -10.070 1.00 86.94 241 LEU A N 1
ATOM 1885 C CA . LEU A 1 241 ? 3.468 12.803 -11.164 1.00 86.94 241 LEU A CA 1
ATOM 1886 C C . LEU A 1 241 ? 2.307 13.772 -11.449 1.00 86.94 241 LEU A C 1
ATOM 1888 O O . LEU A 1 241 ? 2.500 14.810 -12.068 1.00 86.94 241 LEU A O 1
ATOM 1892 N N . PHE A 1 242 ? 1.099 13.446 -10.980 1.00 84.69 242 PHE A N 1
ATOM 1893 C CA . PHE A 1 242 ? -0.113 14.243 -11.159 1.00 84.69 242 PHE A CA 1
ATOM 1894 C C . PHE A 1 242 ? -0.695 14.724 -9.823 1.00 84.69 242 PHE A C 1
ATOM 1896 O O . PHE A 1 242 ? -1.913 14.877 -9.709 1.00 84.69 242 PHE A O 1
ATOM 1903 N N . GLU A 1 243 ? 0.138 14.932 -8.796 1.00 81.12 243 GLU A N 1
ATOM 1904 C CA . GLU A 1 243 ? -0.322 15.314 -7.451 1.00 81.12 243 GLU A CA 1
ATOM 1905 C C . GLU A 1 243 ? -1.198 16.580 -7.466 1.00 81.12 243 GLU A C 1
ATOM 1907 O O . GLU A 1 243 ? -2.252 16.598 -6.821 1.00 81.12 243 GLU A O 1
ATOM 1912 N N . ASP A 1 244 ? -0.839 17.565 -8.291 1.00 80.31 244 ASP A N 1
ATOM 1913 C CA . ASP A 1 244 ? -1.579 18.823 -8.446 1.00 80.31 244 ASP A CA 1
ATOM 1914 C C . ASP A 1 244 ? -2.700 18.744 -9.512 1.00 80.31 244 ASP A C 1
ATOM 1916 O O . ASP A 1 244 ? -3.671 19.503 -9.481 1.00 80.31 244 ASP A O 1
ATOM 1920 N N . ALA A 1 245 ? -2.663 17.747 -10.405 1.00 81.44 245 ALA A N 1
ATOM 1921 C CA . ALA A 1 245 ? -3.600 17.590 -11.522 1.00 81.44 245 ALA A CA 1
ATOM 1922 C C . ALA A 1 245 ? -4.776 16.647 -11.188 1.00 81.44 245 ALA A C 1
ATOM 1924 O O . ALA A 1 245 ? -4.866 15.504 -11.649 1.00 81.44 245 ALA A O 1
ATOM 1925 N N . THR A 1 246 ? -5.731 17.141 -10.394 1.00 81.44 246 THR A N 1
ATOM 1926 C CA . THR A 1 246 ? -6.874 16.345 -9.893 1.00 81.44 246 THR A CA 1
ATOM 1927 C C . THR A 1 246 ? -7.717 15.694 -11.000 1.00 81.44 246 THR A C 1
ATOM 1929 O O . THR A 1 246 ? -8.083 14.528 -10.865 1.00 81.44 246 THR A O 1
ATOM 1932 N N . ALA A 1 247 ? -7.969 16.379 -12.121 1.00 80.19 247 ALA A N 1
ATOM 1933 C CA . ALA A 1 247 ? -8.726 15.809 -13.244 1.00 80.19 247 ALA A CA 1
ATOM 1934 C C . ALA A 1 247 ? -8.042 14.564 -13.844 1.00 80.19 247 ALA A C 1
ATOM 1936 O O . ALA A 1 247 ? -8.695 13.549 -14.085 1.00 80.19 247 ALA A O 1
ATOM 1937 N N . LYS A 1 248 ? -6.710 14.599 -14.002 1.00 82.38 248 LYS A N 1
ATOM 1938 C CA . LYS A 1 248 ? -5.915 13.477 -14.530 1.00 82.38 248 LYS A CA 1
ATOM 1939 C C . LYS A 1 248 ? -5.913 12.287 -13.568 1.00 82.38 248 LYS A C 1
ATOM 1941 O O . LYS A 1 248 ? -6.113 11.152 -14.001 1.00 82.38 248 LYS A O 1
ATOM 1946 N N . ARG A 1 249 ? -5.774 12.535 -12.257 1.00 86.00 249 ARG A N 1
ATOM 1947 C CA . ARG A 1 249 ? -5.890 11.483 -11.226 1.00 86.00 249 ARG A CA 1
ATOM 1948 C C . ARG A 1 249 ? -7.272 10.836 -11.218 1.00 86.00 249 ARG A C 1
ATOM 1950 O O . ARG A 1 249 ? -7.361 9.614 -11.129 1.00 86.00 249 ARG A O 1
ATOM 1957 N N . ASN A 1 250 ? -8.330 11.632 -11.362 1.00 84.06 250 ASN A N 1
ATOM 1958 C CA . ASN A 1 250 ? -9.698 11.124 -11.421 1.00 84.06 250 ASN A CA 1
ATOM 1959 C C . ASN A 1 250 ? -9.940 10.270 -12.673 1.00 84.06 250 ASN A C 1
ATOM 1961 O O . ASN A 1 250 ? -10.559 9.218 -12.551 1.00 84.06 250 ASN A O 1
ATOM 1965 N N . ALA A 1 251 ? -9.406 10.663 -13.835 1.00 85.31 251 ALA A N 1
ATOM 1966 C CA . ALA A 1 251 ? -9.495 9.877 -15.069 1.00 85.31 251 ALA A CA 1
ATOM 1967 C C . ALA A 1 251 ? -8.758 8.529 -14.954 1.00 85.31 251 ALA A C 1
ATOM 1969 O O . ALA A 1 251 ? -9.327 7.481 -15.259 1.00 85.31 251 ALA A O 1
ATOM 1970 N N . ILE A 1 252 ? -7.523 8.530 -14.428 1.00 87.44 252 ILE A N 1
ATOM 1971 C CA . ILE A 1 252 ? -6.779 7.292 -14.130 1.00 87.44 252 ILE A CA 1
ATOM 1972 C C . ILE A 1 252 ? -7.589 6.405 -13.179 1.00 87.44 252 ILE A C 1
ATOM 1974 O O . ILE A 1 252 ? -7.699 5.195 -13.393 1.00 87.44 252 ILE A O 1
ATOM 1978 N N . ALA A 1 253 ? -8.166 7.005 -12.134 1.00 86.25 253 ALA A N 1
ATOM 1979 C CA . ALA A 1 253 ? -8.934 6.269 -11.149 1.00 86.25 253 ALA A CA 1
ATOM 1980 C C . ALA A 1 253 ? -10.209 5.645 -11.748 1.00 86.25 253 ALA A C 1
ATOM 1982 O O . ALA A 1 253 ? -10.464 4.458 -11.561 1.00 86.25 253 ALA A O 1
ATOM 1983 N N . ALA A 1 254 ? -10.969 6.407 -12.535 1.00 85.50 254 ALA A N 1
ATOM 1984 C CA . ALA A 1 254 ? -12.164 5.916 -13.215 1.00 85.50 254 ALA A CA 1
ATOM 1985 C C . ALA A 1 254 ? -11.840 4.774 -14.196 1.00 85.50 254 ALA A C 1
ATOM 1987 O O . ALA A 1 254 ? -12.528 3.752 -14.212 1.00 85.50 254 ALA A O 1
ATOM 1988 N N . ALA A 1 255 ? -10.750 4.890 -14.961 1.00 87.44 255 ALA A N 1
ATOM 1989 C CA . ALA A 1 255 ? -10.338 3.858 -15.911 1.00 87.44 255 ALA A CA 1
ATOM 1990 C C . ALA A 1 255 ? -9.948 2.540 -15.217 1.00 87.44 255 ALA A C 1
ATOM 1992 O O . ALA A 1 255 ? -10.342 1.456 -15.645 1.00 87.44 255 ALA A O 1
ATOM 1993 N N . LEU A 1 256 ? -9.201 2.613 -14.116 1.00 88.38 256 LEU A N 1
ATOM 1994 C CA . LEU A 1 256 ? -8.848 1.448 -13.297 1.00 88.38 256 LEU A CA 1
ATOM 1995 C C . LEU A 1 256 ? -10.079 0.868 -12.560 1.00 88.38 256 LEU A C 1
ATOM 1997 O O . LEU A 1 256 ? -10.188 -0.354 -12.423 1.00 88.38 256 LEU A O 1
ATOM 2001 N N . GLU A 1 257 ? -11.038 1.697 -12.132 1.00 86.62 257 GLU A N 1
ATOM 2002 C CA . GLU A 1 257 ? -12.315 1.228 -11.571 1.00 86.62 257 GLU A CA 1
ATOM 2003 C C . GLU A 1 257 ? -13.133 0.447 -12.606 1.00 86.62 257 GLU A C 1
ATOM 2005 O O . GLU A 1 257 ? -13.605 -0.650 -12.307 1.00 86.62 257 GLU A O 1
ATOM 2010 N N . ALA A 1 258 ? -13.220 0.943 -13.845 1.00 87.38 258 ALA A N 1
ATOM 2011 C CA . ALA A 1 258 ? -13.883 0.251 -14.952 1.00 87.38 258 ALA A CA 1
ATOM 2012 C C . ALA A 1 258 ? -13.254 -1.122 -15.260 1.00 87.38 258 ALA A C 1
ATOM 2014 O O . ALA A 1 258 ? -13.923 -2.024 -15.767 1.00 87.38 258 ALA A O 1
ATOM 2015 N N . ARG A 1 259 ? -11.974 -1.314 -14.913 1.00 89.25 259 ARG A N 1
ATOM 2016 C CA . ARG A 1 259 ? -11.262 -2.600 -15.001 1.00 89.25 259 ARG A CA 1
ATOM 2017 C C . ARG A 1 259 ? -11.436 -3.489 -13.767 1.00 89.25 259 ARG A C 1
ATOM 2019 O O . ARG A 1 259 ? -10.879 -4.582 -13.727 1.00 89.25 259 ARG A O 1
ATOM 2026 N N . GLY A 1 260 ? -12.199 -3.054 -12.766 1.00 89.50 260 GLY A N 1
ATOM 2027 C CA . GLY A 1 260 ? -12.464 -3.822 -11.554 1.00 89.50 260 GLY A CA 1
ATOM 2028 C C . GLY A 1 260 ? -11.237 -3.992 -10.658 1.00 89.50 260 GLY A C 1
ATOM 2029 O O . GLY A 1 260 ? -11.160 -4.972 -9.917 1.00 89.50 260 GLY A O 1
ATOM 2030 N N . VAL A 1 261 ? -10.279 -3.056 -10.701 1.00 89.50 261 VAL A N 1
ATOM 2031 C CA . VAL A 1 261 ? -8.991 -3.178 -9.992 1.00 89.50 261 VAL A CA 1
ATOM 2032 C C . VAL A 1 261 ? -9.166 -3.415 -8.498 1.00 89.50 261 VAL A C 1
ATOM 2034 O O . VAL A 1 261 ? -8.447 -4.235 -7.938 1.00 89.50 261 VAL A O 1
ATOM 2037 N N . LEU A 1 262 ? -10.163 -2.796 -7.857 1.00 89.81 262 LEU A N 1
ATOM 2038 C CA . LEU A 1 262 ? -10.472 -3.063 -6.449 1.00 89.81 262 LEU A CA 1
ATOM 2039 C C . LEU A 1 262 ? -10.674 -4.563 -6.180 1.00 89.81 262 LEU A C 1
ATOM 2041 O O . LEU A 1 262 ? -10.122 -5.095 -5.221 1.00 89.81 262 LEU A O 1
ATOM 2045 N N . GLN A 1 263 ? -11.450 -5.247 -7.025 1.00 92.19 263 GLN A N 1
ATOM 2046 C CA . GLN A 1 263 ? -11.684 -6.678 -6.867 1.00 92.19 263 GLN A CA 1
ATOM 2047 C C . GLN A 1 263 ? -10.416 -7.482 -7.167 1.00 92.19 263 GLN A C 1
ATOM 2049 O O . GLN A 1 263 ? -10.094 -8.377 -6.396 1.00 92.19 263 GLN A O 1
ATOM 2054 N N . LEU A 1 264 ? -9.653 -7.105 -8.201 1.00 93.81 264 LEU A N 1
ATOM 2055 C CA . LEU A 1 264 ? -8.380 -7.758 -8.529 1.00 93.81 264 LEU A CA 1
ATOM 2056 C C . LEU A 1 264 ? -7.385 -7.714 -7.359 1.00 93.81 264 LEU A C 1
ATOM 2058 O O . LEU A 1 264 ? -6.721 -8.708 -7.091 1.00 93.81 264 LEU A O 1
ATOM 2062 N N . VAL A 1 265 ? -7.304 -6.596 -6.627 1.00 94.62 265 VAL A N 1
ATOM 2063 C CA . VAL A 1 265 ? -6.441 -6.478 -5.436 1.00 94.62 265 VAL A CA 1
ATOM 2064 C C . VAL A 1 265 ? -6.869 -7.437 -4.323 1.00 94.62 265 VAL A C 1
ATOM 2066 O O . VAL A 1 265 ? -6.021 -8.011 -3.640 1.00 94.62 265 VAL A O 1
ATOM 2069 N N . LEU A 1 266 ? -8.176 -7.609 -4.123 1.00 94.81 266 LEU A N 1
ATOM 2070 C CA . LEU A 1 266 ? -8.716 -8.494 -3.090 1.00 94.81 266 LEU A CA 1
ATOM 2071 C C . LEU A 1 266 ? -8.556 -9.969 -3.469 1.00 94.81 266 LEU A C 1
ATOM 2073 O O . LEU A 1 266 ? -8.125 -10.762 -2.635 1.00 94.81 266 LEU A O 1
ATOM 2077 N N . ASP A 1 267 ? -8.837 -10.322 -4.721 1.00 94.50 267 ASP A N 1
ATOM 2078 C CA . ASP A 1 267 ? -8.631 -11.674 -5.245 1.00 94.50 267 ASP A CA 1
ATOM 2079 C C . ASP A 1 267 ? -7.147 -12.055 -5.164 1.00 94.50 267 ASP A C 1
ATOM 2081 O O . ASP A 1 267 ? -6.792 -13.156 -4.737 1.00 94.50 267 ASP A O 1
ATOM 2085 N N . ASP A 1 268 ? -6.265 -11.104 -5.473 1.00 95.44 268 ASP A N 1
ATOM 2086 C CA . ASP A 1 268 ? -4.830 -11.285 -5.330 1.00 95.44 268 ASP A CA 1
ATOM 2087 C C . ASP A 1 268 ? -4.370 -11.449 -3.882 1.00 95.44 268 ASP A C 1
ATOM 2089 O O . ASP A 1 268 ? -3.530 -12.306 -3.606 1.00 95.44 268 ASP A O 1
ATOM 2093 N N . LEU A 1 269 ? -4.940 -10.701 -2.935 1.00 95.12 269 LEU A N 1
ATOM 2094 C CA . LEU A 1 269 ? -4.664 -10.917 -1.517 1.00 95.12 269 LEU A CA 1
ATOM 2095 C C . LEU A 1 269 ? -5.025 -12.348 -1.091 1.00 95.12 269 LEU A C 1
ATOM 2097 O O . LEU A 1 269 ? -4.224 -13.006 -0.422 1.00 95.12 269 LEU A O 1
ATOM 2101 N N . VAL A 1 270 ? -6.203 -12.834 -1.495 1.00 93.50 270 VAL A N 1
ATOM 2102 C CA . VAL A 1 270 ? -6.664 -14.199 -1.193 1.00 93.50 270 VAL A CA 1
ATOM 2103 C C . VAL A 1 270 ? -5.714 -15.231 -1.797 1.00 93.50 270 VAL A C 1
ATOM 2105 O O . VAL A 1 270 ? -5.330 -16.180 -1.110 1.00 93.50 270 VAL A O 1
ATOM 2108 N N . GLN A 1 271 ? -5.307 -15.057 -3.057 1.00 93.38 271 GLN A N 1
ATOM 2109 C CA . GLN A 1 271 ? -4.383 -15.975 -3.724 1.00 93.38 271 GLN A CA 1
ATOM 2110 C C . GLN A 1 271 ? -2.989 -15.962 -3.088 1.00 93.38 271 GLN A C 1
ATOM 2112 O O . GLN A 1 271 ? -2.401 -17.025 -2.866 1.00 93.38 271 GLN A O 1
ATOM 2117 N N . PHE A 1 272 ? -2.469 -14.784 -2.750 1.00 93.19 272 PHE A N 1
ATOM 2118 C CA . PHE A 1 272 ? -1.195 -14.633 -2.054 1.00 93.19 272 PHE A CA 1
ATOM 2119 C C . PHE A 1 272 ? -1.217 -15.365 -0.705 1.00 93.19 272 PHE A C 1
ATOM 2121 O O . PHE A 1 272 ? -0.344 -16.187 -0.418 1.00 93.19 272 PHE A O 1
ATOM 2128 N N . LYS A 1 273 ? -2.264 -15.142 0.097 1.00 90.88 273 LYS A N 1
ATOM 2129 C CA . LYS A 1 273 ? -2.454 -15.807 1.392 1.00 90.88 273 LYS A CA 1
ATOM 2130 C C . LYS A 1 273 ? -2.602 -17.319 1.254 1.00 90.88 273 LYS A C 1
ATOM 2132 O O . LYS A 1 273 ? -1.964 -18.051 2.006 1.00 90.88 273 LYS A O 1
ATOM 2137 N N . ALA A 1 274 ? -3.374 -17.790 0.277 1.00 89.69 274 ALA A N 1
ATOM 2138 C CA . ALA A 1 274 ? -3.532 -19.217 0.011 1.00 89.69 274 ALA A CA 1
ATOM 2139 C C . ALA A 1 274 ? -2.211 -19.892 -0.396 1.00 89.69 274 ALA A C 1
ATOM 2141 O O . ALA A 1 274 ? -1.977 -21.040 -0.030 1.00 89.69 274 ALA A O 1
ATOM 2142 N N . SER A 1 275 ? -1.343 -19.184 -1.123 1.00 89.56 275 SER A N 1
ATOM 2143 C CA . SER A 1 275 ? -0.070 -19.730 -1.607 1.00 89.56 275 SER A CA 1
ATOM 2144 C C . SER A 1 275 ? 0.976 -19.837 -0.496 1.00 89.56 275 SER A C 1
ATOM 2146 O O . SER A 1 275 ? 1.647 -20.857 -0.366 1.00 89.56 275 SER A O 1
ATOM 2148 N N . TYR A 1 276 ? 1.104 -18.798 0.333 1.00 86.69 276 TYR A N 1
ATOM 2149 C CA . TYR A 1 276 ? 2.210 -18.704 1.291 1.00 86.69 276 TYR A CA 1
ATOM 2150 C C . TYR A 1 276 ? 1.820 -19.041 2.732 1.00 86.69 276 TYR A C 1
ATOM 2152 O O . TYR A 1 276 ? 2.687 -19.433 3.514 1.00 86.69 276 TYR A O 1
ATOM 2160 N N . ALA A 1 277 ? 0.535 -18.946 3.081 1.00 82.00 277 ALA A N 1
ATOM 2161 C CA . ALA A 1 277 ? 0.030 -19.174 4.431 1.00 82.00 277 ALA A CA 1
ATOM 2162 C C . ALA A 1 277 ? -1.281 -20.008 4.490 1.00 82.00 277 ALA A C 1
ATOM 2164 O O . ALA A 1 277 ? -2.245 -19.584 5.137 1.00 82.00 277 ALA A O 1
ATOM 2165 N N . PRO A 1 278 ? -1.343 -21.198 3.852 1.00 74.56 278 PRO A N 1
ATOM 2166 C CA . PRO A 1 278 ? -2.569 -22.005 3.766 1.00 74.56 278 PRO A CA 1
ATOM 2167 C C . PRO A 1 278 ? -3.031 -22.597 5.109 1.00 74.56 278 PRO A C 1
ATOM 2169 O O . PRO A 1 278 ? -4.233 -22.708 5.349 1.00 74.56 278 PRO A O 1
ATOM 2172 N N . ASP A 1 279 ? -2.092 -22.933 5.998 1.00 66.12 279 ASP A N 1
ATOM 2173 C CA . ASP A 1 279 ? -2.329 -23.755 7.200 1.00 66.12 279 ASP A CA 1
ATOM 2174 C C . ASP A 1 279 ? -3.197 -23.072 8.282 1.00 66.12 279 ASP A C 1
ATOM 2176 O O . ASP A 1 279 ? -3.646 -23.710 9.234 1.00 66.12 279 ASP A O 1
ATOM 2180 N N . ASN A 1 280 ? -3.471 -21.771 8.140 1.00 65.88 280 ASN A N 1
ATOM 2181 C CA . ASN A 1 280 ? -4.241 -20.986 9.112 1.00 65.88 280 ASN A CA 1
ATOM 2182 C C . ASN A 1 280 ? -5.729 -20.840 8.775 1.00 65.88 280 ASN A C 1
ATOM 2184 O O . ASN A 1 280 ? -6.460 -20.180 9.513 1.00 65.88 280 ASN A O 1
ATOM 2188 N N . ARG A 1 281 ? -6.204 -21.487 7.704 1.00 66.62 281 ARG A N 1
ATOM 2189 C CA . ARG A 1 281 ? -7.638 -21.531 7.370 1.00 66.62 281 ARG A CA 1
ATOM 2190 C C . ARG A 1 281 ? -8.436 -22.508 8.244 1.00 66.62 281 ARG A C 1
ATOM 2192 O O . ARG A 1 281 ? -9.653 -22.381 8.339 1.00 66.62 281 ARG A O 1
ATOM 2199 N N . ASP A 1 282 ? -7.759 -23.397 8.974 1.00 60.59 282 ASP A N 1
ATOM 2200 C CA . ASP A 1 282 ? -8.378 -24.419 9.834 1.00 60.59 282 ASP A CA 1
ATOM 2201 C C . ASP A 1 282 ? -8.724 -23.922 11.259 1.00 60.59 282 ASP A C 1
ATOM 2203 O O . ASP A 1 282 ? -9.016 -24.711 12.167 1.00 60.59 282 ASP A O 1
ATOM 2207 N N . GLY A 1 283 ? -8.688 -22.607 11.514 1.00 63.72 283 GLY A N 1
ATOM 2208 C CA . GLY A 1 283 ? -9.137 -22.046 12.790 1.00 63.72 283 GLY A CA 1
ATOM 2209 C C . GLY A 1 283 ? -9.226 -20.522 12.833 1.00 63.72 283 GLY A C 1
ATOM 2210 O O . GLY A 1 283 ? -8.230 -19.825 12.676 1.00 63.72 283 GLY A O 1
ATOM 2211 N N . SER A 1 284 ? -10.423 -20.022 13.142 1.00 70.31 284 SER A N 1
ATOM 2212 C CA . SER A 1 284 ? -10.738 -18.597 13.294 1.00 70.31 284 SER A CA 1
ATOM 2213 C C . SER A 1 284 ? -9.996 -17.967 14.484 1.00 70.31 284 SER A C 1
ATOM 2215 O O . SER A 1 284 ? -10.016 -18.504 15.596 1.00 70.31 284 SER A O 1
ATOM 2217 N N . TYR A 1 285 ? -9.331 -16.829 14.257 1.00 76.00 285 TYR A N 1
ATOM 2218 C CA . TYR A 1 285 ? -8.639 -16.025 15.275 1.00 76.00 285 TYR A CA 1
ATOM 2219 C C . TYR A 1 285 ? -7.578 -16.781 16.094 1.00 76.00 285 TYR A C 1
ATOM 2221 O O . TYR A 1 285 ? -7.403 -16.518 17.291 1.00 76.00 285 TYR A O 1
ATOM 2229 N N . ARG A 1 286 ? -6.837 -17.706 15.467 1.00 71.25 286 ARG A N 1
ATOM 2230 C CA . ARG A 1 286 ? -5.670 -18.328 16.110 1.00 71.25 286 ARG A CA 1
ATOM 2231 C C . ARG A 1 286 ? -4.601 -17.265 16.373 1.00 71.25 286 ARG A C 1
ATOM 2233 O O . ARG A 1 286 ? -4.126 -16.581 15.467 1.00 71.25 286 ARG A O 1
ATOM 2240 N N . VAL A 1 287 ? -4.269 -17.077 17.645 1.00 61.50 287 VAL A N 1
ATOM 2241 C CA . VAL A 1 287 ? -3.140 -16.254 18.080 1.00 61.50 287 VAL A CA 1
ATOM 2242 C C . VAL A 1 287 ? -2.063 -17.231 18.502 1.00 61.50 287 VAL A C 1
ATOM 2244 O O . VAL A 1 287 ? -2.067 -17.690 19.645 1.00 61.50 287 VAL A O 1
ATOM 2247 N N . ASP A 1 288 ? -1.189 -17.606 17.571 1.00 53.69 288 ASP A N 1
ATOM 2248 C CA . ASP A 1 288 ? -0.046 -18.423 17.942 1.00 53.69 288 ASP A CA 1
ATOM 2249 C C . ASP A 1 288 ? 0.898 -17.583 18.801 1.00 53.69 288 ASP A C 1
ATOM 2251 O O . ASP A 1 288 ? 1.368 -16.511 18.431 1.00 53.69 288 ASP A O 1
ATOM 2255 N N . VAL A 1 289 ? 1.125 -18.081 20.013 1.00 49.44 289 VAL A N 1
ATOM 2256 C CA . VAL A 1 289 ? 1.999 -17.499 21.040 1.00 49.44 289 VAL A CA 1
ATOM 2257 C C . VAL A 1 289 ? 3.484 -17.665 20.656 1.00 49.44 289 VAL A C 1
ATOM 2259 O O . VAL A 1 289 ? 4.370 -17.115 21.310 1.00 49.44 289 VAL A O 1
ATOM 2262 N N . ALA A 1 290 ? 3.775 -18.400 19.576 1.00 47.94 290 ALA A N 1
ATOM 2263 C CA . ALA A 1 290 ? 5.107 -18.514 19.000 1.00 47.94 290 ALA A CA 1
ATOM 2264 C C . ALA A 1 290 ? 5.481 -17.198 18.304 1.00 47.94 290 ALA A C 1
ATOM 2266 O O . ALA A 1 290 ? 4.749 -16.715 17.449 1.00 47.94 290 ALA A O 1
ATOM 2267 N N . ALA A 1 291 ? 6.612 -16.612 18.704 1.00 56.00 291 ALA A N 1
ATOM 2268 C CA . ALA A 1 291 ? 7.053 -15.288 18.279 1.00 56.00 291 ALA A CA 1
ATOM 2269 C C . ALA A 1 291 ? 6.890 -15.082 16.762 1.00 56.00 291 ALA A C 1
ATOM 2271 O O . ALA A 1 291 ? 7.508 -15.818 15.990 1.00 56.00 291 ALA A O 1
ATOM 2272 N N . ASP A 1 292 ? 6.131 -14.047 16.366 1.00 63.22 292 ASP A N 1
ATOM 2273 C CA . ASP A 1 292 ? 5.937 -13.577 14.978 1.00 63.22 292 ASP A CA 1
ATOM 2274 C C . ASP A 1 292 ? 7.237 -13.669 14.146 1.00 63.22 292 ASP A C 1
ATOM 2276 O O . ASP A 1 292 ? 7.196 -13.963 12.956 1.00 63.22 292 ASP A O 1
ATOM 2280 N N . GLY A 1 293 ? 8.406 -13.488 14.776 1.00 66.50 293 GLY A N 1
ATOM 2281 C CA . GLY A 1 293 ? 9.721 -13.614 14.148 1.00 66.50 293 GLY A CA 1
ATOM 2282 C C . GLY A 1 293 ? 10.044 -14.982 13.525 1.00 66.50 293 GLY A C 1
ATOM 2283 O O . GLY A 1 293 ? 10.619 -15.011 12.442 1.00 66.50 293 GLY A O 1
ATOM 2284 N N . ALA A 1 294 ? 9.678 -16.109 14.147 1.00 71.75 294 ALA A N 1
ATOM 2285 C CA . ALA A 1 294 ? 9.976 -17.436 13.588 1.00 71.75 294 ALA A CA 1
ATOM 2286 C C . ALA A 1 294 ? 9.051 -17.780 12.407 1.00 71.75 294 ALA A C 1
ATOM 2288 O O . ALA A 1 294 ? 9.513 -18.300 11.390 1.00 71.75 294 ALA A O 1
ATOM 2289 N N . GLY A 1 295 ? 7.762 -17.436 12.518 1.00 79.88 295 GLY A N 1
ATOM 2290 C CA . GLY A 1 295 ? 6.790 -17.593 11.432 1.00 79.88 295 GLY A CA 1
ATOM 2291 C C . GLY A 1 295 ? 7.115 -16.698 10.235 1.00 79.88 295 GLY A C 1
ATOM 2292 O O . GLY A 1 295 ? 7.164 -17.174 9.102 1.00 79.88 295 GLY A O 1
ATOM 2293 N N . LEU A 1 296 ? 7.432 -15.423 10.487 1.00 87.44 296 LEU A N 1
ATOM 2294 C CA . LEU A 1 296 ? 7.814 -14.467 9.447 1.00 87.44 296 LEU A CA 1
ATOM 2295 C C . LEU A 1 296 ? 9.099 -14.883 8.722 1.00 87.44 296 LEU A C 1
ATOM 2297 O O . LEU A 1 296 ? 9.142 -14.822 7.498 1.00 87.4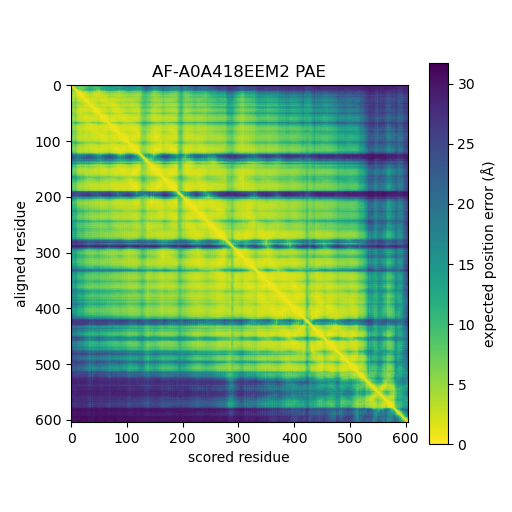4 296 LEU A O 1
ATOM 2301 N N . ALA A 1 297 ? 10.122 -15.357 9.443 1.00 88.19 297 ALA A N 1
ATOM 2302 C CA . ALA A 1 297 ? 11.356 -15.834 8.819 1.00 88.19 297 ALA A CA 1
ATOM 2303 C C . ALA A 1 297 ? 11.102 -17.009 7.858 1.00 88.19 297 ALA A C 1
ATOM 2305 O O . ALA A 1 297 ? 11.662 -17.040 6.764 1.00 88.19 297 ALA A O 1
ATOM 2306 N N . GLY A 1 298 ? 10.224 -17.948 8.233 1.00 88.38 298 GLY A N 1
ATOM 2307 C CA . GLY A 1 298 ? 9.821 -19.054 7.363 1.00 88.38 298 GLY A CA 1
ATOM 2308 C C . GLY A 1 298 ? 9.068 -18.592 6.112 1.00 88.38 298 GLY A C 1
ATOM 2309 O O . GLY A 1 298 ? 9.366 -19.059 5.014 1.00 88.38 298 GLY A O 1
ATOM 2310 N N . LEU A 1 299 ? 8.133 -17.648 6.258 1.00 90.25 299 LEU A N 1
ATOM 2311 C CA . LEU A 1 299 ? 7.392 -17.063 5.132 1.00 90.25 299 LEU A CA 1
ATOM 2312 C C . LEU A 1 299 ? 8.315 -16.302 4.173 1.00 90.25 299 LEU A C 1
ATOM 2314 O O . LEU A 1 299 ? 8.258 -16.525 2.965 1.00 90.25 299 LEU A O 1
ATOM 2318 N N . ASN A 1 300 ? 9.204 -15.462 4.706 1.00 92.44 300 ASN A N 1
ATOM 2319 C CA . ASN A 1 300 ? 10.176 -14.720 3.906 1.00 92.44 300 ASN A CA 1
ATOM 2320 C C . ASN A 1 300 ? 11.155 -15.665 3.199 1.00 92.44 300 ASN A C 1
ATOM 2322 O O . ASN A 1 300 ? 11.472 -15.445 2.037 1.00 92.44 300 ASN A O 1
ATOM 2326 N N . ALA A 1 301 ? 11.590 -16.753 3.845 1.00 91.12 301 ALA A N 1
ATOM 2327 C CA . ALA A 1 301 ? 12.444 -17.751 3.203 1.00 91.12 301 ALA A CA 1
ATOM 2328 C C . ALA A 1 301 ? 11.743 -18.463 2.032 1.00 91.12 301 ALA A C 1
ATOM 2330 O O . ALA A 1 301 ? 12.379 -18.695 1.005 1.00 91.12 301 ALA A O 1
ATOM 2331 N N . ARG A 1 302 ? 10.443 -18.778 2.156 1.00 91.06 302 ARG A N 1
ATOM 2332 C CA . ARG A 1 302 ? 9.642 -19.343 1.052 1.00 91.06 302 ARG A CA 1
ATOM 2333 C C . ARG A 1 302 ? 9.523 -18.354 -0.106 1.00 91.06 302 ARG A C 1
ATOM 2335 O O . ARG A 1 302 ? 9.869 -18.702 -1.225 1.00 91.06 302 ARG A O 1
ATOM 2342 N N . LEU A 1 303 ? 9.137 -17.110 0.182 1.00 92.19 303 LEU A N 1
ATOM 2343 C CA . LEU A 1 303 ? 9.055 -16.041 -0.819 1.00 92.19 303 LEU A CA 1
ATOM 2344 C C . LEU A 1 3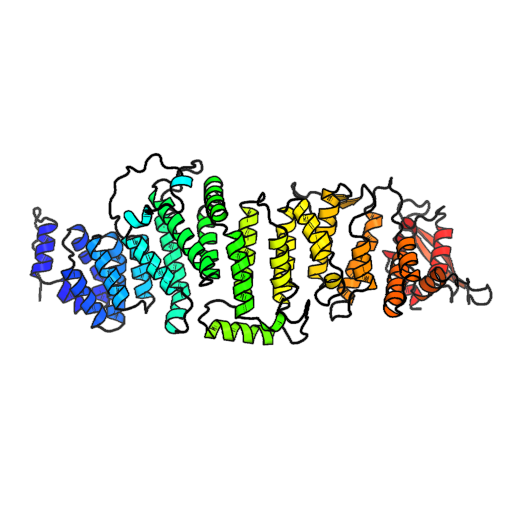03 ? 10.386 -15.821 -1.542 1.00 92.19 303 LEU A C 1
ATOM 2346 O O . LEU A 1 303 ? 10.417 -15.711 -2.764 1.00 92.19 303 LEU A O 1
ATOM 2350 N N . LEU A 1 304 ? 11.491 -15.795 -0.796 1.00 90.94 304 LEU A N 1
ATOM 2351 C CA . LEU A 1 304 ? 12.835 -15.669 -1.350 1.00 90.94 304 LEU A CA 1
ATOM 2352 C C . LEU A 1 304 ? 13.195 -16.859 -2.253 1.00 90.94 304 LEU A C 1
ATOM 2354 O O . LEU A 1 304 ? 13.856 -16.671 -3.274 1.00 90.94 304 LEU A O 1
ATOM 2358 N N . GLY A 1 305 ? 12.778 -18.071 -1.868 1.00 89.50 305 GLY A N 1
ATOM 2359 C CA . GLY A 1 305 ? 12.939 -19.299 -2.648 1.00 89.50 305 GLY A CA 1
ATOM 2360 C C . GLY A 1 305 ? 12.146 -19.291 -3.956 1.00 89.50 305 GLY A C 1
ATOM 2361 O O . GLY A 1 305 ? 12.653 -19.783 -4.960 1.00 89.50 305 GLY A O 1
ATOM 2362 N N . ASP A 1 306 ? 10.975 -18.655 -3.959 1.00 89.31 306 ASP A N 1
ATOM 2363 C CA . ASP A 1 306 ? 10.130 -18.459 -5.145 1.00 89.31 306 ASP A CA 1
ATOM 2364 C C . ASP A 1 306 ? 10.535 -17.224 -5.974 1.00 89.31 306 ASP A C 1
ATOM 2366 O O . ASP A 1 306 ? 9.953 -16.942 -7.020 1.00 89.31 306 ASP A O 1
ATOM 2370 N N . GLY A 1 307 ? 11.580 -16.509 -5.544 1.00 88.19 307 GLY A N 1
ATOM 2371 C CA . GLY A 1 307 ? 12.188 -15.410 -6.289 1.00 88.19 307 GLY A CA 1
ATOM 2372 C C . GLY A 1 307 ? 11.653 -14.015 -5.969 1.00 88.19 307 GLY A C 1
ATOM 2373 O O . GLY A 1 307 ? 12.049 -13.069 -6.645 1.00 88.19 307 GLY A O 1
ATOM 2374 N N . SER A 1 308 ? 10.809 -13.867 -4.942 1.00 89.75 308 SER A N 1
ATOM 2375 C CA . SER A 1 308 ? 10.296 -12.564 -4.501 1.00 89.75 308 SER A CA 1
ATOM 2376 C C . SER A 1 308 ? 11.433 -11.621 -4.102 1.00 89.75 308 SER A C 1
ATOM 2378 O O . SER A 1 308 ? 12.351 -11.996 -3.364 1.00 89.75 308 SER A O 1
ATOM 2380 N N . HIS A 1 309 ? 11.324 -10.365 -4.535 1.00 86.94 309 HIS A N 1
ATOM 2381 C CA . HIS A 1 309 ? 12.220 -9.269 -4.128 1.00 86.94 309 HIS A CA 1
ATOM 2382 C C . HIS A 1 309 ? 11.782 -8.582 -2.828 1.00 86.94 309 HIS A C 1
ATOM 2384 O O . HIS A 1 309 ? 12.471 -7.700 -2.323 1.00 86.94 309 HIS A O 1
ATOM 2390 N N . VAL A 1 310 ? 10.608 -8.948 -2.312 1.00 90.31 310 VAL A N 1
ATOM 2391 C CA . VAL A 1 310 ? 9.924 -8.254 -1.218 1.00 90.31 310 VAL A CA 1
ATOM 2392 C C . VAL A 1 310 ? 9.490 -9.251 -0.142 1.00 90.31 310 VAL A C 1
ATOM 2394 O O . VAL A 1 310 ? 9.072 -10.373 -0.449 1.00 90.31 310 VAL A O 1
ATOM 2397 N N . ASP A 1 311 ? 9.558 -8.824 1.118 1.00 91.88 311 ASP A N 1
ATOM 2398 C CA . ASP A 1 311 ? 9.140 -9.614 2.275 1.00 91.88 311 ASP A CA 1
ATOM 2399 C C . ASP A 1 311 ? 7.612 -9.774 2.360 1.00 91.88 311 ASP A C 1
ATOM 2401 O O . ASP A 1 311 ? 6.832 -8.978 1.830 1.00 91.88 311 ASP A O 1
ATOM 2405 N N . PHE A 1 312 ? 7.160 -10.787 3.103 1.00 92.50 312 PHE A N 1
ATOM 2406 C CA . PHE A 1 312 ? 5.740 -11.119 3.256 1.00 92.50 312 PHE A CA 1
ATOM 2407 C C . PHE A 1 312 ? 4.895 -9.942 3.767 1.00 92.50 312 PHE A C 1
ATOM 2409 O O . PHE A 1 312 ? 3.799 -9.673 3.275 1.00 92.50 312 PHE A O 1
ATOM 2416 N N . VAL A 1 313 ? 5.414 -9.211 4.756 1.00 92.00 313 VAL A N 1
ATOM 2417 C CA . VAL A 1 313 ? 4.732 -8.049 5.342 1.00 92.00 313 VAL A CA 1
ATOM 2418 C C . VAL A 1 313 ? 4.619 -6.903 4.338 1.00 92.00 313 VAL A C 1
ATOM 2420 O O . VAL A 1 313 ? 3.572 -6.257 4.267 1.00 92.00 313 VAL A O 1
ATOM 2423 N N . ASP A 1 314 ? 5.654 -6.672 3.534 1.00 93.56 314 ASP A N 1
ATOM 2424 C CA . ASP A 1 314 ? 5.666 -5.596 2.545 1.00 93.56 314 ASP A CA 1
ATOM 2425 C C . ASP A 1 314 ? 4.725 -5.885 1.368 1.00 93.56 314 ASP A C 1
ATOM 2427 O O . ASP A 1 314 ? 4.090 -4.966 0.850 1.00 93.56 314 ASP A O 1
ATOM 2431 N N . HIS A 1 315 ? 4.521 -7.160 1.024 1.00 94.06 315 HIS A N 1
ATOM 2432 C CA . HIS A 1 315 ? 3.458 -7.588 0.110 1.00 94.06 315 HIS A CA 1
ATOM 2433 C C . HIS A 1 315 ? 2.067 -7.146 0.593 1.00 94.06 315 HIS A C 1
ATOM 2435 O O . HIS A 1 315 ? 1.289 -6.569 -0.175 1.00 94.06 315 HIS A O 1
ATOM 2441 N N . ILE A 1 316 ? 1.737 -7.383 1.863 1.00 95.00 316 ILE A N 1
ATOM 2442 C CA . ILE A 1 316 ? 0.439 -6.986 2.439 1.00 95.00 316 ILE A CA 1
ATOM 2443 C C . ILE A 1 316 ? 0.341 -5.462 2.550 1.00 95.00 316 ILE A C 1
ATOM 2445 O O . ILE A 1 316 ? -0.685 -4.869 2.206 1.00 95.00 316 ILE A O 1
ATOM 2449 N N . LYS A 1 317 ? 1.425 -4.809 2.977 1.00 94.62 317 LYS A N 1
ATOM 2450 C CA . LYS A 1 317 ? 1.511 -3.352 3.081 1.00 94.62 317 LYS A CA 1
ATOM 2451 C C . LYS A 1 317 ? 1.300 -2.666 1.734 1.00 94.62 317 LYS A C 1
ATOM 2453 O O . LYS A 1 317 ? 0.609 -1.654 1.697 1.00 94.62 317 LYS A O 1
ATOM 2458 N N . ALA A 1 318 ? 1.845 -3.206 0.643 1.00 94.06 318 ALA A N 1
ATOM 2459 C CA . ALA A 1 318 ? 1.656 -2.655 -0.696 1.00 94.06 318 ALA A CA 1
ATOM 2460 C C . ALA A 1 318 ? 0.175 -2.684 -1.115 1.00 94.06 318 ALA A C 1
ATOM 2462 O O . ALA A 1 318 ? -0.341 -1.672 -1.584 1.00 94.06 318 ALA A O 1
ATOM 2463 N N . ARG A 1 319 ? -0.533 -3.795 -0.851 1.00 94.88 319 ARG A N 1
ATOM 2464 C CA . ARG A 1 319 ? -1.978 -3.940 -1.119 1.00 94.88 319 ARG A CA 1
ATOM 2465 C C . ARG A 1 319 ? -2.802 -2.935 -0.315 1.00 94.88 319 ARG A C 1
ATOM 2467 O O . ARG A 1 319 ? -3.577 -2.175 -0.884 1.00 94.88 319 ARG A O 1
ATOM 2474 N N . LEU A 1 320 ? -2.595 -2.872 1.001 1.00 95.50 320 LEU A N 1
ATOM 2475 C CA . LEU A 1 320 ? -3.305 -1.922 1.867 1.00 95.50 320 LEU A CA 1
ATOM 2476 C C . LEU A 1 320 ? -2.962 -0.461 1.535 1.00 95.50 320 LEU A C 1
ATOM 2478 O O . LEU A 1 320 ? -3.840 0.398 1.558 1.00 95.50 320 LEU A O 1
ATOM 2482 N N . GLY A 1 321 ? -1.703 -0.176 1.200 1.00 92.94 321 GLY A N 1
ATOM 2483 C CA . GLY A 1 321 ? -1.249 1.146 0.774 1.00 92.94 321 GLY A CA 1
ATOM 2484 C C . GLY A 1 321 ? -1.930 1.598 -0.513 1.00 92.94 321 GLY A C 1
ATOM 2485 O O . GLY A 1 321 ? -2.421 2.724 -0.575 1.00 92.94 321 GLY A O 1
ATOM 2486 N N . PHE A 1 322 ? -2.044 0.701 -1.496 1.00 91.50 322 PHE A N 1
ATOM 2487 C CA . PHE A 1 322 ? -2.796 0.959 -2.719 1.00 91.50 322 PHE A CA 1
ATOM 2488 C C . PHE A 1 322 ? -4.278 1.229 -2.430 1.00 91.50 322 PHE A C 1
ATOM 2490 O O . PHE A 1 322 ? -4.822 2.213 -2.917 1.00 91.50 322 PHE A O 1
ATOM 2497 N N . LEU A 1 323 ? -4.921 0.427 -1.574 1.00 91.88 323 LEU A N 1
ATOM 2498 C CA . LEU A 1 323 ? -6.322 0.638 -1.188 1.00 91.88 323 LEU A CA 1
ATOM 2499 C C . LEU A 1 323 ? -6.550 1.971 -0.450 1.00 91.88 323 LEU A C 1
ATOM 2501 O O . LEU A 1 323 ? -7.583 2.605 -0.650 1.00 91.88 323 LEU A O 1
ATOM 2505 N N . SER A 1 324 ? -5.597 2.420 0.375 1.00 90.44 324 SER A N 1
ATOM 2506 C CA . SER A 1 324 ? -5.653 3.757 0.991 1.00 90.44 324 SER A CA 1
ATOM 2507 C C . SER A 1 324 ? -5.508 4.870 -0.046 1.00 90.44 324 SER A C 1
ATOM 2509 O O . SER A 1 324 ? -6.270 5.831 -0.026 1.00 90.44 324 SER A O 1
ATOM 2511 N N . LEU A 1 325 ? -4.543 4.746 -0.966 1.00 86.25 325 LEU A N 1
ATOM 2512 C CA . LEU A 1 325 ? -4.369 5.701 -2.064 1.00 86.25 325 LEU A CA 1
ATOM 2513 C C . LEU A 1 325 ? -5.652 5.807 -2.895 1.00 86.25 325 LEU A C 1
ATOM 2515 O O . LEU A 1 325 ? -6.081 6.900 -3.250 1.00 86.25 325 LEU A O 1
ATOM 2519 N N . TRP A 1 326 ? -6.291 4.667 -3.134 1.00 84.75 326 TRP A N 1
ATOM 2520 C CA . TRP A 1 326 ? -7.544 4.572 -3.858 1.00 84.75 326 TRP A CA 1
ATOM 2521 C C . TRP A 1 326 ? -8.689 5.319 -3.166 1.00 84.75 326 TRP A C 1
ATOM 2523 O O . TRP A 1 326 ? -9.364 6.128 -3.796 1.00 84.75 326 TRP A O 1
ATOM 2533 N N . LEU A 1 327 ? -8.860 5.115 -1.856 1.00 85.00 327 LEU A N 1
ATOM 2534 C CA . LEU A 1 327 ? -9.845 5.833 -1.038 1.00 85.00 327 LEU A CA 1
ATOM 2535 C C . LEU A 1 327 ? -9.595 7.346 -0.980 1.00 85.00 327 LEU A C 1
ATOM 2537 O O . LEU A 1 327 ? -10.549 8.118 -0.905 1.00 85.00 327 LEU A O 1
ATOM 2541 N N . ASN A 1 328 ? -8.333 7.775 -1.039 1.00 83.00 328 ASN A N 1
ATOM 2542 C CA . ASN A 1 328 ? -7.989 9.195 -1.077 1.00 83.00 328 ASN A CA 1
ATOM 2543 C C . ASN A 1 328 ? -8.389 9.855 -2.403 1.00 83.00 328 ASN A C 1
ATOM 2545 O O . ASN A 1 328 ? -8.843 10.996 -2.397 1.00 83.00 328 ASN A O 1
ATOM 2549 N N . ILE A 1 329 ? -8.211 9.155 -3.528 1.00 79.69 329 ILE A N 1
ATOM 2550 C CA . ILE A 1 329 ? -8.527 9.684 -4.864 1.00 79.69 329 ILE A CA 1
ATOM 2551 C C . ILE A 1 329 ? -10.030 9.594 -5.149 1.00 79.69 329 ILE A C 1
ATOM 2553 O O . ILE A 1 329 ? -10.599 10.520 -5.718 1.00 79.69 329 ILE A O 1
ATOM 2557 N N . GLN A 1 330 ? -10.683 8.510 -4.719 1.00 78.88 330 GLN A N 1
ATOM 2558 C CA . GLN A 1 330 ? -12.118 8.273 -4.896 1.00 78.88 330 GLN A CA 1
ATOM 2559 C C . GLN A 1 330 ? -12.823 8.065 -3.540 1.00 78.88 330 GLN A C 1
ATOM 2561 O O . GLN A 1 330 ? -13.199 6.940 -3.199 1.00 78.88 330 GLN A O 1
ATOM 2566 N N . PRO A 1 331 ? -13.065 9.134 -2.752 1.00 73.56 331 PRO A N 1
ATOM 2567 C CA . PRO A 1 331 ? -13.749 9.028 -1.456 1.00 73.56 331 PRO A CA 1
ATOM 2568 C C . PRO A 1 331 ? -15.198 8.532 -1.567 1.00 73.56 331 PRO A C 1
ATOM 2570 O O . PRO A 1 331 ? -15.775 8.035 -0.605 1.00 73.56 331 PRO A O 1
ATOM 2573 N N . THR A 1 332 ? -15.809 8.680 -2.743 1.00 69.62 332 THR A N 1
ATOM 2574 C CA . THR A 1 332 ? -17.179 8.241 -3.037 1.00 69.62 332 THR A CA 1
ATOM 2575 C C . THR A 1 332 ? -17.270 6.775 -3.450 1.00 69.62 332 THR A C 1
ATOM 2577 O O . THR A 1 332 ? -18.379 6.287 -3.678 1.00 69.62 332 THR A O 1
ATOM 2580 N N . LEU A 1 333 ? -16.143 6.061 -3.539 1.00 71.00 333 LEU A N 1
ATOM 2581 C CA . LEU A 1 333 ? -16.119 4.665 -3.951 1.00 71.00 333 LEU A CA 1
ATOM 2582 C C . LEU A 1 333 ? -16.986 3.800 -3.027 1.00 71.00 333 LEU A C 1
ATOM 2584 O O . LEU A 1 333 ? -16.752 3.683 -1.819 1.00 71.00 333 LEU A O 1
ATOM 2588 N N . ALA A 1 334 ? -17.983 3.145 -3.617 1.00 71.94 334 ALA A N 1
ATOM 2589 C CA . ALA A 1 334 ? -18.886 2.264 -2.898 1.00 71.94 334 ALA A CA 1
ATOM 2590 C C . ALA A 1 334 ? -18.239 0.887 -2.683 1.00 71.94 334 ALA A C 1
ATOM 2592 O O . ALA A 1 334 ? -18.366 -0.022 -3.503 1.00 71.94 334 ALA A O 1
ATOM 2593 N N . TRP A 1 335 ? -17.559 0.717 -1.550 1.00 85.75 335 TRP A N 1
ATOM 2594 C CA . TRP A 1 335 ? -17.096 -0.597 -1.108 1.00 85.75 335 TRP A CA 1
ATOM 2595 C C . TRP A 1 335 ? -18.275 -1.537 -0.875 1.00 85.75 335 TRP A C 1
ATOM 2597 O O . TRP A 1 335 ? -19.192 -1.227 -0.111 1.00 85.75 335 TRP A O 1
ATOM 2607 N N . ARG A 1 336 ? -18.227 -2.723 -1.483 1.00 90.50 336 ARG A N 1
ATOM 2608 C CA . ARG A 1 336 ? -19.204 -3.774 -1.189 1.00 90.50 336 ARG A CA 1
ATOM 2609 C C . ARG A 1 336 ? -18.899 -4.378 0.177 1.00 90.50 336 ARG A C 1
ATOM 2611 O O . ARG A 1 336 ? -17.743 -4.594 0.537 1.00 90.50 336 ARG A O 1
ATOM 2618 N N . PHE A 1 337 ? -19.938 -4.719 0.928 1.00 94.56 337 PHE A N 1
ATOM 2619 C CA . PHE A 1 337 ? -19.781 -5.333 2.249 1.00 94.56 337 PHE A CA 1
ATOM 2620 C C . PHE A 1 337 ? -19.018 -6.664 2.194 1.00 94.56 337 PHE A C 1
ATOM 2622 O O . PHE A 1 337 ? -18.161 -6.910 3.042 1.00 94.56 337 PHE A O 1
ATOM 2629 N N . ASP A 1 338 ? -19.223 -7.460 1.142 1.00 94.56 338 ASP A N 1
ATOM 2630 C CA . ASP A 1 338 ? -18.477 -8.706 0.927 1.00 94.56 338 ASP A CA 1
ATOM 2631 C C . ASP A 1 338 ? -16.975 -8.469 0.702 1.00 94.56 338 ASP A C 1
ATOM 2633 O O . ASP A 1 338 ? -16.155 -9.277 1.127 1.00 94.56 338 ASP A O 1
ATOM 2637 N N . GLN A 1 339 ? -16.590 -7.336 0.104 1.00 94.06 339 GLN A N 1
ATOM 2638 C CA . GLN A 1 339 ? -15.183 -6.974 -0.106 1.00 94.06 339 GLN A CA 1
ATOM 2639 C C . GLN A 1 339 ? -14.483 -6.640 1.216 1.00 94.06 339 GLN A C 1
ATOM 2641 O O . GLN A 1 339 ? -13.363 -7.085 1.464 1.00 94.06 339 GLN A O 1
ATOM 2646 N N . LEU A 1 340 ? -15.158 -5.897 2.096 1.00 94.50 340 LEU A N 1
ATOM 2647 C CA . LEU A 1 340 ? -14.641 -5.595 3.434 1.00 94.50 340 LEU A CA 1
ATOM 2648 C C . LEU A 1 340 ? -14.612 -6.834 4.327 1.00 94.50 340 LEU A C 1
ATOM 2650 O O . LEU A 1 340 ? -13.674 -7.009 5.103 1.00 94.50 340 LEU A O 1
ATOM 2654 N N . ARG A 1 341 ? -15.611 -7.713 4.190 1.00 95.75 341 ARG A N 1
ATOM 2655 C CA . ARG A 1 341 ? -15.638 -9.006 4.874 1.00 95.75 341 ARG A CA 1
ATOM 2656 C C . ARG A 1 341 ? -14.481 -9.895 4.425 1.00 95.75 341 ARG A C 1
ATOM 2658 O O . ARG A 1 341 ? -13.810 -10.450 5.282 1.00 95.75 341 ARG A O 1
ATOM 2665 N N . LEU A 1 342 ? -14.190 -9.957 3.127 1.00 95.25 342 LEU A N 1
ATOM 2666 C CA . LEU A 1 342 ? -13.035 -10.683 2.590 1.00 95.25 342 LEU A CA 1
ATOM 2667 C C . LEU A 1 342 ? -11.721 -10.152 3.178 1.00 95.25 342 LEU A C 1
ATOM 2669 O O . LEU A 1 342 ? -10.920 -10.933 3.687 1.00 95.25 342 LEU A O 1
ATOM 2673 N N . LEU A 1 343 ? -11.528 -8.827 3.192 1.00 95.44 343 LEU A N 1
ATOM 2674 C CA . LEU A 1 343 ? -10.331 -8.213 3.776 1.00 95.44 343 LEU A CA 1
ATOM 2675 C C . LEU A 1 343 ? -10.188 -8.543 5.273 1.00 95.44 343 LEU A C 1
ATOM 2677 O O . LEU A 1 343 ? -9.098 -8.868 5.744 1.00 95.44 343 LEU A O 1
ATOM 2681 N N . TRP A 1 344 ? -11.293 -8.485 6.017 1.00 95.50 344 TRP A N 1
ATOM 2682 C CA . TRP A 1 344 ? -11.345 -8.857 7.430 1.00 95.50 344 TRP A CA 1
ATOM 2683 C C . TRP A 1 344 ? -11.013 -10.329 7.660 1.00 95.50 344 TRP A C 1
ATOM 2685 O O . TRP A 1 344 ? -10.207 -10.652 8.533 1.00 95.50 344 TRP A O 1
ATOM 2695 N N . THR A 1 345 ? -11.602 -11.222 6.873 1.00 93.12 345 THR A N 1
ATOM 2696 C CA . THR A 1 345 ? -11.375 -12.659 6.989 1.00 93.12 345 THR A CA 1
ATOM 2697 C C . THR A 1 345 ? -9.912 -13.002 6.704 1.00 93.12 345 THR A C 1
ATOM 2699 O O . THR A 1 345 ? -9.271 -13.644 7.532 1.00 93.12 345 THR A O 1
ATOM 2702 N N . GLU A 1 346 ? -9.318 -12.499 5.620 1.00 92.81 346 GLU A N 1
ATOM 2703 C CA . GLU A 1 346 ? -7.930 -12.844 5.274 1.00 92.81 346 GLU A CA 1
ATOM 2704 C C . GLU A 1 346 ? -6.886 -12.215 6.217 1.00 92.81 346 GLU A C 1
ATOM 2706 O O . GLU A 1 346 ? -5.887 -12.862 6.540 1.00 92.81 346 GLU A O 1
ATOM 2711 N N . LEU A 1 347 ? -7.096 -10.974 6.684 1.00 93.75 347 LEU A N 1
ATOM 2712 C CA . LEU A 1 347 ? -6.091 -10.231 7.468 1.00 93.75 347 LEU A CA 1
ATOM 2713 C C . LEU A 1 347 ? -6.326 -10.217 8.982 1.00 93.75 347 LEU A C 1
ATOM 2715 O O . LEU A 1 347 ? -5.430 -9.807 9.724 1.00 93.75 347 LEU A O 1
ATOM 2719 N N . ASN A 1 348 ? -7.499 -10.640 9.464 1.00 92.69 348 ASN A N 1
ATOM 2720 C CA . ASN A 1 348 ? -7.792 -10.739 10.897 1.00 92.69 348 ASN A CA 1
ATOM 2721 C C . ASN A 1 348 ? -8.119 -12.164 11.335 1.00 92.69 348 ASN A C 1
ATOM 2723 O O . ASN A 1 348 ? -7.480 -12.691 12.254 1.00 92.69 348 ASN A O 1
ATOM 2727 N N . GLU A 1 349 ? -9.107 -12.776 10.683 1.00 90.50 349 GLU A N 1
ATOM 2728 C CA . GLU A 1 349 ? -9.619 -14.091 11.062 1.00 90.50 349 GLU A CA 1
ATOM 2729 C C . GLU A 1 349 ? -8.597 -15.198 10.781 1.00 90.50 349 GLU A C 1
ATOM 2731 O O . GLU A 1 349 ? -8.234 -15.936 11.697 1.00 90.50 349 GLU A O 1
ATOM 2736 N N . TYR A 1 350 ? -8.067 -15.228 9.556 1.00 88.69 350 TYR A N 1
ATOM 2737 C CA . TYR A 1 350 ? -7.027 -16.147 9.077 1.00 88.69 350 TYR A CA 1
ATOM 2738 C C . TYR A 1 350 ? -5.637 -15.492 9.034 1.00 88.69 350 TYR A C 1
ATOM 2740 O O . TYR A 1 350 ? -4.739 -15.888 8.277 1.00 88.69 350 TYR A O 1
ATOM 2748 N N . ALA A 1 351 ? -5.436 -14.463 9.860 1.00 88.31 351 ALA A N 1
ATOM 2749 C CA . ALA A 1 351 ? -4.128 -13.848 10.024 1.00 88.31 351 ALA A CA 1
ATOM 2750 C C . ALA A 1 351 ? -3.121 -14.888 10.530 1.00 88.31 351 ALA A C 1
ATOM 2752 O O . ALA A 1 351 ? -3.366 -15.587 11.513 1.00 88.31 351 ALA A O 1
ATOM 2753 N N . THR A 1 352 ? -1.982 -14.964 9.854 1.00 83.88 352 THR A N 1
ATOM 2754 C CA . THR A 1 352 ? -0.869 -15.859 10.187 1.00 83.88 352 THR A CA 1
ATOM 2755 C C . THR A 1 352 ? 0.091 -15.203 11.166 1.00 83.88 352 THR A C 1
ATOM 2757 O O . THR A 1 352 ? 0.658 -15.877 12.017 1.00 83.88 352 THR A O 1
ATOM 2760 N N . LEU A 1 353 ? 0.232 -13.880 11.076 1.00 85.81 353 LEU A N 1
ATOM 2761 C CA . LEU A 1 353 ? 1.071 -13.063 11.943 1.00 85.81 353 LEU A CA 1
ATOM 2762 C C . LEU A 1 353 ? 0.227 -12.006 12.665 1.00 85.81 353 LEU A C 1
ATOM 2764 O O . LEU A 1 353 ? -0.719 -11.443 12.102 1.00 85.81 353 LEU A O 1
ATOM 2768 N N . GLY A 1 354 ? 0.619 -11.636 13.888 1.00 85.31 354 GLY A N 1
ATOM 2769 C CA . GLY A 1 354 ? 0.021 -10.494 14.594 1.00 85.31 354 GLY A CA 1
ATOM 2770 C C . GLY A 1 354 ? 0.208 -9.165 13.847 1.00 85.31 354 GLY A C 1
ATOM 2771 O O . GLY A 1 354 ? -0.623 -8.251 13.939 1.00 85.31 354 GLY A O 1
ATOM 2772 N N . THR A 1 355 ? 1.268 -9.071 13.044 1.00 88.50 355 THR A N 1
ATOM 2773 C CA . THR A 1 355 ? 1.565 -7.900 12.206 1.00 88.50 355 THR A CA 1
ATOM 2774 C C . THR A 1 355 ? 0.504 -7.669 11.115 1.00 88.50 355 THR A C 1
ATOM 2776 O O . THR A 1 355 ? 0.185 -6.518 10.824 1.00 88.50 355 THR A O 1
ATOM 2779 N N . GLU A 1 356 ? -0.123 -8.718 10.569 1.00 91.12 356 GLU A N 1
ATOM 2780 C CA . GLU A 1 356 ? -1.214 -8.583 9.581 1.00 91.12 356 GLU A CA 1
ATOM 2781 C C . GLU A 1 356 ? -2.431 -7.887 10.189 1.00 91.12 356 GLU A C 1
ATOM 2783 O O . GLU A 1 356 ? -2.904 -6.877 9.664 1.00 91.12 356 GLU A O 1
ATOM 2788 N N . ARG A 1 357 ? -2.852 -8.352 11.374 1.00 90.69 357 ARG A N 1
ATOM 2789 C CA . ARG A 1 357 ? -3.931 -7.732 12.156 1.00 90.69 357 ARG A CA 1
ATOM 2790 C C . ARG A 1 357 ? -3.618 -6.270 12.437 1.00 90.69 357 ARG A C 1
ATOM 2792 O O . ARG A 1 357 ? -4.451 -5.388 12.247 1.00 90.69 357 ARG A O 1
ATOM 2799 N N . THR A 1 358 ? -2.384 -6.007 12.860 1.00 91.88 358 THR A N 1
ATOM 2800 C CA . THR A 1 358 ? -1.898 -4.653 13.141 1.00 91.88 358 THR A CA 1
ATOM 2801 C C . THR A 1 358 ? -2.024 -3.746 11.918 1.00 91.88 358 THR A C 1
ATOM 2803 O O . THR A 1 358 ? -2.478 -2.608 12.047 1.00 91.88 358 THR A O 1
ATOM 2806 N N . MET A 1 359 ? -1.648 -4.236 10.734 1.00 94.38 359 MET A N 1
ATOM 2807 C CA . MET A 1 359 ? -1.778 -3.487 9.486 1.00 94.38 359 MET A CA 1
ATOM 2808 C C . MET A 1 359 ? -3.243 -3.241 9.116 1.00 94.38 359 MET A C 1
ATOM 2810 O O . MET A 1 359 ? -3.584 -2.100 8.808 1.00 94.38 359 MET A O 1
ATOM 2814 N N . LEU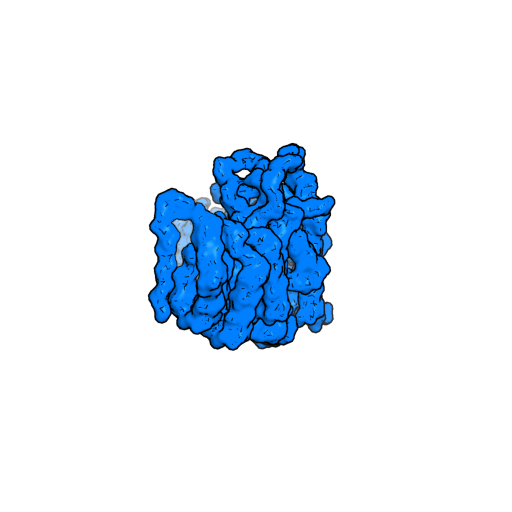 A 1 360 ? -4.119 -4.246 9.235 1.00 96.31 360 LEU A N 1
ATOM 2815 C CA . LEU A 1 360 ? -5.554 -4.087 8.984 1.00 96.31 360 LEU A CA 1
ATOM 2816 C C . LEU A 1 360 ? -6.185 -3.037 9.906 1.00 96.31 360 LEU A C 1
ATOM 2818 O O . LEU A 1 360 ? -6.854 -2.128 9.427 1.00 96.31 360 LEU A O 1
ATOM 2822 N N . PHE A 1 361 ? -5.974 -3.121 11.223 1.00 95.81 361 PHE A N 1
ATOM 2823 C CA . PHE A 1 361 ? -6.595 -2.182 12.165 1.00 95.81 361 PHE A CA 1
ATOM 2824 C C . PHE A 1 361 ? -6.062 -0.756 12.008 1.00 95.81 361 PHE A C 1
ATOM 2826 O O . PHE A 1 361 ? -6.829 0.201 12.145 1.00 95.81 361 PHE A O 1
ATOM 2833 N N . LYS A 1 362 ? -4.773 -0.593 11.678 1.00 94.88 362 LYS A N 1
ATOM 2834 C CA . LYS A 1 362 ? -4.226 0.715 11.287 1.00 94.88 362 LYS A CA 1
ATOM 2835 C C . LYS A 1 362 ? -4.916 1.229 10.032 1.00 94.88 362 LYS A C 1
ATOM 2837 O O . LYS A 1 362 ? -5.405 2.351 10.046 1.00 94.88 362 LYS A O 1
ATOM 2842 N N . TRP A 1 363 ? -5.016 0.398 8.998 1.00 95.31 363 TRP A N 1
ATOM 2843 C CA . TRP A 1 363 ? -5.658 0.755 7.738 1.00 95.31 363 TRP A CA 1
ATOM 2844 C C . TRP A 1 363 ? -7.128 1.157 7.928 1.00 95.31 363 TRP A C 1
ATOM 2846 O O . TRP A 1 363 ? -7.521 2.233 7.484 1.00 95.31 363 TRP A O 1
ATOM 2856 N N . LEU A 1 364 ? -7.915 0.368 8.666 1.00 94.75 364 LEU A N 1
ATOM 2857 C CA . LEU A 1 364 ? -9.310 0.683 8.994 1.00 94.75 364 LEU A CA 1
ATOM 2858 C C . LEU A 1 364 ? -9.441 2.012 9.740 1.00 94.75 364 LEU A C 1
ATOM 2860 O O . LEU A 1 364 ? -10.368 2.770 9.477 1.00 94.75 364 LEU A O 1
ATOM 2864 N N . THR A 1 365 ? -8.530 2.294 10.675 1.00 92.31 365 THR A N 1
ATOM 2865 C CA . THR A 1 365 ? -8.568 3.521 11.483 1.00 92.31 365 THR A CA 1
ATOM 2866 C C . THR A 1 365 ? -8.157 4.746 10.670 1.00 92.31 365 THR A C 1
ATOM 2868 O O . THR A 1 365 ? -8.822 5.773 10.756 1.00 92.31 365 THR A O 1
ATOM 2871 N N . THR A 1 366 ? -7.092 4.640 9.869 1.00 90.25 366 THR A N 1
ATOM 2872 C CA . THR A 1 366 ? -6.616 5.714 8.985 1.00 90.25 366 THR A CA 1
ATOM 2873 C C . THR A 1 366 ? -7.678 6.101 7.966 1.00 90.25 366 THR A C 1
ATOM 2875 O O . THR A 1 366 ? -7.863 7.284 7.706 1.00 90.25 366 THR A O 1
ATOM 2878 N N . ASN A 1 367 ? -8.403 5.118 7.431 1.00 89.31 367 ASN A N 1
ATOM 2879 C CA . ASN A 1 367 ? -9.371 5.362 6.372 1.00 89.31 367 ASN A CA 1
ATOM 2880 C C . ASN A 1 367 ? -10.796 5.656 6.866 1.00 89.31 367 ASN A C 1
ATOM 2882 O O . ASN A 1 367 ? -11.648 5.995 6.053 1.00 89.31 367 ASN A O 1
ATOM 2886 N N . ALA A 1 368 ? -11.066 5.569 8.172 1.00 89.00 368 ALA A N 1
ATOM 2887 C CA . ALA A 1 368 ? -12.425 5.599 8.719 1.00 89.00 368 ALA A CA 1
ATOM 2888 C C . ALA A 1 368 ? -13.235 6.860 8.349 1.00 89.00 368 ALA A C 1
ATOM 2890 O O . ALA A 1 368 ? -14.454 6.792 8.231 1.00 89.00 368 ALA A O 1
ATOM 2891 N N . LEU A 1 369 ? -12.566 8.003 8.156 1.00 85.19 369 LEU A N 1
ATOM 2892 C CA . LEU A 1 369 ? -13.204 9.274 7.784 1.00 85.19 369 LEU A CA 1
ATOM 2893 C C . LEU A 1 369 ? -13.534 9.389 6.288 1.00 85.19 369 LEU A C 1
ATOM 2895 O O . LEU A 1 369 ? -14.336 10.239 5.917 1.00 85.19 369 LEU A O 1
ATOM 2899 N N . HIS A 1 370 ? -12.940 8.550 5.437 1.00 83.50 370 HIS A N 1
ATOM 2900 C CA . HIS A 1 370 ? -13.230 8.526 3.999 1.00 83.50 370 HIS A CA 1
ATOM 2901 C C . HIS A 1 370 ? -14.465 7.684 3.668 1.00 83.50 370 HIS A C 1
ATOM 2903 O O . HIS A 1 370 ? -14.852 7.570 2.512 1.00 83.50 370 HIS A O 1
ATOM 2909 N N . TRP A 1 371 ? -15.061 7.036 4.666 1.00 86.38 371 TRP A N 1
ATOM 2910 C CA . TRP A 1 371 ? -16.112 6.057 4.459 1.00 86.38 371 TRP A CA 1
ATOM 2911 C C . TRP A 1 371 ? -17.488 6.698 4.557 1.00 86.38 371 TRP A C 1
ATOM 2913 O O . TRP A 1 371 ? -17.734 7.582 5.376 1.00 86.38 371 TRP A O 1
ATOM 2923 N N . ASN A 1 372 ? -18.425 6.198 3.755 1.00 87.56 372 ASN A N 1
ATOM 2924 C CA . ASN A 1 372 ? -19.824 6.566 3.915 1.00 87.56 372 ASN A CA 1
ATOM 2925 C C . ASN A 1 372 ? -20.424 5.919 5.184 1.00 87.56 372 ASN A C 1
ATOM 2927 O O . ASN A 1 372 ? -19.920 4.918 5.705 1.00 87.56 372 ASN A O 1
ATOM 2931 N N . ALA A 1 373 ? -21.551 6.462 5.652 1.00 89.56 373 ALA A N 1
ATOM 2932 C CA . ALA A 1 373 ? -22.211 6.010 6.877 1.00 89.56 373 ALA A CA 1
ATOM 2933 C C . ALA A 1 373 ? -22.592 4.516 6.862 1.00 89.56 373 ALA A C 1
ATOM 2935 O O . ALA A 1 373 ? -22.506 3.849 7.894 1.00 89.56 373 ALA A O 1
ATOM 2936 N N . SER A 1 374 ? -22.984 3.972 5.703 1.00 91.94 374 SER A N 1
ATOM 2937 C CA . SER A 1 374 ? -23.365 2.558 5.582 1.00 91.94 374 SER A CA 1
ATOM 2938 C C . SER A 1 374 ? -22.167 1.626 5.780 1.00 91.94 374 SER A C 1
ATOM 2940 O O . SER A 1 374 ? -22.272 0.633 6.496 1.00 91.94 374 SER A O 1
ATOM 2942 N N . THR A 1 375 ? -21.005 1.996 5.240 1.00 92.00 375 THR A N 1
ATOM 2943 C CA . THR A 1 375 ? -19.753 1.254 5.388 1.00 92.00 375 THR A CA 1
ATOM 2944 C C . THR A 1 375 ? -19.242 1.305 6.826 1.00 92.00 375 THR A C 1
ATOM 2946 O O . THR A 1 375 ? -18.856 0.275 7.380 1.00 92.00 375 THR A O 1
ATOM 2949 N N . VAL A 1 376 ? -19.290 2.483 7.460 1.00 92.94 376 VAL A N 1
ATOM 2950 C CA . VAL A 1 376 ? -18.938 2.646 8.880 1.00 92.94 376 VAL A CA 1
ATOM 2951 C C . VAL A 1 376 ? -19.817 1.756 9.758 1.00 92.94 376 VAL A C 1
ATOM 2953 O O . VAL A 1 376 ? -19.298 1.023 10.600 1.00 92.94 376 VAL A O 1
ATOM 2956 N N . SER A 1 377 ? -21.132 1.780 9.528 1.00 93.94 377 SER A N 1
ATOM 2957 C CA . SER A 1 377 ? -22.098 0.979 10.282 1.00 93.94 377 SER A CA 1
ATOM 2958 C C . SER A 1 377 ? -21.866 -0.524 10.095 1.00 93.94 377 SER A C 1
ATOM 2960 O O . SER A 1 377 ? -21.791 -1.252 11.084 1.00 93.94 377 SER A O 1
ATOM 2962 N N . PHE A 1 378 ? -21.649 -0.981 8.855 1.00 95.81 378 PHE A N 1
ATOM 2963 C CA . PHE A 1 378 ? -21.322 -2.378 8.560 1.00 95.81 378 PHE A CA 1
ATOM 2964 C C . PHE A 1 378 ? -20.061 -2.832 9.302 1.00 95.81 378 PHE A C 1
ATOM 2966 O O . PHE A 1 378 ? -20.083 -3.832 10.014 1.00 95.81 378 PHE A O 1
ATOM 2973 N N . VAL A 1 379 ? -18.961 -2.085 9.202 1.00 96.06 379 VAL A N 1
ATOM 2974 C CA . VAL A 1 379 ? -17.708 -2.483 9.858 1.00 96.06 379 VAL A CA 1
ATOM 2975 C C . VAL A 1 379 ? -17.807 -2.432 11.373 1.00 96.06 379 VAL A C 1
ATOM 2977 O O . VAL A 1 379 ? -17.256 -3.308 12.041 1.00 96.06 379 VAL A O 1
ATOM 2980 N N . PHE A 1 380 ? -18.544 -1.474 11.929 1.00 97.12 380 PHE A N 1
ATOM 2981 C CA . PHE A 1 380 ? -18.769 -1.429 13.364 1.00 97.12 380 PHE A CA 1
ATOM 2982 C C . PHE A 1 380 ? -19.623 -2.599 13.862 1.00 97.12 380 PHE A C 1
ATOM 2984 O O . PHE A 1 380 ? -19.246 -3.242 14.834 1.00 97.12 380 PHE A O 1
ATOM 2991 N N . GLN A 1 381 ? -20.752 -2.886 13.213 1.00 95.19 381 GLN A N 1
ATOM 2992 C CA . GLN A 1 381 ? -21.729 -3.854 13.717 1.00 95.19 381 GLN A CA 1
ATOM 2993 C C . GLN A 1 381 ? -21.380 -5.297 13.345 1.00 95.19 381 GLN A C 1
ATOM 2995 O O . GLN A 1 381 ? -21.418 -6.173 14.204 1.00 95.19 381 GLN A O 1
ATOM 3000 N N . GLU A 1 382 ? -20.992 -5.540 12.093 1.00 95.81 382 GLU A N 1
ATOM 3001 C CA . GLU A 1 382 ? -20.809 -6.891 11.551 1.00 95.81 382 GLU A CA 1
ATOM 3002 C C . GLU A 1 382 ? -19.391 -7.431 11.747 1.00 95.81 382 GLU A C 1
ATOM 3004 O O . GLU A 1 382 ? -19.212 -8.640 11.900 1.00 95.81 382 GLU A O 1
ATOM 3009 N N . LEU A 1 383 ? -18.373 -6.561 11.726 1.00 96.62 383 LEU A N 1
ATOM 3010 C CA . LEU A 1 383 ? -16.968 -6.978 11.826 1.00 96.62 383 LEU A CA 1
ATOM 3011 C C . LEU A 1 383 ? -16.425 -6.762 13.240 1.00 96.62 383 LEU A C 1
ATOM 3013 O O . LEU A 1 383 ? -16.146 -7.716 13.963 1.00 96.62 383 LEU A O 1
ATOM 3017 N N . LEU A 1 384 ? -16.317 -5.501 13.664 1.00 96.69 384 LEU A N 1
ATOM 3018 C CA . LEU A 1 384 ? -15.799 -5.128 14.983 1.00 96.69 384 LEU A CA 1
ATOM 3019 C C . LEU A 1 384 ? -16.758 -5.523 16.114 1.00 96.69 384 LEU A C 1
ATOM 3021 O O . LEU A 1 384 ? -16.304 -5.802 17.218 1.00 96.69 384 LEU A O 1
ATOM 3025 N N . GLY A 1 385 ? -18.062 -5.561 15.841 1.00 94.62 385 GLY A N 1
ATOM 3026 C CA . GLY A 1 385 ? -19.116 -5.963 16.770 1.00 94.62 385 GLY A CA 1
ATOM 3027 C C . GLY A 1 385 ? -19.345 -7.472 16.847 1.00 94.62 385 GLY A C 1
ATOM 3028 O O . GLY A 1 385 ? -20.140 -7.922 17.673 1.00 94.62 385 GLY A O 1
ATOM 3029 N N . ASN A 1 386 ? -18.647 -8.260 16.023 1.00 94.75 386 ASN A N 1
ATOM 3030 C CA . ASN A 1 386 ? -18.774 -9.710 16.010 1.00 94.75 386 ASN A CA 1
ATOM 3031 C C . ASN A 1 386 ? -18.346 -10.309 17.362 1.00 94.75 386 ASN A C 1
ATOM 3033 O O . ASN A 1 386 ? -17.220 -10.109 17.822 1.00 94.75 386 ASN A O 1
ATOM 3037 N N . GLU A 1 387 ? -19.230 -11.083 17.991 1.00 92.81 387 GLU A N 1
ATOM 3038 C CA . GLU A 1 387 ? -18.973 -11.662 19.314 1.00 92.81 387 GLU A CA 1
ATOM 3039 C C . GLU A 1 387 ? -17.767 -12.615 19.323 1.00 92.81 387 GLU A C 1
ATOM 3041 O O . GLU A 1 387 ? -16.989 -12.618 20.282 1.00 92.81 387 GLU A O 1
ATOM 3046 N N . VAL A 1 388 ? -17.553 -13.377 18.245 1.00 92.19 388 VAL A N 1
ATOM 3047 C CA . VAL A 1 388 ? -16.390 -14.267 18.117 1.00 92.19 388 VAL A CA 1
ATOM 3048 C C . VAL A 1 388 ? -15.107 -13.443 18.153 1.00 92.19 388 VAL A C 1
ATOM 3050 O O . VAL A 1 388 ? -14.187 -13.780 18.894 1.00 92.19 388 VAL A O 1
ATOM 3053 N N . PHE A 1 389 ? -15.063 -12.315 17.440 1.00 93.50 389 PHE A N 1
ATOM 3054 C CA . PHE A 1 389 ? -13.919 -11.407 17.475 1.00 93.50 389 PHE A CA 1
ATOM 3055 C C . PHE A 1 389 ? -13.721 -10.777 18.861 1.00 93.50 389 PHE A C 1
ATOM 3057 O O . PHE A 1 389 ? -12.617 -10.860 19.407 1.00 93.50 389 PHE A O 1
ATOM 3064 N N . LEU A 1 390 ? -14.774 -10.200 19.454 1.00 93.44 390 LEU A N 1
ATOM 3065 C CA . LEU A 1 390 ? -14.713 -9.497 20.746 1.00 93.44 390 LEU A CA 1
ATOM 3066 C C . LEU A 1 390 ? -14.286 -10.400 21.909 1.00 93.44 390 LEU A C 1
ATOM 3068 O O . LEU A 1 390 ? -13.753 -9.921 22.911 1.00 93.44 390 LEU A O 1
ATOM 3072 N N . THR A 1 391 ? -14.513 -11.706 21.781 1.00 90.38 391 THR A N 1
ATOM 3073 C CA . THR A 1 391 ? -14.119 -12.707 22.777 1.00 90.38 391 THR A CA 1
ATOM 3074 C C . THR A 1 391 ? -12.829 -13.443 22.407 1.00 90.38 391 THR A C 1
ATOM 3076 O O . THR A 1 391 ? -12.298 -14.187 23.229 1.00 90.38 391 THR A O 1
ATOM 3079 N N . SER A 1 392 ? -12.276 -13.231 21.210 1.00 89.19 392 SER A N 1
ATOM 3080 C CA . SER A 1 392 ? -11.050 -13.891 20.745 1.00 89.19 392 SER A CA 1
ATOM 3081 C C . SER A 1 392 ? -9.772 -13.269 21.318 1.00 89.19 392 SER A C 1
ATOM 3083 O O . SER A 1 392 ? -9.769 -12.178 21.889 1.00 89.19 392 SER A O 1
ATOM 3085 N N . GLY A 1 393 ? -8.638 -13.943 21.100 1.00 83.88 393 GLY A N 1
ATOM 3086 C CA . GLY A 1 393 ? -7.326 -13.366 21.393 1.00 83.88 393 GLY A CA 1
ATOM 3087 C C . GLY A 1 393 ? -6.885 -12.274 20.408 1.00 83.88 393 GLY A C 1
ATOM 3088 O O . GLY A 1 393 ? -5.890 -11.601 20.671 1.00 83.88 393 GLY A O 1
ATOM 3089 N N . ALA A 1 394 ? -7.600 -12.086 19.291 1.00 87.62 394 ALA A N 1
ATOM 3090 C CA . ALA A 1 394 ? -7.286 -11.058 18.298 1.00 87.62 394 ALA A CA 1
ATOM 3091 C C . ALA A 1 394 ? -7.637 -9.640 18.783 1.00 87.62 394 ALA A C 1
ATOM 3093 O O . ALA A 1 394 ? -7.132 -8.660 18.229 1.00 87.62 394 ALA A O 1
ATOM 3094 N N . LEU A 1 395 ? -8.461 -9.521 19.834 1.00 91.12 395 LEU A N 1
ATOM 3095 C CA . LEU A 1 395 ? -8.758 -8.247 20.475 1.00 91.12 395 LEU A CA 1
ATOM 3096 C C . LEU A 1 395 ? -7.526 -7.735 21.245 1.00 91.12 395 LEU A C 1
ATOM 3098 O O . LEU A 1 395 ? -7.256 -8.104 22.387 1.00 91.12 395 LEU A O 1
ATOM 3102 N N . SER A 1 396 ? -6.778 -6.856 20.590 1.00 90.44 396 SER A N 1
ATOM 3103 C CA . SER A 1 396 ? -5.579 -6.180 21.082 1.00 90.44 396 SER A CA 1
ATOM 3104 C C . SER A 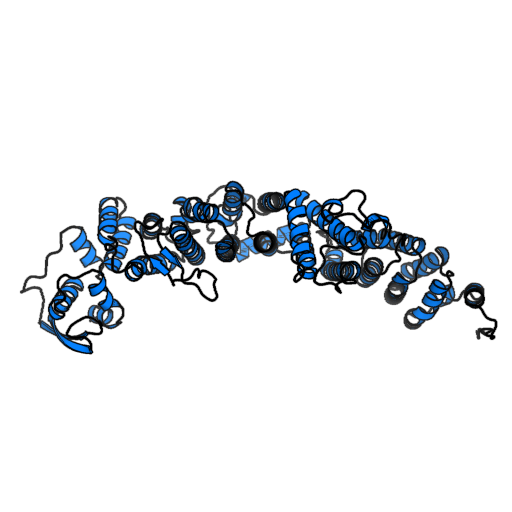1 396 ? -5.874 -4.719 21.460 1.00 90.44 396 SER A C 1
ATOM 3106 O O . SER A 1 396 ? -6.923 -4.179 21.098 1.00 90.44 396 SER A O 1
ATOM 3108 N N . PRO A 1 397 ? -4.950 -4.012 22.139 1.00 91.25 397 PRO A N 1
ATOM 3109 C CA . PRO A 1 397 ? -5.121 -2.584 22.418 1.00 91.25 397 PRO A CA 1
ATOM 3110 C C . PRO A 1 397 ? -5.333 -1.741 21.150 1.00 91.25 397 PRO A C 1
ATOM 3112 O O . PRO A 1 397 ? -6.138 -0.815 21.149 1.00 91.25 397 PRO A O 1
ATOM 3115 N N . LEU A 1 398 ? -4.656 -2.084 20.050 1.00 91.75 398 LEU A N 1
ATOM 3116 C CA . LEU A 1 398 ? -4.815 -1.386 18.773 1.00 91.75 398 LEU A CA 1
ATOM 3117 C C . LEU A 1 398 ? -6.193 -1.641 18.152 1.00 91.75 398 LEU A C 1
ATOM 3119 O O . LEU A 1 398 ? -6.849 -0.706 17.699 1.00 91.75 398 LEU A O 1
ATOM 3123 N N . SER A 1 399 ? -6.656 -2.891 18.145 1.00 93.44 399 SER A N 1
ATOM 3124 C CA . SER A 1 399 ? -7.979 -3.203 17.603 1.00 93.44 399 SER A CA 1
ATOM 3125 C C . SER A 1 399 ? -9.101 -2.626 18.466 1.00 93.44 399 SER A C 1
ATOM 3127 O O . SER A 1 399 ? -10.134 -2.241 17.931 1.00 93.44 399 SER A O 1
ATOM 3129 N N . LEU A 1 400 ? -8.891 -2.491 19.783 1.00 94.75 400 LEU A N 1
ATOM 3130 C CA . LEU A 1 400 ? -9.798 -1.747 20.657 1.00 94.75 400 LEU A CA 1
ATOM 3131 C C . LEU A 1 400 ? -9.829 -0.257 20.290 1.00 94.75 400 LEU A C 1
ATOM 3133 O O . LEU A 1 400 ? -10.904 0.327 20.231 1.00 94.75 400 LEU A O 1
ATOM 3137 N N . GLN A 1 401 ? -8.687 0.375 20.004 1.00 93.56 401 GLN A N 1
ATOM 3138 C CA . GLN A 1 401 ? -8.687 1.764 19.523 1.00 93.56 401 GLN A CA 1
ATOM 3139 C C . GLN A 1 401 ? -9.452 1.914 18.203 1.00 93.56 401 GLN A C 1
ATOM 3141 O O . GLN A 1 401 ? -10.222 2.863 18.055 1.00 93.56 401 GLN A O 1
ATOM 3146 N N . CYS A 1 402 ? -9.299 0.954 17.287 1.00 95.19 402 CYS A N 1
ATOM 3147 C CA . CYS A 1 402 ? -10.090 0.890 16.062 1.00 95.19 402 CYS A CA 1
ATOM 3148 C C . CYS A 1 402 ? -11.592 0.752 16.377 1.00 95.19 402 CYS A C 1
ATOM 3150 O O . CYS A 1 402 ? -12.388 1.572 15.926 1.00 95.19 402 CYS A O 1
ATOM 3152 N N . PHE A 1 403 ? -11.976 -0.191 17.245 1.00 96.12 403 PHE A N 1
ATOM 3153 C CA . PHE A 1 403 ? -13.352 -0.351 17.731 1.00 96.12 403 PHE A CA 1
ATOM 3154 C C . PHE A 1 403 ? -13.925 0.960 18.291 1.00 96.12 403 PHE A C 1
ATOM 3156 O O . PHE A 1 403 ? -15.022 1.365 17.920 1.00 96.12 403 PHE A O 1
ATOM 3163 N N . LEU A 1 404 ? -13.175 1.665 19.142 1.00 94.31 404 LEU A N 1
ATOM 3164 C CA . LEU A 1 404 ? -13.614 2.923 19.751 1.00 94.31 404 LEU A CA 1
ATOM 3165 C C . LEU A 1 404 ? -13.725 4.074 18.740 1.00 94.31 404 LEU A C 1
ATOM 3167 O O . LEU A 1 404 ? -14.575 4.948 18.914 1.00 94.31 404 LEU A O 1
ATOM 3171 N N . CYS A 1 405 ? -12.901 4.079 17.689 1.00 93.56 405 CYS A N 1
ATOM 3172 C CA . CYS A 1 405 ? -13.037 5.004 16.563 1.00 93.56 405 CYS A CA 1
ATOM 3173 C C . CYS A 1 405 ? -14.382 4.785 15.848 1.00 93.56 405 CYS A C 1
ATOM 3175 O O . CYS A 1 405 ? -15.187 5.711 15.739 1.00 93.56 405 CYS A O 1
ATOM 3177 N N . TYR A 1 406 ? -14.676 3.541 15.458 1.00 94.94 406 TYR A N 1
ATOM 3178 C CA . TYR A 1 406 ? -15.912 3.188 14.752 1.00 94.94 406 TYR A CA 1
ATOM 3179 C C . TYR A 1 406 ? -17.166 3.296 15.628 1.00 94.94 406 TYR A C 1
ATOM 3181 O O . TYR A 1 406 ? -18.222 3.677 15.124 1.00 94.94 406 TYR A O 1
ATOM 3189 N N . PHE A 1 407 ? -17.052 3.058 16.940 1.00 95.25 407 PHE A N 1
ATOM 3190 C CA . PHE A 1 407 ? -18.114 3.347 17.908 1.00 95.25 407 PHE A CA 1
ATOM 3191 C C . PHE A 1 407 ? -18.537 4.813 17.805 1.00 95.25 407 PHE A C 1
ATOM 3193 O O . PHE A 1 407 ? -19.728 5.118 17.723 1.00 95.25 407 PHE A O 1
ATOM 3200 N N . ARG A 1 408 ? -17.564 5.733 17.783 1.00 93.12 408 ARG A N 1
ATOM 3201 C CA . ARG A 1 408 ? -17.849 7.168 17.707 1.00 93.12 408 ARG A CA 1
ATOM 3202 C C . ARG A 1 408 ? -18.437 7.548 16.360 1.00 93.12 408 ARG A C 1
ATOM 3204 O O . ARG A 1 408 ? -19.466 8.209 16.332 1.00 93.12 408 ARG A O 1
ATOM 3211 N N . LEU A 1 409 ? -17.827 7.097 15.267 1.00 92.44 409 LEU A N 1
ATOM 3212 C CA . LEU A 1 409 ? -18.287 7.422 13.916 1.00 92.44 409 LEU A CA 1
ATOM 3213 C C . LEU A 1 409 ? -19.702 6.901 13.646 1.00 92.44 409 LEU A C 1
ATOM 3215 O O . LEU A 1 409 ? -20.533 7.640 13.130 1.00 92.44 409 LEU A O 1
ATOM 3219 N N . THR A 1 410 ? -20.015 5.671 14.061 1.00 94.50 410 THR A N 1
ATOM 3220 C CA . THR A 1 410 ? -21.363 5.109 13.893 1.00 94.50 410 THR A CA 1
ATOM 3221 C C . THR A 1 410 ? -22.391 5.941 14.653 1.00 94.50 410 THR A C 1
ATOM 3223 O O . THR A 1 410 ? -23.363 6.412 14.071 1.00 94.50 410 THR A O 1
ATOM 3226 N N . ASN A 1 411 ? -22.155 6.202 15.942 1.00 94.12 411 ASN A N 1
ATOM 3227 C CA . ASN A 1 411 ? -23.065 7.029 16.735 1.00 94.12 411 ASN A CA 1
ATOM 3228 C C . ASN A 1 411 ? -23.147 8.475 16.205 1.00 94.12 411 ASN A C 1
ATOM 3230 O O . ASN A 1 411 ? -24.201 9.097 16.325 1.00 94.12 411 ASN A O 1
ATOM 3234 N N . HIS A 1 412 ? -22.081 8.997 15.587 1.00 92.31 412 HIS A N 1
ATOM 3235 C CA . HIS A 1 412 ? -22.087 10.306 14.937 1.00 92.31 412 HIS A CA 1
ATOM 3236 C C . HIS A 1 412 ? -23.007 10.349 13.717 1.00 92.31 412 HIS A C 1
ATOM 3238 O O . HIS A 1 412 ? -23.871 11.216 13.628 1.00 92.31 412 HIS A O 1
ATOM 3244 N N . HIS A 1 413 ? -22.873 9.381 12.809 1.00 91.44 413 HIS A N 1
ATOM 3245 C CA . HIS A 1 413 ? -23.724 9.290 11.623 1.00 91.44 413 HIS A CA 1
ATOM 3246 C C . HIS A 1 413 ? -25.196 9.031 11.960 1.00 91.44 413 HIS A C 1
ATOM 3248 O O . HIS A 1 413 ? -26.075 9.470 11.224 1.00 91.44 413 HIS A O 1
ATOM 3254 N N . HIS A 1 414 ? -25.473 8.370 13.086 1.00 92.38 414 HIS A N 1
ATOM 3255 C CA . HIS A 1 414 ? -26.827 8.196 13.617 1.00 92.38 414 HIS A CA 1
ATOM 3256 C C . HIS A 1 414 ? -27.351 9.416 14.401 1.00 92.38 414 HIS A C 1
ATOM 3258 O O . HIS A 1 414 ? -28.461 9.367 14.925 1.00 92.38 414 HIS A O 1
ATOM 3264 N N . GLY A 1 415 ? -26.575 10.501 14.509 1.00 91.25 415 GLY A N 1
ATOM 3265 C CA . GLY A 1 415 ? -26.958 11.719 15.228 1.00 91.25 415 GLY A CA 1
ATOM 3266 C C . GLY A 1 415 ? -26.980 11.581 16.753 1.00 91.25 415 GLY A C 1
ATOM 3267 O O . GLY A 1 415 ? -27.380 12.512 17.439 1.00 91.25 415 GLY A O 1
ATOM 3268 N N . LEU A 1 416 ? -26.541 10.448 17.308 1.00 92.50 416 LEU A N 1
ATOM 3269 C CA . LEU A 1 416 ? -26.546 10.189 18.752 1.00 92.50 416 LEU A CA 1
ATOM 3270 C C . LEU A 1 416 ? -25.441 10.962 19.481 1.00 92.50 416 LEU A C 1
ATOM 3272 O O . LEU A 1 416 ? -25.586 11.317 20.653 1.00 92.50 416 LEU A O 1
ATOM 3276 N N . LEU A 1 417 ? -24.341 11.240 18.780 1.00 91.81 417 LEU A N 1
ATOM 3277 C CA . LEU A 1 417 ? -23.261 12.096 19.257 1.00 91.81 417 LEU A CA 1
ATOM 3278 C C . LEU A 1 417 ? -22.748 13.029 18.156 1.00 91.81 417 LEU A C 1
ATOM 3280 O O . LEU A 1 417 ? -22.922 12.778 16.966 1.00 91.81 417 LEU A O 1
ATOM 3284 N N . THR A 1 418 ? -22.052 14.092 18.539 1.00 88.94 418 THR A N 1
ATOM 3285 C CA . THR A 1 418 ? -21.273 14.924 17.613 1.00 88.94 418 THR A CA 1
ATOM 3286 C C . THR A 1 418 ? -19.798 14.820 17.942 1.00 88.94 418 THR A C 1
ATOM 3288 O O . THR A 1 418 ? -19.407 14.979 19.100 1.00 88.94 418 THR A O 1
ATOM 3291 N N . LEU A 1 419 ? -18.984 14.557 16.923 1.00 86.94 419 LEU A N 1
ATOM 3292 C CA . LEU A 1 419 ? -17.532 14.651 17.018 1.00 86.94 419 LEU A CA 1
ATOM 3293 C C . LEU A 1 419 ? -17.112 16.121 16.971 1.00 86.94 419 LEU A C 1
ATOM 3295 O O . LEU A 1 419 ? -17.646 16.881 16.166 1.00 86.94 419 LEU A O 1
ATOM 3299 N N . ASP A 1 420 ? -16.147 16.512 17.802 1.00 74.44 420 ASP A N 1
ATOM 3300 C CA . ASP A 1 420 ? -15.554 17.845 17.703 1.00 74.44 420 ASP A CA 1
ATOM 3301 C C . ASP A 1 420 ? -14.694 17.944 16.436 1.00 74.44 420 ASP A C 1
ATOM 3303 O O . ASP A 1 420 ? -14.018 16.985 16.032 1.00 74.44 420 ASP A O 1
ATOM 3307 N N . HIS A 1 421 ? -14.703 19.130 15.828 1.00 69.00 421 HIS A N 1
ATOM 3308 C CA . HIS A 1 421 ? -13.920 19.434 14.638 1.00 69.00 421 HIS A CA 1
ATOM 3309 C C . HIS A 1 421 ? -12.607 20.127 14.997 1.00 69.00 421 HIS A C 1
ATOM 3311 O O . HIS A 1 421 ? -12.588 21.107 15.741 1.00 69.00 421 HIS A O 1
ATOM 3317 N N . VAL A 1 422 ? -11.513 19.684 14.378 1.00 56.16 422 VAL A N 1
ATOM 3318 C CA . VAL A 1 422 ? -10.256 20.440 14.327 1.00 56.16 422 VAL A CA 1
ATOM 3319 C C . VAL A 1 422 ? -9.990 20.763 12.861 1.00 56.16 422 VAL A C 1
ATOM 3321 O O . VAL A 1 422 ? -9.963 19.866 12.021 1.00 56.16 422 VAL A O 1
ATOM 3324 N N . ALA A 1 423 ? -9.869 22.055 12.538 1.00 51.84 423 ALA A N 1
ATOM 3325 C CA . ALA A 1 423 ? -9.672 22.541 11.167 1.00 51.84 423 ALA A CA 1
ATOM 3326 C C . ALA A 1 423 ? -10.699 21.991 10.143 1.00 51.84 423 ALA A C 1
ATOM 3328 O O . ALA A 1 423 ? -10.352 21.691 9.007 1.00 51.84 423 ALA A O 1
ATOM 3329 N N . GLY A 1 424 ? -11.965 21.827 10.549 1.00 53.34 424 GLY A N 1
ATOM 3330 C CA . GLY A 1 424 ? -13.042 21.348 9.670 1.00 53.34 424 GLY A CA 1
ATOM 3331 C C . GLY A 1 424 ? -13.105 19.829 9.464 1.00 53.34 424 GLY A C 1
ATOM 3332 O O . GLY A 1 424 ? -13.982 19.364 8.743 1.00 53.34 424 GLY A O 1
ATOM 3333 N N . THR A 1 425 ? -12.244 19.042 10.122 1.00 53.53 425 THR A N 1
ATOM 3334 C CA . THR A 1 425 ? -12.270 17.566 10.057 1.00 53.53 425 THR A CA 1
ATOM 3335 C C . THR A 1 425 ? -12.751 16.951 11.378 1.00 53.53 425 THR A C 1
ATOM 3337 O O . THR A 1 425 ? -12.370 17.446 12.444 1.00 53.53 425 THR A O 1
ATOM 3340 N N . PRO A 1 426 ? -13.616 15.913 11.361 1.00 57.50 426 PRO A N 1
ATOM 3341 C CA . PRO A 1 426 ? -14.062 15.241 12.582 1.00 57.50 426 PRO A CA 1
ATOM 3342 C C . PRO A 1 426 ? -12.884 14.540 13.260 1.00 57.50 426 PRO A C 1
ATOM 3344 O O . PRO A 1 426 ? -12.162 13.770 12.624 1.00 57.50 426 PRO A O 1
ATOM 3347 N N . THR A 1 427 ? -12.691 14.763 14.559 1.00 59.72 427 THR A N 1
ATOM 3348 C CA . THR A 1 427 ? -11.649 14.040 15.295 1.00 59.72 427 THR A CA 1
ATOM 3349 C C . THR A 1 427 ? -12.133 12.642 15.679 1.00 59.72 427 THR A C 1
ATOM 3351 O O . THR A 1 427 ? -13.192 12.460 16.271 1.00 59.72 427 THR A O 1
ATOM 3354 N N . SER A 1 428 ? -11.320 11.619 15.411 1.00 58.44 428 SER A N 1
ATOM 3355 C CA . SER A 1 428 ? -11.555 10.255 15.910 1.00 58.44 428 SER A CA 1
ATOM 3356 C C . SER A 1 428 ? -11.180 10.084 17.390 1.00 58.44 428 SER A C 1
ATOM 3358 O O . SER A 1 428 ? -11.205 8.971 17.916 1.00 58.44 428 SER A O 1
ATOM 3360 N N . GLN A 1 429 ? -10.819 11.168 18.087 1.00 70.94 429 GLN A N 1
ATOM 3361 C CA . GLN A 1 429 ? -10.334 11.169 19.470 1.00 70.94 429 GLN A CA 1
ATOM 3362 C C . GLN A 1 429 ? -11.479 11.286 20.500 1.00 70.94 429 GLN A C 1
ATOM 3364 O O . GLN A 1 429 ? -12.658 11.206 20.172 1.00 70.94 429 GLN A O 1
ATOM 3369 N N . ASN A 1 430 ? -11.148 11.436 21.789 1.00 69.31 430 ASN A N 1
ATOM 3370 C CA . ASN A 1 430 ? -12.115 11.522 22.900 1.00 69.31 430 ASN A CA 1
ATOM 3371 C C . ASN A 1 430 ? -12.857 12.880 22.985 1.00 69.31 430 ASN A C 1
ATOM 3373 O O . ASN A 1 430 ? -13.351 13.256 24.054 1.00 69.31 430 ASN A O 1
ATOM 3377 N N . GLN A 1 431 ? -12.905 13.640 21.895 1.00 80.75 431 GLN A N 1
ATOM 3378 C CA . GLN A 1 431 ? -13.526 14.960 21.809 1.00 80.75 431 GLN A CA 1
ATOM 3379 C C . GLN A 1 431 ? -14.868 14.819 21.077 1.00 80.75 431 GLN A C 1
ATOM 3381 O O . GLN A 1 431 ? -14.933 14.784 19.853 1.00 80.75 431 GLN A O 1
ATOM 3386 N N . PHE A 1 432 ? -15.926 14.578 21.855 1.00 86.69 432 PHE A N 1
ATOM 3387 C CA . PHE A 1 432 ? -17.297 14.417 21.375 1.00 86.69 432 PHE A CA 1
ATOM 3388 C C . PHE A 1 432 ? -18.300 14.746 22.487 1.00 86.69 432 PHE A C 1
ATOM 3390 O O . PHE A 1 432 ? -17.941 14.686 23.671 1.00 86.69 432 PHE A O 1
ATOM 3397 N N . ALA A 1 433 ? -19.544 15.030 22.100 1.00 87.69 433 ALA A N 1
ATOM 3398 C CA . ALA A 1 433 ? -20.695 15.236 22.983 1.00 87.69 433 ALA A CA 1
ATOM 3399 C C . ALA A 1 433 ? -21.854 14.313 22.577 1.00 87.69 433 ALA A C 1
ATOM 3401 O O . ALA A 1 433 ? -22.060 14.075 21.390 1.00 87.69 433 ALA A O 1
ATOM 3402 N N . ILE A 1 434 ? -22.576 13.762 23.552 1.00 89.88 434 ILE A N 1
ATOM 3403 C CA . ILE A 1 434 ? -23.701 12.838 23.354 1.00 89.88 434 ILE A CA 1
ATOM 3404 C C . ILE A 1 434 ? -25.006 13.614 23.511 1.00 89.88 434 ILE A C 1
ATOM 3406 O O . ILE A 1 434 ? -25.240 14.186 24.575 1.00 89.88 434 ILE A O 1
ATOM 3410 N N . HIS A 1 435 ? -25.858 13.543 22.488 1.00 89.50 435 HIS A N 1
ATOM 3411 C CA . HIS A 1 435 ? -27.123 14.285 22.397 1.00 89.50 435 HIS A CA 1
ATOM 3412 C C . HIS A 1 435 ? -28.352 13.391 22.481 1.00 89.50 435 HIS A C 1
ATOM 3414 O O . HIS A 1 435 ? -29.415 13.857 22.875 1.00 89.50 435 HIS A O 1
ATOM 3420 N N . HIS A 1 436 ? -28.222 12.102 22.156 1.00 90.00 436 HIS A N 1
ATOM 3421 C CA . HIS A 1 436 ? -29.336 11.160 22.214 1.00 90.00 436 HIS A CA 1
ATOM 3422 C C . HIS A 1 436 ? -28.899 9.779 22.714 1.00 90.00 436 HIS A C 1
ATOM 3424 O O . HIS A 1 436 ? -27.749 9.363 22.573 1.00 90.00 436 HIS A O 1
ATOM 3430 N N . LEU A 1 437 ? -29.856 9.062 23.303 1.00 89.62 437 LEU A N 1
ATOM 3431 C CA . LEU A 1 437 ? -29.720 7.699 23.811 1.00 89.62 437 LEU A CA 1
ATOM 3432 C C . LEU A 1 437 ? -30.817 6.810 23.195 1.00 89.62 437 LEU A C 1
ATOM 3434 O O . LEU A 1 437 ? -31.885 7.331 22.869 1.00 89.62 437 LEU A O 1
ATOM 3438 N N . PRO A 1 438 ? -30.606 5.485 23.076 1.00 90.88 438 PRO A N 1
ATOM 3439 C CA . PRO A 1 438 ? -29.425 4.721 23.495 1.00 90.88 438 PRO A CA 1
ATOM 3440 C C . PRO A 1 438 ? -28.253 4.808 22.504 1.00 90.88 438 PRO A C 1
ATOM 3442 O O . PRO A 1 438 ? -28.455 4.884 21.297 1.00 90.88 438 PRO A O 1
ATOM 3445 N N . LEU A 1 439 ? -27.018 4.732 23.018 1.00 92.00 439 LEU A N 1
ATOM 3446 C CA . LEU A 1 439 ? -25.816 4.622 22.184 1.00 92.00 439 LEU A CA 1
ATOM 3447 C C . LEU A 1 439 ? -25.688 3.222 21.574 1.00 92.00 439 LEU A C 1
ATOM 3449 O O . LEU A 1 439 ? -25.794 2.207 22.276 1.00 92.00 439 LEU A O 1
ATOM 3453 N N . MET A 1 440 ? -25.360 3.171 20.286 1.00 93.00 440 MET A N 1
ATOM 3454 C CA . MET A 1 440 ? -25.082 1.930 19.571 1.00 93.00 440 MET A CA 1
ATOM 3455 C C . MET A 1 440 ? -23.768 1.311 20.050 1.00 93.00 440 MET A C 1
ATOM 3457 O O . MET A 1 440 ? -22.767 2.008 20.206 1.00 93.00 440 MET A O 1
ATOM 3461 N N . GLY A 1 441 ? -23.768 -0.008 20.260 1.00 91.44 441 GLY A N 1
ATOM 3462 C CA . GLY A 1 441 ? -22.580 -0.768 20.659 1.00 91.44 441 GLY A CA 1
ATOM 3463 C C . GLY A 1 441 ? -22.258 -0.756 22.155 1.00 91.44 441 GLY A C 1
ATOM 3464 O O . GLY A 1 441 ? -21.226 -1.291 22.556 1.00 91.44 441 GLY A O 1
ATOM 3465 N N . THR A 1 442 ? -23.133 -0.209 23.008 1.00 91.50 442 THR A N 1
ATOM 3466 C CA . THR A 1 442 ? -22.977 -0.306 24.474 1.00 91.50 442 THR A CA 1
ATOM 3467 C C . THR A 1 442 ? -22.924 -1.768 24.937 1.00 91.50 442 THR A C 1
ATOM 3469 O O . THR A 1 442 ? -22.076 -2.126 25.748 1.00 91.50 442 THR A O 1
ATOM 3472 N N . SER A 1 443 ? -23.754 -2.646 24.363 1.00 92.69 443 SER A N 1
ATOM 3473 C CA . SER A 1 443 ? -23.709 -4.095 24.615 1.00 92.69 443 SER A CA 1
ATOM 3474 C C . SER A 1 443 ? -22.383 -4.735 24.190 1.00 92.69 443 SER A C 1
ATOM 3476 O O . SER A 1 443 ? -21.863 -5.592 24.895 1.00 92.69 443 SER A O 1
ATOM 3478 N N . MET A 1 444 ? -21.781 -4.280 23.087 1.00 95.69 444 MET A N 1
ATOM 3479 C CA . MET A 1 444 ? -20.481 -4.773 22.614 1.00 95.69 444 MET A CA 1
ATOM 3480 C C . MET A 1 444 ? -19.349 -4.414 23.593 1.00 95.69 444 MET A C 1
ATOM 3482 O O . MET A 1 444 ? -18.474 -5.241 23.844 1.00 95.69 444 MET A O 1
ATOM 3486 N N . LEU A 1 445 ? -19.386 -3.218 24.204 1.00 94.88 445 LEU A N 1
ATOM 3487 C CA . LEU A 1 445 ? -18.452 -2.839 25.277 1.00 94.88 445 LEU A CA 1
ATOM 3488 C C . LEU A 1 445 ? -18.576 -3.783 26.482 1.00 94.88 445 LEU A C 1
ATOM 3490 O O . LEU A 1 445 ? -17.562 -4.226 27.023 1.00 94.88 445 LEU A O 1
ATOM 3494 N N . TRP A 1 446 ? -19.804 -4.131 26.873 1.00 94.25 446 TRP A N 1
ATOM 3495 C CA . TRP A 1 446 ? -20.048 -5.120 27.924 1.00 94.25 446 TRP A CA 1
ATOM 3496 C C . TRP A 1 446 ? -19.526 -6.508 27.539 1.00 94.25 446 TRP A C 1
ATOM 3498 O O . TRP A 1 446 ? -18.848 -7.136 28.349 1.00 94.25 446 TRP A O 1
ATOM 3508 N N . THR A 1 447 ? -19.718 -6.959 26.297 1.00 94.38 447 THR A N 1
ATOM 3509 C CA . THR A 1 447 ? -19.136 -8.219 25.801 1.00 94.38 447 THR A CA 1
ATOM 3510 C C . THR A 1 447 ? -17.615 -8.248 25.962 1.00 94.38 447 THR A C 1
ATOM 3512 O O . THR A 1 447 ? -17.078 -9.223 26.488 1.00 94.38 447 THR A O 1
ATOM 3515 N N . VAL A 1 448 ? -16.909 -7.171 25.599 1.00 94.00 448 VAL A N 1
ATOM 3516 C CA . VAL A 1 448 ? -15.448 -7.067 25.787 1.00 94.00 448 VAL A CA 1
ATOM 3517 C C . VAL A 1 448 ? -15.059 -7.178 27.265 1.00 94.00 448 VAL A C 1
ATOM 3519 O O . VAL A 1 448 ? -14.140 -7.924 27.626 1.00 94.00 448 VAL A O 1
ATOM 3522 N N . LEU A 1 449 ? -15.766 -6.450 28.133 1.00 93.56 449 LEU A N 1
ATOM 3523 C CA . LEU A 1 449 ? -15.484 -6.400 29.568 1.00 93.56 449 LEU A CA 1
ATOM 3524 C C . LEU A 1 449 ? -15.760 -7.719 30.284 1.00 93.56 449 LEU A C 1
ATOM 3526 O O . LEU A 1 449 ? -15.017 -8.081 31.191 1.00 93.56 449 LEU A O 1
ATOM 3530 N N . LEU A 1 450 ? -16.814 -8.422 29.887 1.00 92.19 450 LEU A N 1
ATOM 3531 C CA . LEU A 1 450 ? -17.303 -9.603 30.586 1.00 92.19 450 LEU A CA 1
ATOM 3532 C C . LEU A 1 450 ? -16.737 -10.896 29.995 1.00 92.19 450 LEU A C 1
ATOM 3534 O O . LEU A 1 450 ? -16.331 -11.787 30.739 1.00 92.19 450 LEU A O 1
ATOM 3538 N N . ARG A 1 451 ? -16.647 -10.987 28.664 1.00 89.62 451 ARG A N 1
ATOM 3539 C CA . ARG A 1 451 ? -16.353 -12.231 27.929 1.00 89.62 451 ARG A CA 1
ATOM 3540 C C . ARG A 1 451 ? -15.025 -12.226 27.164 1.00 89.62 451 ARG A C 1
ATOM 3542 O O . ARG A 1 451 ? -14.662 -13.246 26.588 1.00 89.62 451 ARG A O 1
ATOM 3549 N N . GLY A 1 452 ? -14.268 -11.124 27.162 1.00 84.06 452 GLY A N 1
ATOM 3550 C CA . GLY A 1 452 ? -12.944 -11.079 26.524 1.00 84.06 452 GLY A CA 1
ATOM 3551 C C . GLY A 1 452 ? -11.989 -12.147 27.080 1.00 84.06 452 GLY A C 1
ATOM 3552 O O . GLY A 1 452 ? -11.863 -12.274 28.299 1.00 84.06 452 GLY A O 1
ATOM 3553 N N . ARG A 1 453 ? -11.316 -12.917 26.217 1.00 80.56 453 ARG A N 1
ATOM 3554 C CA . ARG A 1 453 ? -10.409 -13.991 26.657 1.00 80.56 453 ARG A CA 1
ATOM 3555 C C . ARG A 1 453 ? -9.149 -13.459 27.362 1.00 80.56 453 ARG A C 1
ATOM 3557 O O . ARG A 1 453 ? -8.672 -12.360 27.057 1.00 80.56 453 ARG A O 1
ATOM 3564 N N . PRO A 1 454 ? -8.569 -14.240 28.291 1.00 73.56 454 PRO A N 1
ATOM 3565 C CA . PRO A 1 454 ? -7.270 -13.928 28.869 1.00 73.56 454 PRO A CA 1
ATOM 3566 C C . PRO A 1 454 ? -6.165 -14.099 27.815 1.00 73.56 454 PRO A C 1
ATOM 3568 O O . PRO A 1 454 ? -6.007 -15.152 27.205 1.00 73.56 454 PRO A O 1
ATOM 3571 N N . THR A 1 455 ? -5.395 -13.035 27.614 1.00 75.50 455 THR A N 1
ATOM 3572 C CA . THR A 1 455 ? -4.217 -12.941 26.741 1.00 75.50 455 THR A CA 1
ATOM 3573 C C . THR A 1 455 ? -3.160 -12.090 27.443 1.00 75.50 455 THR A C 1
ATOM 3575 O O . THR A 1 455 ? -3.464 -11.417 28.433 1.00 75.50 455 THR A O 1
ATOM 3578 N N . SER A 1 456 ? -1.939 -12.040 26.903 1.00 71.12 456 SER A N 1
ATOM 3579 C CA . SER A 1 456 ? -0.864 -11.151 27.380 1.00 71.12 456 SER A CA 1
ATOM 3580 C C . SER A 1 456 ? -1.269 -9.669 27.452 1.00 71.12 456 SER A C 1
ATOM 3582 O O . SER A 1 456 ? -0.673 -8.902 28.205 1.00 71.12 456 SER A O 1
ATOM 3584 N N . HIS A 1 457 ? -2.293 -9.255 26.698 1.00 77.44 457 HIS A N 1
ATOM 3585 C CA . HIS A 1 457 ? -2.768 -7.871 26.625 1.00 77.44 457 HIS A CA 1
ATOM 3586 C C . HIS A 1 457 ? -4.185 -7.666 27.185 1.00 77.44 457 HIS A C 1
ATOM 3588 O O . HIS A 1 457 ? -4.675 -6.536 27.194 1.00 77.44 457 HIS A O 1
ATOM 3594 N N . SER A 1 458 ? -4.835 -8.720 27.688 1.00 79.69 458 SER A N 1
ATOM 3595 C CA . SER A 1 458 ? -6.240 -8.690 28.128 1.00 79.69 458 SER A CA 1
ATOM 3596 C C . SER A 1 458 ? -6.496 -7.656 29.228 1.00 79.69 458 SER A C 1
ATOM 3598 O O . SER A 1 458 ? -7.474 -6.913 29.169 1.00 79.69 458 SER A O 1
ATOM 3600 N N . HIS A 1 459 ? -5.559 -7.501 30.169 1.00 85.88 459 HIS A N 1
ATOM 3601 C CA . HIS A 1 459 ? -5.652 -6.470 31.205 1.00 85.88 459 HIS A CA 1
ATOM 3602 C C . HIS A 1 459 ? -5.656 -5.046 30.621 1.00 85.88 459 HIS A C 1
ATOM 3604 O O . HIS A 1 459 ? -6.429 -4.195 31.057 1.00 85.88 459 HIS A O 1
ATOM 3610 N N . VAL A 1 460 ? -4.830 -4.775 29.604 1.00 89.44 460 VAL A N 1
ATOM 3611 C CA . VAL A 1 460 ? -4.765 -3.452 28.961 1.00 89.44 460 VAL A CA 1
ATOM 3612 C C . VAL A 1 460 ? -6.073 -3.144 28.233 1.00 89.44 460 VAL A C 1
ATOM 3614 O O . VAL A 1 460 ? -6.622 -2.056 28.407 1.00 89.44 460 VAL A O 1
ATOM 3617 N N . VAL A 1 461 ? -6.594 -4.109 27.468 1.00 91.44 461 VAL A N 1
ATOM 3618 C CA . VAL A 1 461 ? -7.877 -3.995 26.754 1.00 91.44 461 VAL A CA 1
ATOM 3619 C C . VAL A 1 461 ? -9.024 -3.757 27.738 1.00 91.44 461 VAL A C 1
ATOM 3621 O O . VAL A 1 461 ? -9.811 -2.828 27.557 1.00 91.44 461 VAL A O 1
ATOM 3624 N N . PHE A 1 462 ? -9.083 -4.533 28.821 1.00 91.12 462 PHE A N 1
ATOM 3625 C CA . PHE A 1 462 ? -10.089 -4.386 29.871 1.00 91.12 462 PHE A CA 1
ATOM 3626 C C . PHE A 1 462 ? -10.053 -2.990 30.506 1.00 91.12 462 PHE A C 1
ATOM 3628 O O . PHE A 1 462 ? -11.060 -2.283 30.508 1.00 91.12 462 PHE A O 1
ATOM 3635 N N . VAL A 1 463 ? -8.880 -2.540 30.967 1.00 88.88 463 VAL A N 1
ATOM 3636 C CA . VAL A 1 463 ? -8.720 -1.223 31.606 1.00 88.88 463 VAL A CA 1
ATOM 3637 C C . VAL A 1 463 ? -9.084 -0.082 30.654 1.00 88.88 463 VAL A C 1
ATOM 3639 O O . VAL A 1 463 ? -9.744 0.871 31.069 1.00 88.88 463 VAL A O 1
ATOM 3642 N N . GLN A 1 464 ? -8.675 -0.146 29.384 1.00 90.94 464 GLN A N 1
ATOM 3643 C CA . GLN A 1 464 ? -9.021 0.881 28.395 1.00 90.94 464 GLN A CA 1
ATOM 3644 C C . GLN A 1 464 ? -10.526 0.913 28.101 1.00 90.94 464 GLN A C 1
ATOM 3646 O O . GLN A 1 464 ? -11.103 1.998 28.005 1.00 90.94 464 GLN A O 1
ATOM 3651 N N . THR A 1 465 ? -11.170 -0.254 28.034 1.00 94.12 465 THR A N 1
ATOM 3652 C CA . THR A 1 465 ? -12.617 -0.365 27.813 1.00 94.12 465 THR A CA 1
ATOM 3653 C C . THR A 1 465 ? -13.402 0.201 28.998 1.00 94.12 465 THR A C 1
ATOM 3655 O O . THR A 1 465 ? -14.293 1.022 28.789 1.00 94.12 465 THR A O 1
ATOM 3658 N N . ILE A 1 466 ? -13.021 -0.128 30.244 1.00 90.31 466 ILE A N 1
ATOM 3659 C CA . ILE A 1 466 ? -13.635 0.467 31.447 1.00 90.31 466 ILE A CA 1
ATOM 3660 C C . ILE A 1 466 ? -13.456 1.982 31.436 1.00 90.31 466 ILE A C 1
ATOM 3662 O O . ILE A 1 466 ? -14.420 2.712 31.646 1.00 90.31 466 ILE A O 1
ATOM 3666 N N . LYS A 1 467 ? -12.240 2.480 31.173 1.00 87.50 467 LYS A N 1
ATOM 3667 C CA . LYS A 1 467 ? -11.978 3.928 31.121 1.00 87.50 467 LYS A CA 1
ATOM 3668 C C . LYS A 1 467 ? -12.876 4.632 30.105 1.00 87.50 467 LYS A C 1
ATOM 3670 O O . LYS A 1 467 ? -13.376 5.713 30.401 1.00 87.50 467 LYS A O 1
ATOM 3675 N N . PHE A 1 468 ? -13.104 4.024 28.941 1.00 89.69 468 PHE A N 1
ATOM 3676 C CA . PHE A 1 468 ? -14.009 4.576 27.938 1.00 89.69 468 PHE A CA 1
ATOM 3677 C C . PHE A 1 468 ? -15.478 4.523 28.379 1.00 89.69 468 PHE A C 1
ATOM 3679 O O . PHE A 1 468 ? -16.159 5.542 28.308 1.00 89.69 468 PHE A O 1
ATOM 3686 N N . LEU A 1 469 ? -15.957 3.394 28.913 1.00 89.88 469 LEU A N 1
ATOM 3687 C CA . LEU A 1 469 ? -17.322 3.274 29.443 1.00 89.88 469 LEU A CA 1
ATOM 3688 C C . LEU A 1 469 ? -17.591 4.322 30.539 1.00 89.88 469 LEU A C 1
ATOM 3690 O O . LEU A 1 469 ? -18.640 4.963 30.573 1.00 89.88 469 LEU A O 1
ATOM 3694 N N . MET A 1 470 ? -16.599 4.553 31.399 1.00 83.75 470 MET A N 1
ATOM 3695 C CA . MET A 1 470 ? -16.647 5.543 32.473 1.00 83.75 470 MET A CA 1
ATOM 3696 C C . MET A 1 470 ? -16.577 6.988 31.984 1.00 83.75 470 MET A C 1
ATOM 3698 O O . MET A 1 470 ? -17.035 7.875 32.705 1.00 83.75 470 MET A O 1
ATOM 3702 N N . LEU A 1 471 ? -16.045 7.228 30.783 1.00 84.69 471 LEU A N 1
ATOM 3703 C CA . LEU A 1 471 ? -16.013 8.540 30.142 1.00 84.69 471 LEU A CA 1
ATOM 3704 C C . LEU A 1 471 ? -17.400 8.960 29.635 1.00 84.69 471 LEU A C 1
ATOM 3706 O O . LEU A 1 471 ? -17.716 10.146 29.703 1.00 84.69 471 LEU A O 1
ATOM 3710 N N . LEU A 1 472 ? -18.232 8.020 29.162 1.00 86.50 472 LEU A N 1
ATOM 3711 C CA . LEU A 1 472 ? -19.512 8.331 28.504 1.00 86.50 472 LEU A CA 1
ATOM 3712 C C . LEU A 1 472 ? -20.429 9.241 29.342 1.00 86.50 472 LEU A C 1
ATOM 3714 O O . LEU A 1 472 ? -20.918 10.229 28.795 1.00 86.50 472 LEU A O 1
ATOM 3718 N N . PRO A 1 473 ? -20.609 9.036 30.665 1.00 83.75 473 PRO A N 1
ATOM 3719 C CA . PRO A 1 473 ? -21.462 9.920 31.457 1.00 83.75 473 PRO A CA 1
ATOM 3720 C C . PRO A 1 473 ? -20.984 11.373 31.534 1.00 83.75 473 PRO A C 1
ATOM 3722 O O . PRO A 1 473 ? -21.800 12.266 31.747 1.00 83.75 473 PRO A O 1
ATOM 3725 N N . PHE A 1 474 ? -19.686 11.628 31.347 1.00 80.69 474 PHE A N 1
ATOM 3726 C CA . PHE A 1 474 ? -19.120 12.981 31.314 1.00 80.69 474 PHE A CA 1
ATOM 3727 C C . PHE A 1 474 ? -19.281 13.667 29.955 1.00 80.69 474 PHE A C 1
ATOM 3729 O O . PHE A 1 474 ? -19.023 14.862 29.848 1.00 80.69 474 PHE A O 1
ATOM 3736 N N . LYS A 1 475 ? -19.677 12.917 28.923 1.00 83.44 475 LYS A N 1
ATOM 3737 C CA . LYS A 1 475 ? -19.927 13.424 27.571 1.00 83.44 475 LYS A CA 1
ATOM 3738 C C . LYS A 1 475 ? -21.414 13.616 27.266 1.00 83.44 475 LYS A C 1
ATOM 3740 O O . LYS A 1 475 ? -21.729 14.135 26.206 1.00 83.44 475 LYS A O 1
ATOM 3745 N N . LEU A 1 476 ? -22.301 13.201 28.174 1.00 84.19 476 LEU A N 1
ATOM 3746 C CA . LEU A 1 476 ? -23.746 13.429 28.086 1.00 84.19 476 LEU A CA 1
ATOM 3747 C C . LEU A 1 476 ? -24.082 14.910 28.211 1.00 84.19 476 LEU A C 1
ATOM 3749 O O . LEU A 1 476 ? -23.652 15.547 29.182 1.00 84.19 476 LEU A O 1
ATOM 3753 N N . ASP A 1 477 ? -24.934 15.386 27.308 1.00 79.31 477 ASP A N 1
ATOM 3754 C CA . ASP A 1 477 ? -25.675 16.628 27.490 1.00 79.31 477 ASP A CA 1
ATOM 3755 C C . ASP A 1 477 ? -26.372 16.633 28.876 1.00 79.31 477 ASP A C 1
ATOM 3757 O O . ASP A 1 477 ? -26.955 15.615 29.277 1.00 79.31 477 ASP A O 1
ATOM 3761 N N . PRO A 1 478 ? -26.269 17.725 29.661 1.00 74.62 478 PRO A N 1
ATOM 3762 C CA . PRO A 1 478 ? -26.971 17.880 30.933 1.00 74.62 478 PRO A CA 1
ATOM 3763 C C . PRO A 1 478 ? -28.481 17.612 30.893 1.00 74.62 478 PRO A C 1
ATOM 3765 O O . PRO A 1 478 ? -29.026 17.226 31.927 1.00 74.62 478 PRO A O 1
ATOM 3768 N N . GLU A 1 479 ? -29.140 17.811 29.749 1.00 79.25 479 GLU A N 1
ATOM 3769 C CA . GLU A 1 479 ? -30.593 17.638 29.603 1.00 79.25 479 GLU A CA 1
ATOM 3770 C C . GLU A 1 479 ? -31.025 16.169 29.461 1.00 79.25 479 GLU A C 1
ATOM 3772 O O . GLU A 1 479 ? -32.199 15.838 29.649 1.00 79.25 479 GLU A O 1
ATOM 3777 N N . LEU A 1 480 ? -30.088 15.263 29.168 1.00 77.88 480 LEU A N 1
ATOM 3778 C CA . LEU A 1 480 ? -30.381 13.845 28.982 1.00 77.88 480 LEU A CA 1
ATOM 3779 C C . LEU A 1 480 ? -30.496 13.076 30.303 1.00 77.88 480 LEU A C 1
ATOM 3781 O O . LEU A 1 480 ? -29.788 13.373 31.274 1.00 77.88 480 LEU A O 1
ATOM 3785 N N . PRO A 1 481 ? -31.316 12.003 30.334 1.00 79.62 481 PRO A N 1
ATOM 3786 C CA . PRO A 1 481 ? -31.303 11.077 31.454 1.00 79.62 481 PRO A CA 1
ATOM 3787 C C . PRO A 1 481 ? -29.907 10.447 31.623 1.00 79.62 481 PRO A C 1
ATOM 3789 O O . PRO A 1 481 ? -29.173 10.260 30.645 1.00 79.62 481 PRO A O 1
ATOM 3792 N N . PRO A 1 482 ? -29.511 10.102 32.862 1.00 74.44 482 PRO A N 1
ATOM 3793 C CA . PRO A 1 482 ? -28.224 9.468 33.108 1.00 74.44 482 PRO A CA 1
ATOM 3794 C C . PRO A 1 482 ? -28.144 8.104 32.412 1.00 74.44 482 PRO A C 1
ATOM 3796 O O . PRO A 1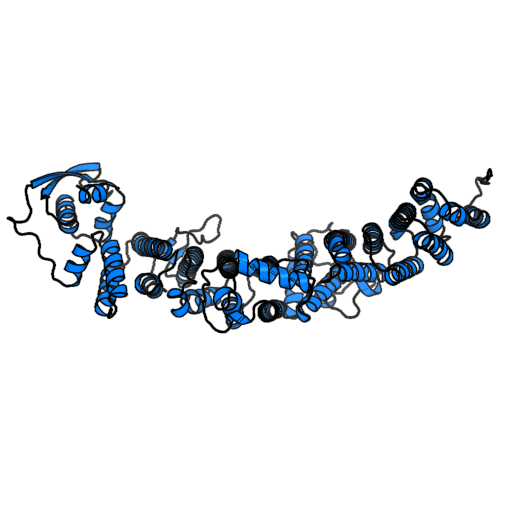 482 ? -29.121 7.362 32.352 1.00 74.44 482 PRO A O 1
ATOM 3799 N N . LEU A 1 483 ? -26.949 7.741 31.935 1.00 79.69 483 LEU A N 1
ATOM 3800 C CA . LEU A 1 483 ? -26.680 6.374 31.485 1.00 79.69 483 LEU A CA 1
ATOM 3801 C C . LEU A 1 483 ? -26.833 5.406 32.668 1.00 79.69 483 LEU A C 1
ATOM 3803 O O . LEU A 1 483 ? -26.118 5.527 33.669 1.00 79.69 483 LEU A O 1
ATOM 3807 N N . ASN A 1 484 ? -27.713 4.417 32.526 1.00 81.25 484 ASN A N 1
ATOM 3808 C CA . ASN A 1 484 ? -28.032 3.429 33.559 1.00 81.25 484 ASN A CA 1
ATOM 3809 C C . ASN A 1 484 ? -26.996 2.293 33.650 1.00 81.25 484 ASN A C 1
ATOM 3811 O O . ASN A 1 484 ? -27.347 1.134 33.825 1.00 81.25 484 ASN A O 1
ATOM 3815 N N . LEU A 1 485 ? -25.700 2.627 33.620 1.00 82.25 485 LEU A N 1
ATOM 3816 C CA . LEU A 1 485 ? -24.602 1.646 33.622 1.00 82.25 485 LEU A CA 1
ATOM 3817 C C . LEU A 1 485 ? -24.627 0.689 34.829 1.00 82.25 485 LEU A C 1
ATOM 3819 O O . LEU A 1 485 ? -24.099 -0.415 34.749 1.00 82.25 485 LEU A O 1
ATOM 3823 N N . VAL A 1 486 ? -25.193 1.125 35.960 1.00 79.62 486 VAL A N 1
ATOM 3824 C CA . VAL A 1 486 ? -25.364 0.274 37.148 1.00 79.62 486 VAL A CA 1
ATOM 3825 C C . VAL A 1 486 ? -26.470 -0.752 36.923 1.00 79.62 486 VAL A C 1
ATOM 3827 O O . VAL A 1 486 ? -26.248 -1.917 37.220 1.00 79.62 486 VAL A O 1
ATOM 3830 N N . ALA A 1 487 ? -27.622 -0.338 36.384 1.00 80.31 487 ALA A N 1
ATOM 3831 C CA . ALA A 1 487 ? -28.722 -1.255 36.094 1.00 80.31 487 ALA A CA 1
ATOM 3832 C C . ALA A 1 487 ? -28.295 -2.280 35.038 1.00 80.31 487 ALA A C 1
ATOM 3834 O O . ALA A 1 487 ? -28.409 -3.471 35.288 1.00 80.31 487 ALA A O 1
ATOM 3835 N N . ASP A 1 488 ? -27.657 -1.824 33.952 1.00 85.12 488 ASP A N 1
ATOM 3836 C CA . ASP A 1 488 ? -27.100 -2.714 32.927 1.00 85.12 488 ASP A CA 1
ATOM 3837 C C . ASP A 1 488 ? -26.146 -3.750 33.551 1.00 85.12 488 ASP A C 1
ATOM 3839 O O . ASP A 1 488 ? -26.212 -4.940 33.256 1.00 85.12 488 ASP A O 1
ATOM 3843 N N . GLY A 1 489 ? -25.250 -3.310 34.444 1.00 84.94 489 GLY A N 1
ATOM 3844 C CA . GLY A 1 489 ? -24.309 -4.201 35.119 1.00 84.94 489 GLY A CA 1
ATOM 3845 C C . GLY A 1 489 ? -24.972 -5.185 36.088 1.00 84.94 489 GLY A C 1
ATOM 3846 O O . GLY A 1 489 ? -24.494 -6.310 36.216 1.00 84.94 489 GLY A O 1
ATOM 3847 N N . LEU A 1 490 ? -26.060 -4.796 36.759 1.00 83.88 490 LEU A N 1
ATOM 3848 C CA . LEU A 1 490 ? -26.852 -5.704 37.595 1.00 83.88 490 LEU A CA 1
ATOM 3849 C C . LEU A 1 490 ? -27.568 -6.751 36.735 1.00 83.88 490 LEU A C 1
ATOM 3851 O O . LEU A 1 490 ? -27.479 -7.934 37.054 1.00 83.88 490 LEU A O 1
ATOM 3855 N N . ASP A 1 491 ? -28.146 -6.353 35.599 1.00 88.38 491 ASP A N 1
ATOM 3856 C CA . ASP A 1 491 ? -28.772 -7.279 34.648 1.00 88.38 491 ASP A CA 1
ATOM 3857 C C . ASP A 1 491 ? -27.758 -8.325 34.147 1.00 88.38 491 ASP A C 1
ATOM 3859 O O . ASP A 1 491 ? -28.043 -9.525 34.121 1.00 88.38 491 ASP A O 1
ATOM 3863 N N . TYR A 1 492 ? -26.531 -7.905 33.805 1.00 89.56 492 TYR A N 1
ATOM 3864 C CA . TYR A 1 492 ? -25.462 -8.838 33.427 1.00 89.56 492 TYR A CA 1
ATOM 3865 C C . TYR A 1 492 ? -25.017 -9.742 34.580 1.00 89.56 492 TYR A C 1
ATOM 3867 O O . TYR A 1 492 ? -24.667 -10.900 34.341 1.00 89.56 492 TYR A O 1
ATOM 3875 N N . LEU A 1 493 ? -25.010 -9.239 35.817 1.00 86.19 493 LEU A N 1
ATOM 3876 C CA . LEU A 1 493 ? -24.645 -10.024 36.994 1.00 86.19 493 LEU A CA 1
ATOM 3877 C C . LEU A 1 493 ? -25.689 -11.106 37.298 1.00 86.19 493 LEU A C 1
ATOM 3879 O O . LEU A 1 493 ? -25.314 -12.233 37.626 1.00 86.19 493 LEU A O 1
ATOM 3883 N N . GLU A 1 494 ? -26.976 -10.783 37.168 1.00 85.31 494 GLU A N 1
ATOM 3884 C CA . GLU A 1 494 ? -28.080 -11.737 37.317 1.00 85.31 494 GLU A CA 1
ATOM 3885 C C . GLU A 1 494 ? -28.020 -12.835 36.249 1.00 85.31 494 GLU A C 1
ATOM 3887 O O . GLU A 1 494 ? -28.221 -14.013 36.547 1.00 85.31 494 GLU A O 1
ATOM 3892 N N . GLN A 1 495 ? -27.662 -12.466 35.016 1.00 86.81 495 GLN A N 1
ATOM 3893 C CA . GLN A 1 495 ? -27.513 -13.395 33.892 1.00 86.81 495 GLN A CA 1
ATOM 3894 C C . GLN A 1 495 ? -26.200 -14.201 33.925 1.00 86.81 495 GLN A C 1
ATOM 3896 O O . GLN A 1 495 ? -26.046 -15.165 33.169 1.00 86.81 495 GLN A O 1
ATOM 3901 N N . ALA A 1 496 ? -25.231 -13.834 34.772 1.00 86.12 496 ALA A N 1
ATOM 3902 C CA . ALA A 1 496 ? -23.920 -14.475 34.816 1.00 86.12 496 ALA A CA 1
ATOM 3903 C C . ALA A 1 496 ? -23.975 -15.860 35.486 1.00 86.12 496 ALA A C 1
ATOM 3905 O O . ALA A 1 496 ? -23.968 -15.995 36.714 1.00 86.12 496 ALA A O 1
ATOM 3906 N N . THR A 1 497 ? -23.942 -16.913 34.665 1.00 81.31 497 THR A N 1
ATOM 3907 C CA . THR A 1 497 ? -23.830 -18.310 35.121 1.00 81.31 497 THR A CA 1
ATOM 3908 C C . THR A 1 497 ? -22.383 -18.748 35.372 1.00 81.31 497 THR A C 1
ATOM 3910 O O . THR A 1 497 ? -22.146 -19.662 36.157 1.00 81.31 497 THR A O 1
ATOM 3913 N N . ASP A 1 498 ? -21.410 -18.105 34.722 1.00 86.38 498 ASP A N 1
ATOM 3914 C CA . ASP A 1 498 ? -19.977 -18.394 34.850 1.00 86.38 498 ASP A CA 1
ATOM 3915 C C . ASP A 1 498 ? -19.339 -17.530 35.954 1.00 86.38 498 ASP A C 1
ATOM 3917 O O . ASP A 1 498 ? -19.512 -16.308 35.986 1.00 86.38 498 ASP A O 1
ATOM 3921 N N . ALA A 1 499 ? -18.569 -18.156 36.849 1.00 85.62 499 ALA A N 1
ATOM 3922 C CA . ALA A 1 499 ? -17.868 -17.478 37.939 1.00 85.62 499 ALA A CA 1
ATOM 3923 C C . ALA A 1 499 ? -16.867 -16.414 37.446 1.00 85.62 499 ALA A C 1
ATOM 3925 O O . ALA A 1 499 ? -16.714 -15.372 38.084 1.00 85.62 499 ALA A O 1
ATOM 3926 N N . SER A 1 500 ? -16.219 -16.639 36.300 1.00 86.19 500 SER A N 1
ATOM 3927 C CA . SER A 1 500 ? -15.276 -15.694 35.694 1.00 86.19 500 SER A CA 1
ATOM 3928 C C . SER A 1 500 ? -15.980 -14.436 35.178 1.00 86.19 500 SER A C 1
ATOM 3930 O O . SER A 1 500 ? -15.541 -13.320 35.457 1.00 86.19 500 SER A O 1
ATOM 3932 N N . VAL A 1 501 ? -17.120 -14.603 34.502 1.00 87.25 501 VAL A N 1
ATOM 3933 C CA . VAL A 1 501 ? -17.972 -13.500 34.034 1.00 87.25 501 VAL A CA 1
ATOM 3934 C C . VAL A 1 501 ? -18.533 -12.727 35.223 1.00 87.25 501 VAL A C 1
ATOM 3936 O O . VAL A 1 501 ? -18.488 -11.498 35.229 1.00 87.25 501 VAL A O 1
ATOM 3939 N N . ARG A 1 502 ? -18.991 -13.440 36.261 1.00 87.12 502 ARG A N 1
ATOM 3940 C CA . ARG A 1 502 ? -19.493 -12.839 37.501 1.00 87.12 502 ARG A CA 1
ATOM 3941 C C . ARG A 1 502 ? -18.430 -11.971 38.172 1.00 87.12 502 ARG A C 1
ATOM 3943 O O . ARG A 1 502 ? -18.703 -10.820 38.493 1.00 87.12 502 ARG A O 1
ATOM 3950 N N . SER A 1 503 ? -17.211 -12.491 38.324 1.00 86.88 503 SER A N 1
ATOM 3951 C CA . SER A 1 503 ? -16.078 -11.749 38.889 1.00 86.88 503 SER A CA 1
ATOM 3952 C C . SER A 1 503 ? -15.768 -10.488 38.078 1.00 86.88 503 SER A C 1
ATOM 3954 O O . SER A 1 503 ? -15.727 -9.401 38.647 1.00 86.88 503 SER A O 1
ATOM 3956 N N . ARG A 1 504 ? -15.661 -10.587 36.745 1.00 88.50 504 ARG A N 1
ATOM 3957 C CA . ARG A 1 504 ? -15.413 -9.411 35.890 1.00 88.50 504 ARG A CA 1
ATOM 3958 C C . ARG A 1 504 ? -16.548 -8.392 35.955 1.00 88.50 504 ARG A C 1
ATOM 3960 O O . ARG A 1 504 ? -16.281 -7.193 35.959 1.00 88.50 504 ARG A O 1
ATOM 3967 N N . CYS A 1 505 ? -17.797 -8.846 36.047 1.00 89.69 505 CYS A N 1
ATOM 3968 C CA . CYS A 1 505 ? -18.956 -7.974 36.223 1.00 89.69 505 CYS A CA 1
ATOM 3969 C C . CYS A 1 505 ? -18.875 -7.190 37.537 1.00 89.69 505 CYS A C 1
ATOM 3971 O O . CYS A 1 505 ? -19.081 -5.978 37.541 1.00 89.69 505 CYS A O 1
ATOM 3973 N N . LEU A 1 506 ? -18.491 -7.851 38.634 1.00 85.31 506 LEU A N 1
ATOM 3974 C CA . LEU A 1 506 ? -18.269 -7.204 39.928 1.00 85.31 506 LEU A CA 1
ATOM 3975 C C . LEU A 1 506 ? -17.126 -6.182 39.874 1.00 85.31 506 LEU A C 1
ATOM 3977 O O . LEU A 1 506 ? -17.297 -5.071 40.370 1.00 85.31 506 LEU A O 1
ATOM 3981 N N . THR A 1 507 ? -16.011 -6.485 39.200 1.00 87.25 507 THR A N 1
ATOM 3982 C CA . THR A 1 507 ? -14.916 -5.521 38.968 1.00 87.25 507 THR A CA 1
ATOM 3983 C C . THR A 1 507 ? -15.390 -4.284 38.195 1.00 87.25 507 THR A C 1
ATOM 3985 O O . THR A 1 507 ? -15.018 -3.145 38.510 1.00 87.25 507 THR A O 1
ATOM 3988 N N . VAL A 1 508 ? -16.226 -4.480 37.171 1.00 87.81 508 VAL A N 1
ATOM 3989 C CA . VAL A 1 508 ? -16.795 -3.385 36.373 1.00 87.81 508 VAL A CA 1
ATOM 3990 C C . VAL A 1 508 ? -17.780 -2.564 37.209 1.00 87.81 508 VAL A C 1
ATOM 3992 O O . VAL A 1 508 ? -17.671 -1.339 37.229 1.00 87.81 508 VAL A O 1
ATOM 3995 N N . LEU A 1 509 ? -18.681 -3.204 37.959 1.00 83.94 509 LEU A N 1
ATOM 3996 C CA . LEU A 1 509 ? -19.617 -2.537 38.871 1.00 83.94 509 LEU A CA 1
ATOM 3997 C C . LEU A 1 509 ? -18.882 -1.740 39.956 1.00 83.94 509 LEU A C 1
ATOM 3999 O O . LEU A 1 509 ? -19.180 -0.562 40.154 1.00 83.94 509 LEU A O 1
ATOM 4003 N N . ALA A 1 510 ? -17.859 -2.323 40.585 1.00 80.62 510 ALA A N 1
ATOM 4004 C CA . ALA A 1 510 ? -16.979 -1.637 41.531 1.00 80.62 510 ALA A CA 1
ATOM 4005 C C . ALA A 1 510 ? -16.330 -0.399 40.892 1.00 80.62 510 ALA A C 1
ATOM 4007 O O . ALA A 1 510 ? -16.266 0.680 41.489 1.00 80.62 510 ALA A O 1
ATOM 4008 N N . SER A 1 511 ? -15.927 -0.506 39.623 1.00 82.44 511 SER A N 1
ATOM 4009 C CA . SER A 1 511 ? -15.386 0.618 38.861 1.00 82.44 511 SER A CA 1
ATOM 4010 C C . SER A 1 511 ? -16.432 1.703 38.563 1.00 82.44 511 SER A C 1
ATOM 4012 O O . SER A 1 511 ? -16.104 2.884 38.678 1.00 82.44 511 SER A O 1
ATOM 4014 N N . ILE A 1 512 ? -17.670 1.325 38.232 1.00 77.81 512 ILE A N 1
ATOM 4015 C CA . ILE A 1 512 ? -18.792 2.226 37.916 1.00 77.81 512 ILE A CA 1
ATOM 4016 C C . ILE A 1 512 ? -19.279 2.997 39.142 1.00 77.81 512 ILE A C 1
ATOM 4018 O O . ILE A 1 512 ? -19.520 4.207 39.034 1.00 77.81 512 ILE A O 1
ATOM 4022 N N . ILE A 1 513 ? -19.424 2.294 40.268 1.00 72.94 513 ILE A N 1
ATOM 4023 C CA . ILE A 1 513 ? -19.895 2.816 41.558 1.00 72.94 513 ILE A CA 1
ATOM 4024 C C . ILE A 1 513 ? -18.782 3.613 42.248 1.00 72.94 513 ILE A C 1
ATOM 4026 O O . ILE A 1 513 ? -19.048 4.624 42.890 1.00 72.94 513 ILE A O 1
ATOM 4030 N N . GLY A 1 514 ? -17.527 3.200 42.060 1.00 68.06 514 GLY A N 1
ATOM 4031 C CA . GLY A 1 514 ? -16.366 3.826 42.683 1.00 68.06 514 GLY A CA 1
ATOM 4032 C C . GLY A 1 514 ? -15.889 3.134 43.958 1.00 68.06 514 GLY A C 1
ATOM 4033 O O . GLY A 1 514 ? -15.102 3.732 44.682 1.00 68.06 514 GLY A O 1
ATOM 4034 N N . THR A 1 515 ? -16.321 1.906 44.233 1.00 67.56 515 THR A N 1
ATOM 4035 C CA . THR A 1 515 ? -16.029 1.164 45.471 1.00 67.56 515 THR A CA 1
ATOM 4036 C C . THR A 1 515 ? -15.081 -0.022 45.220 1.00 67.56 515 THR A C 1
ATOM 4038 O O . THR A 1 515 ? -14.536 -0.148 44.119 1.00 67.56 515 THR A O 1
ATOM 4041 N N . ASP A 1 516 ? -14.822 -0.846 46.235 1.00 69.75 516 ASP A N 1
ATOM 4042 C CA . ASP A 1 516 ? -14.092 -2.114 46.114 1.00 69.75 516 ASP A CA 1
ATOM 4043 C C . ASP A 1 516 ? -15.013 -3.273 45.673 1.00 69.75 516 ASP A C 1
ATOM 4045 O O . ASP A 1 516 ? -16.239 -3.176 45.736 1.00 69.75 516 ASP A O 1
ATOM 4049 N N . GLU A 1 517 ? -14.435 -4.379 45.196 1.00 71.56 517 GLU A N 1
ATOM 4050 C CA . GLU A 1 517 ? -15.211 -5.512 44.666 1.00 71.56 517 GLU A CA 1
ATOM 4051 C C . GLU A 1 517 ? -16.099 -6.189 45.717 1.00 71.56 517 GLU A C 1
ATOM 4053 O O . GLU A 1 517 ? -17.195 -6.631 45.374 1.00 71.56 517 GLU A O 1
ATOM 4058 N N . ALA A 1 518 ? -15.676 -6.239 46.986 1.00 69.19 518 ALA A N 1
ATOM 4059 C CA . ALA A 1 518 ? -16.464 -6.852 48.053 1.00 69.19 518 ALA A CA 1
ATOM 4060 C C . ALA A 1 518 ? -17.688 -5.990 48.394 1.00 69.19 518 ALA A C 1
ATOM 4062 O O . ALA A 1 518 ? -18.799 -6.509 48.505 1.00 69.19 518 ALA A O 1
ATOM 4063 N N . SER A 1 519 ? -17.511 -4.669 48.463 1.00 67.38 519 SER A N 1
ATOM 4064 C CA . SER A 1 519 ? -18.610 -3.711 48.620 1.00 67.38 519 SER A CA 1
ATOM 4065 C C . SER A 1 519 ? -19.571 -3.730 47.425 1.00 67.38 519 SER A C 1
ATOM 4067 O O . SER A 1 519 ? -20.786 -3.678 47.612 1.00 67.38 519 SER A O 1
ATOM 4069 N N . ALA A 1 520 ? -19.056 -3.838 46.196 1.00 68.06 520 ALA A N 1
ATOM 4070 C CA . ALA A 1 520 ? -19.885 -3.968 44.997 1.00 68.06 520 ALA A CA 1
ATOM 4071 C C . ALA A 1 520 ? -20.674 -5.287 44.981 1.00 68.06 520 ALA A C 1
ATOM 4073 O O . ALA A 1 520 ? -21.849 -5.282 44.623 1.00 68.06 520 ALA A O 1
ATOM 4074 N N . ALA A 1 521 ? -20.057 -6.393 45.407 1.00 70.75 521 ALA A N 1
ATOM 4075 C CA . ALA A 1 521 ? -20.720 -7.686 45.541 1.00 70.75 521 ALA A CA 1
ATOM 4076 C C . ALA A 1 521 ? -21.851 -7.635 46.570 1.00 70.75 521 ALA A C 1
ATOM 4078 O O . ALA A 1 521 ? -22.973 -7.998 46.238 1.00 70.75 521 ALA A O 1
ATOM 4079 N N . ALA A 1 522 ? -21.583 -7.110 47.768 1.00 67.38 522 ALA A N 1
ATOM 4080 C CA . ALA A 1 522 ? -22.583 -6.988 48.825 1.00 67.38 522 ALA A CA 1
ATOM 4081 C C . ALA A 1 522 ? -23.760 -6.084 48.415 1.00 67.38 522 ALA A C 1
ATOM 4083 O O . ALA A 1 522 ? -24.915 -6.391 48.702 1.00 67.38 522 ALA A O 1
ATOM 4084 N N . LEU A 1 523 ? -23.491 -4.985 47.701 1.00 68.25 523 LEU A N 1
ATOM 4085 C CA . LEU A 1 523 ? -24.544 -4.133 47.142 1.00 68.25 523 LEU A CA 1
ATOM 4086 C C . LEU A 1 523 ? -25.387 -4.864 46.095 1.00 68.25 523 LEU A C 1
ATOM 4088 O O . LEU A 1 523 ? -26.606 -4.714 46.082 1.00 68.25 523 LEU A O 1
ATOM 4092 N N . ALA A 1 524 ? -24.746 -5.633 45.217 1.00 66.12 524 ALA A N 1
ATOM 4093 C CA . ALA A 1 524 ? -25.422 -6.292 44.111 1.00 66.12 524 ALA A CA 1
ATOM 4094 C C . ALA A 1 524 ? -26.210 -7.542 44.534 1.00 66.12 524 ALA A C 1
ATOM 4096 O O . ALA A 1 524 ? -27.213 -7.861 43.905 1.00 66.12 524 ALA A O 1
ATOM 4097 N N . THR A 1 525 ? -25.798 -8.238 45.599 1.00 66.50 525 THR A N 1
ATOM 4098 C CA . THR A 1 525 ? -26.547 -9.376 46.162 1.00 66.50 525 THR A CA 1
ATOM 4099 C C . THR A 1 525 ? -27.583 -8.961 47.207 1.00 66.50 525 THR A C 1
ATOM 4101 O O . THR A 1 525 ? -28.345 -9.801 47.676 1.00 66.50 525 THR A O 1
ATOM 4104 N N . GLY A 1 526 ? -27.635 -7.676 47.573 1.00 63.88 526 GLY A N 1
ATOM 4105 C CA . GLY A 1 526 ? -28.491 -7.185 48.655 1.00 63.88 526 GLY A CA 1
ATOM 4106 C C . GLY A 1 526 ? -27.997 -7.563 50.057 1.00 63.88 526 GLY A C 1
ATOM 4107 O O . GLY A 1 526 ? -28.678 -7.270 51.036 1.00 63.88 526 GLY A O 1
ATOM 4108 N N . ASP A 1 527 ? -26.804 -8.154 50.165 1.00 64.94 527 ASP A N 1
ATOM 4109 C CA . ASP A 1 527 ? -26.175 -8.573 51.423 1.00 64.94 527 ASP A CA 1
ATOM 4110 C C . ASP A 1 527 ? -25.346 -7.457 52.075 1.00 64.94 527 ASP A C 1
ATOM 4112 O O . ASP A 1 527 ? -24.571 -7.700 53.004 1.00 64.94 527 ASP A O 1
ATOM 4116 N N . TRP A 1 528 ? -25.462 -6.217 51.592 1.00 65.50 528 TRP A N 1
ATOM 4117 C CA . TRP A 1 528 ? -24.789 -5.094 52.225 1.00 65.50 528 TRP A CA 1
ATOM 4118 C C . TRP A 1 528 ? -25.373 -4.850 53.616 1.00 65.50 528 TRP A C 1
ATOM 4120 O O . TRP A 1 528 ? -26.489 -4.354 53.779 1.00 65.50 528 TRP A O 1
ATOM 4130 N N . VAL A 1 529 ? -24.573 -5.171 54.629 1.00 60.88 529 VAL A N 1
ATOM 4131 C CA . VAL A 1 529 ? -24.863 -4.868 56.025 1.00 60.88 529 VAL A CA 1
ATOM 4132 C C . VAL A 1 529 ? -23.857 -3.816 56.485 1.00 60.88 529 VAL A C 1
ATOM 4134 O O . VAL A 1 529 ? -22.660 -4.108 56.515 1.00 60.88 529 VAL A O 1
ATOM 4137 N N . PRO A 1 530 ? -24.298 -2.596 56.848 1.00 63.09 530 PRO A N 1
ATOM 4138 C CA . PRO A 1 530 ? -23.399 -1.612 57.428 1.00 63.09 530 PRO A CA 1
ATOM 4139 C C . PRO A 1 530 ? -22.807 -2.161 58.720 1.00 63.09 530 PRO A C 1
ATOM 4141 O O . PRO A 1 530 ? -23.494 -2.834 59.498 1.00 63.09 530 PRO A O 1
ATOM 4144 N N . HIS A 1 531 ? -21.550 -1.826 58.987 1.00 68.19 531 HIS A N 1
ATOM 4145 C CA . HIS A 1 531 ? -20.926 -2.203 60.242 1.00 68.19 531 HIS A CA 1
ATOM 4146 C C . HIS A 1 531 ? -21.741 -1.644 61.419 1.00 68.19 531 HIS A C 1
ATOM 4148 O O . HIS A 1 531 ? -22.060 -0.452 61.496 1.00 68.19 531 HIS A O 1
ATOM 4154 N N . GLY A 1 532 ? -22.074 -2.509 62.379 1.00 61.59 532 GLY A N 1
ATOM 4155 C CA . GLY A 1 532 ? -22.703 -2.086 63.627 1.00 61.59 532 GLY A CA 1
ATOM 4156 C C . GLY A 1 532 ? -21.770 -1.166 64.422 1.00 61.59 532 GLY A C 1
ATOM 4157 O O . GLY A 1 532 ? -20.552 -1.281 64.334 1.00 61.59 532 GLY A O 1
ATOM 4158 N N . LYS A 1 533 ? -22.314 -0.274 65.265 1.00 64.62 533 LYS A N 1
ATOM 4159 C CA . LYS A 1 533 ? -21.515 0.688 66.065 1.00 64.62 533 LYS A CA 1
ATOM 4160 C C . LYS A 1 533 ? -20.338 0.057 66.830 1.00 64.62 533 LYS A C 1
ATOM 4162 O O . LYS A 1 533 ? -19.346 0.735 67.057 1.00 64.62 533 LYS A O 1
ATOM 4167 N N . ALA A 1 534 ? -20.452 -1.213 67.222 1.00 64.94 534 ALA A N 1
ATOM 4168 C CA . ALA A 1 534 ? -19.417 -1.951 67.943 1.00 64.94 534 ALA A CA 1
ATOM 4169 C C . ALA A 1 534 ? -18.308 -2.540 67.043 1.00 64.94 534 ALA A C 1
ATOM 4171 O O . ALA A 1 534 ? -17.216 -2.795 67.536 1.00 64.94 534 ALA A O 1
ATOM 4172 N N . SER A 1 535 ? -18.564 -2.753 65.747 1.00 73.38 535 SER A N 1
ATOM 4173 C CA . SER A 1 535 ? -17.635 -3.397 64.803 1.00 73.38 535 SER A CA 1
ATOM 4174 C C . SER A 1 535 ? -16.889 -2.412 63.901 1.00 73.38 535 SER A C 1
ATOM 4176 O O . SER A 1 535 ? -16.022 -2.826 63.143 1.00 73.38 535 SER A O 1
ATOM 4178 N N . ARG A 1 536 ? -17.208 -1.115 63.978 1.00 73.19 536 ARG A N 1
ATOM 4179 C CA . ARG A 1 536 ? -16.576 -0.058 63.169 1.00 73.19 536 ARG A CA 1
ATOM 4180 C C . ARG A 1 536 ? -15.136 0.257 63.591 1.00 73.19 536 ARG A C 1
ATOM 4182 O O . ARG A 1 536 ? -14.389 0.852 62.824 1.00 73.19 536 ARG A O 1
ATOM 4189 N N . GLY A 1 537 ? -14.723 -0.178 64.782 1.00 81.12 537 GLY A N 1
ATOM 4190 C CA . GLY A 1 537 ? -13.405 0.132 65.335 1.00 81.12 537 GLY A CA 1
ATOM 4191 C C . GLY A 1 537 ? -13.319 1.563 65.887 1.00 81.12 537 GLY A C 1
ATOM 4192 O O . GLY A 1 537 ? -14.344 2.238 66.025 1.00 81.12 537 GLY A O 1
ATOM 4193 N N . PRO A 1 538 ? -12.118 2.031 66.270 1.00 81.44 538 PRO A N 1
ATOM 4194 C CA . PRO A 1 538 ? -11.930 3.378 66.803 1.00 81.44 538 PRO A CA 1
ATOM 4195 C C . PRO A 1 538 ? -12.251 4.466 65.759 1.00 81.44 538 PRO A C 1
ATOM 4197 O O . PRO A 1 538 ? -12.075 4.234 64.558 1.00 81.44 538 PRO A O 1
ATOM 4200 N N . PRO A 1 539 ? -12.714 5.655 66.196 1.00 80.44 539 PRO A N 1
ATOM 4201 C CA . PRO A 1 539 ? -12.973 6.777 65.303 1.00 80.44 539 PRO A CA 1
ATOM 4202 C C . PRO A 1 539 ? -11.670 7.307 64.693 1.00 80.44 539 PRO A C 1
ATOM 4204 O O . PRO A 1 539 ? -10.652 7.448 65.371 1.00 80.44 539 PRO A O 1
ATOM 4207 N N . LEU A 1 540 ? -11.738 7.633 63.409 1.00 80.12 540 LEU A N 1
ATOM 4208 C CA . LEU A 1 540 ? -10.705 8.279 62.617 1.00 80.12 540 LEU A CA 1
ATOM 4209 C C . LEU A 1 540 ? -11.221 9.650 62.170 1.00 80.12 540 LEU A C 1
ATOM 4211 O O . LEU A 1 540 ? -12.244 9.761 61.493 1.00 80.12 540 LEU A O 1
ATOM 4215 N N . HIS A 1 541 ? -10.484 10.698 62.528 1.00 80.62 541 HIS A N 1
ATOM 4216 C CA . HIS A 1 541 ? -10.771 12.060 62.089 1.00 80.62 541 HIS A CA 1
ATOM 4217 C C . HIS A 1 541 ? -9.952 12.364 60.839 1.00 80.62 541 HIS A C 1
ATOM 4219 O O . HIS A 1 541 ? -8.762 12.675 60.913 1.00 80.62 541 HIS A O 1
ATOM 4225 N N . LEU A 1 542 ? -10.591 12.244 59.680 1.00 79.81 542 LEU A N 1
ATOM 4226 C CA . LEU A 1 542 ? -9.993 12.568 58.393 1.00 79.81 542 LEU A CA 1
ATOM 4227 C C . LEU A 1 542 ? -10.369 13.988 57.976 1.00 79.81 542 LEU A C 1
ATOM 4229 O O . LEU A 1 542 ? -11.360 14.561 58.424 1.00 79.81 542 LEU A O 1
ATOM 4233 N N . THR A 1 543 ? -9.566 14.575 57.097 1.00 76.00 543 THR A N 1
ATOM 4234 C CA . THR A 1 543 ? -9.873 15.866 56.476 1.00 76.00 543 THR A CA 1
ATOM 4235 C C . THR A 1 543 ? -9.959 15.668 54.974 1.00 76.00 543 THR A C 1
ATOM 4237 O O . THR A 1 543 ? -9.005 15.197 54.362 1.00 76.00 543 THR A O 1
ATOM 4240 N N . VAL A 1 544 ? -11.092 16.030 54.380 1.00 73.94 544 VAL A N 1
ATOM 4241 C CA . VAL A 1 544 ? -11.347 15.872 52.946 1.00 73.94 544 VAL A CA 1
ATOM 4242 C C . VAL A 1 544 ? -11.263 17.227 52.264 1.00 73.94 544 VAL A C 1
ATOM 4244 O O . VAL A 1 544 ? -11.938 18.175 52.665 1.00 73.94 544 VAL A O 1
ATOM 4247 N N . ASN A 1 545 ? -10.450 17.326 51.217 1.00 73.56 545 ASN A N 1
ATOM 4248 C CA . ASN A 1 545 ? -10.392 18.519 50.381 1.00 73.56 545 ASN A CA 1
ATOM 4249 C C . ASN A 1 545 ? -11.532 18.475 49.359 1.00 73.56 545 ASN A C 1
ATOM 4251 O O . ASN A 1 545 ? -11.571 17.591 48.504 1.00 73.56 545 ASN A O 1
ATOM 4255 N N . ASN A 1 546 ? -12.454 19.434 49.411 1.00 67.06 546 ASN A N 1
ATOM 4256 C CA . ASN A 1 546 ? -13.504 19.527 48.406 1.00 67.06 546 ASN A CA 1
ATOM 4257 C C . ASN A 1 546 ? -13.019 20.325 47.186 1.00 67.06 546 ASN A C 1
ATOM 4259 O O . ASN A 1 546 ? -12.834 21.534 47.267 1.00 67.06 546 ASN A O 1
ATOM 4263 N N . SER A 1 547 ? -12.852 19.677 46.036 1.00 61.50 547 SER A N 1
ATOM 4264 C CA . SER A 1 547 ? -12.474 20.322 44.766 1.00 61.50 547 SER A CA 1
ATOM 4265 C C . SER A 1 547 ? -13.630 20.424 43.758 1.00 61.50 547 SER A C 1
ATOM 4267 O O . SER A 1 547 ? -13.436 20.890 42.632 1.00 61.50 547 SER A O 1
ATOM 4269 N N . ILE A 1 548 ? -14.846 20.023 44.147 1.00 59.78 548 ILE A N 1
ATOM 4270 C CA . ILE A 1 548 ? -16.013 19.953 43.263 1.00 59.78 548 ILE A CA 1
ATOM 4271 C C . ILE A 1 548 ? -16.586 21.353 43.075 1.00 59.78 548 ILE A C 1
ATOM 4273 O O . ILE A 1 548 ? -17.374 21.819 43.901 1.00 59.78 548 ILE A O 1
ATOM 4277 N N . LYS A 1 549 ? -16.205 22.018 41.978 1.00 48.09 549 LYS A N 1
ATOM 4278 C CA . LYS A 1 549 ? -16.860 23.240 41.485 1.00 48.09 549 LYS A CA 1
ATOM 4279 C C . LYS A 1 549 ? -18.347 22.912 41.335 1.00 48.09 549 LYS A C 1
ATOM 4281 O O . LYS A 1 549 ? -18.627 22.027 40.540 1.00 48.09 549 LYS A O 1
ATOM 4286 N N . LEU A 1 550 ? -19.230 23.550 42.120 1.00 53.75 550 LEU A N 1
ATOM 4287 C CA . LEU A 1 550 ? -20.712 23.414 42.203 1.00 53.75 550 LEU A CA 1
ATOM 4288 C C . LEU A 1 550 ? -21.244 23.036 43.601 1.00 53.75 550 LEU A C 1
ATOM 4290 O O . LEU A 1 550 ? -22.453 23.034 43.808 1.00 53.75 550 LEU A O 1
ATOM 4294 N N . THR A 1 551 ? -20.381 22.748 44.572 1.00 59.81 551 THR A N 1
ATOM 4295 C CA . THR A 1 551 ? -20.800 22.516 45.967 1.00 59.81 551 THR A CA 1
ATOM 4296 C C . THR A 1 551 ? -20.592 23.778 46.806 1.00 59.81 551 THR A C 1
ATOM 4298 O O . THR A 1 551 ? -19.668 24.548 46.557 1.00 59.81 551 THR A O 1
ATOM 4301 N N . ALA A 1 552 ? -21.422 24.008 47.828 1.00 65.56 552 ALA A N 1
ATOM 4302 C CA . ALA A 1 552 ? -21.318 25.209 48.674 1.00 65.56 552 ALA A CA 1
ATOM 4303 C C . ALA A 1 552 ? -19.961 25.334 49.402 1.00 65.56 552 ALA A C 1
ATOM 4305 O O . ALA A 1 552 ? -19.582 26.412 49.853 1.00 65.56 552 ALA A O 1
ATOM 4306 N N . THR A 1 553 ? -19.223 24.228 49.501 1.00 67.19 553 THR A N 1
ATOM 4307 C CA . THR A 1 553 ? -17.962 24.105 50.233 1.00 67.19 553 THR A CA 1
ATOM 4308 C C . THR A 1 553 ? -16.749 23.897 49.314 1.00 67.19 553 THR A C 1
ATOM 4310 O O . THR A 1 553 ? -15.707 23.438 49.784 1.00 67.19 553 THR A O 1
ATOM 4313 N N . THR A 1 554 ? -16.841 24.203 48.009 1.00 68.62 554 THR A N 1
ATOM 4314 C CA . THR A 1 554 ? -15.700 24.078 47.079 1.00 68.62 554 THR A CA 1
ATOM 4315 C C . THR A 1 554 ? -14.474 24.841 47.599 1.00 68.62 554 THR A C 1
ATOM 4317 O O . THR A 1 554 ? -14.562 26.005 47.979 1.00 68.62 554 THR A O 1
ATOM 4320 N N . GLY A 1 555 ? -13.308 24.196 47.586 1.00 67.62 555 GLY A N 1
ATOM 4321 C CA . GLY A 1 555 ? -12.033 24.728 48.070 1.00 67.62 555 GLY A CA 1
ATOM 4322 C C . GLY A 1 555 ? -11.823 24.603 49.583 1.00 67.62 555 GLY A C 1
ATOM 4323 O O . GLY A 1 555 ? -10.736 24.921 50.065 1.00 67.62 555 GLY A O 1
ATOM 4324 N N . GLN A 1 556 ? -12.822 24.136 50.340 1.00 74.62 556 GLN A N 1
ATOM 4325 C CA . GLN A 1 556 ? -12.723 23.982 51.790 1.00 74.62 556 GLN A CA 1
ATOM 4326 C C . GLN A 1 556 ? -12.224 22.591 52.194 1.00 74.62 556 GLN A C 1
ATOM 4328 O O . GLN A 1 556 ? -12.452 21.586 51.514 1.00 74.62 556 GLN A O 1
ATOM 4333 N N . ARG A 1 557 ? -11.557 22.549 53.350 1.00 76.25 557 ARG A N 1
ATOM 4334 C CA . ARG A 1 557 ? -11.187 21.320 54.052 1.00 76.25 557 ARG A CA 1
ATOM 4335 C C . ARG A 1 557 ? -12.317 20.925 54.992 1.00 76.25 557 ARG A C 1
ATOM 4337 O O . ARG A 1 557 ? -12.617 21.663 55.927 1.00 76.25 557 ARG A O 1
ATOM 4344 N N . LEU A 1 558 ? -12.939 19.781 54.744 1.00 75.88 558 LEU A N 1
ATOM 4345 C CA . LEU A 1 558 ? -14.087 19.301 55.503 1.00 75.88 558 LEU A CA 1
ATOM 4346 C C . LEU A 1 558 ? -13.654 18.213 56.492 1.00 75.88 558 LEU A C 1
ATOM 4348 O O . LEU A 1 558 ? -13.044 17.230 56.065 1.00 75.88 558 LEU A O 1
ATOM 4352 N N . PRO A 1 559 ? -13.968 18.347 57.793 1.00 78.50 559 PRO A N 1
ATOM 4353 C CA . PRO A 1 559 ? -13.728 17.282 58.754 1.00 78.50 559 PRO A CA 1
ATOM 4354 C C . PRO A 1 559 ? -14.695 16.121 58.492 1.00 78.50 559 PRO A C 1
ATOM 4356 O O . PRO A 1 559 ? -15.919 16.303 58.419 1.00 78.50 559 PRO A O 1
ATOM 4359 N N . LEU A 1 560 ? -14.130 14.928 58.353 1.00 79.81 560 LEU A N 1
ATOM 4360 C CA . LEU A 1 560 ? -14.829 13.680 58.108 1.00 79.81 560 LEU A CA 1
ATOM 4361 C C . LEU A 1 560 ? -14.568 12.718 59.267 1.00 79.81 560 LEU A C 1
ATOM 4363 O O . LEU A 1 560 ? -13.431 12.316 59.506 1.00 79.81 560 LEU A O 1
ATOM 4367 N N . ASP A 1 561 ? -15.642 12.310 59.932 1.00 79.81 561 ASP A N 1
ATOM 4368 C CA . ASP A 1 561 ? -15.596 11.282 60.964 1.00 79.81 561 ASP A CA 1
ATOM 4369 C C . ASP A 1 561 ? -15.937 9.934 60.322 1.00 79.81 561 ASP A C 1
ATOM 4371 O O . ASP A 1 561 ? -17.079 9.689 59.924 1.00 79.81 561 ASP A O 1
ATOM 4375 N N . VAL A 1 562 ? -14.926 9.083 60.195 1.00 81.50 562 VAL A N 1
ATOM 4376 C CA . VAL A 1 562 ? -15.040 7.682 59.761 1.00 81.50 562 VAL A CA 1
ATOM 4377 C C . VAL A 1 562 ? -14.446 6.794 60.845 1.00 81.50 562 VAL A C 1
ATOM 4379 O O . VAL A 1 562 ? -13.976 7.284 61.868 1.00 81.50 562 VAL A O 1
ATOM 4382 N N . TYR A 1 563 ? -14.491 5.485 60.671 1.00 84.94 563 TYR A N 1
ATOM 4383 C CA . TYR A 1 563 ? -13.961 4.541 61.646 1.00 84.94 563 TYR A CA 1
ATOM 4384 C C 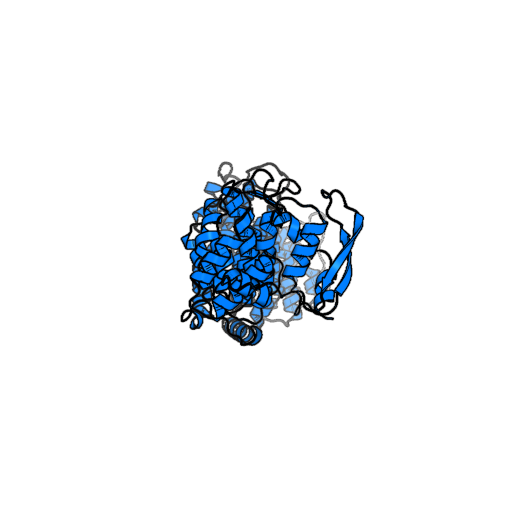. TYR A 1 563 ? -12.980 3.571 60.990 1.00 84.94 563 TYR A C 1
ATOM 4386 O O . TYR A 1 563 ? -13.012 3.373 59.778 1.00 84.94 563 TYR A O 1
ATOM 4394 N N . ALA A 1 564 ? -12.090 2.981 61.789 1.00 77.81 564 ALA A N 1
ATOM 4395 C CA . ALA A 1 564 ? -10.980 2.160 61.296 1.00 77.81 564 ALA A CA 1
ATOM 4396 C C . ALA A 1 564 ? -11.387 0.936 60.460 1.00 77.81 564 ALA A C 1
ATOM 4398 O O . ALA A 1 564 ? -10.570 0.417 59.706 1.00 77.81 564 ALA A O 1
ATOM 4399 N N . HIS A 1 565 ? -12.624 0.463 60.592 1.00 77.94 565 HIS A N 1
ATOM 4400 C CA . HIS A 1 565 ? -13.151 -0.664 59.822 1.00 77.94 565 HIS A CA 1
ATOM 4401 C C . HIS A 1 565 ? -14.257 -0.251 58.846 1.00 77.94 565 HIS A C 1
ATOM 4403 O O . HIS A 1 565 ? -14.963 -1.114 58.333 1.00 77.94 565 HIS A O 1
ATOM 4409 N N . ASP A 1 566 ? -14.426 1.048 58.582 1.00 74.12 566 ASP A N 1
ATOM 4410 C CA . ASP A 1 566 ? -15.370 1.496 57.561 1.00 74.12 566 ASP A CA 1
ATOM 4411 C C . ASP A 1 566 ? -14.939 1.013 56.172 1.00 74.12 566 ASP A C 1
ATOM 4413 O O . ASP A 1 566 ? -13.791 1.170 55.755 1.00 74.12 566 ASP A O 1
ATOM 4417 N N . THR A 1 567 ? -15.892 0.456 55.429 1.00 70.50 567 THR A N 1
ATOM 4418 C CA . THR A 1 567 ? -15.720 0.134 54.009 1.00 70.50 567 THR A CA 1
ATOM 4419 C C . THR A 1 567 ? -15.548 1.404 53.177 1.00 70.50 567 THR A C 1
ATOM 4421 O O . THR A 1 567 ? -16.013 2.488 53.548 1.00 70.50 567 THR A O 1
ATOM 4424 N N . VAL A 1 568 ? -14.961 1.271 51.982 1.00 70.94 568 VAL A N 1
ATOM 4425 C CA . VAL A 1 568 ? -14.831 2.385 51.024 1.00 70.94 568 VAL A CA 1
ATOM 4426 C C . VAL A 1 568 ? -16.195 3.021 50.738 1.00 70.94 568 VAL A C 1
ATOM 4428 O O . VAL A 1 568 ? -16.307 4.244 50.650 1.00 70.94 568 VAL A O 1
ATOM 4431 N N . LEU A 1 569 ? -17.249 2.206 50.658 1.00 67.12 569 LEU A N 1
ATOM 4432 C CA . LEU A 1 569 ? -18.616 2.680 50.471 1.00 67.12 569 LEU A CA 1
ATOM 4433 C C . LEU A 1 569 ? -19.133 3.494 51.673 1.00 67.12 569 LEU A C 1
ATOM 4435 O O . LEU A 1 569 ? -19.723 4.556 51.483 1.00 67.12 569 LEU A O 1
ATOM 4439 N N . GLU A 1 570 ? -18.903 3.037 52.907 1.00 74.88 570 GLU A N 1
ATOM 4440 C CA . GLU A 1 570 ? -19.302 3.764 54.124 1.00 74.88 570 GLU A CA 1
ATOM 4441 C C . GLU A 1 570 ? -18.586 5.115 54.234 1.00 74.88 570 GLU A C 1
ATOM 4443 O O . GLU A 1 570 ? -19.218 6.125 54.562 1.00 74.88 570 GLU A O 1
ATOM 4448 N N . MET A 1 571 ? -17.301 5.159 53.873 1.00 75.06 571 MET A N 1
ATOM 4449 C CA . MET A 1 571 ? -16.540 6.404 53.782 1.00 75.06 571 MET A CA 1
ATOM 4450 C C . MET A 1 571 ? -17.121 7.334 52.707 1.00 75.06 571 MET A C 1
ATOM 4452 O O . MET A 1 571 ? -17.360 8.509 52.976 1.00 75.06 571 MET A O 1
ATOM 4456 N N . GLN A 1 572 ? -17.429 6.825 51.510 1.00 70.88 572 GLN A N 1
ATOM 4457 C CA . GLN A 1 572 ? -18.031 7.614 50.426 1.00 70.88 572 GLN A CA 1
ATOM 4458 C C . GLN A 1 572 ? -19.391 8.204 50.808 1.00 70.88 572 GLN A C 1
ATOM 4460 O O . GLN A 1 572 ? -19.653 9.376 50.536 1.00 70.88 572 GLN A O 1
ATOM 4465 N N . VAL A 1 573 ? -20.240 7.427 51.486 1.00 69.00 573 VAL A N 1
ATOM 4466 C CA . VAL A 1 573 ? -21.531 7.899 52.006 1.00 69.00 573 VAL A CA 1
ATOM 4467 C C . VAL A 1 573 ? -21.330 8.978 53.071 1.00 69.00 573 VAL A C 1
ATOM 4469 O O . VAL A 1 573 ? -22.034 9.990 53.056 1.00 69.00 573 VAL A O 1
ATOM 4472 N N . ALA A 1 574 ? -20.371 8.802 53.986 1.00 73.69 574 ALA A N 1
ATOM 4473 C CA . ALA A 1 574 ? -20.058 9.799 55.008 1.00 73.69 574 ALA A CA 1
ATOM 4474 C C . ALA A 1 574 ? -19.604 11.128 54.383 1.00 73.69 574 ALA A C 1
ATOM 4476 O O . ALA A 1 574 ? -20.058 12.198 54.797 1.00 73.69 574 ALA A O 1
ATOM 4477 N N . VAL A 1 575 ? -18.775 11.066 53.340 1.00 72.81 575 VAL A N 1
ATOM 4478 C CA . VAL A 1 575 ? -18.307 12.256 52.628 1.00 72.81 575 VAL A CA 1
ATOM 4479 C C . VAL A 1 575 ? -19.427 12.927 51.837 1.00 72.81 575 VAL A C 1
ATOM 4481 O O . VAL A 1 575 ? -19.598 14.142 51.919 1.00 72.81 575 VAL A O 1
ATOM 4484 N N . ALA A 1 576 ? -20.235 12.150 51.118 1.00 66.00 576 ALA A N 1
ATOM 4485 C CA . ALA A 1 576 ? -21.385 12.659 50.381 1.00 66.00 576 ALA A CA 1
ATOM 4486 C C . ALA A 1 576 ? -22.372 13.416 51.286 1.00 66.00 576 ALA A C 1
ATOM 4488 O O . ALA A 1 576 ? -22.847 14.493 50.921 1.00 66.00 576 ALA A O 1
ATOM 4489 N N . ARG A 1 577 ? -22.617 12.893 52.497 1.00 69.38 577 ARG A N 1
ATOM 4490 C CA . ARG A 1 577 ? -23.433 13.555 53.529 1.00 69.38 577 ARG A CA 1
ATOM 4491 C C . ARG A 1 577 ? -22.817 14.867 54.017 1.00 69.38 577 ARG A C 1
ATOM 4493 O O . ARG A 1 577 ? -23.554 15.808 54.280 1.00 69.38 577 ARG A O 1
ATOM 4500 N N . LYS A 1 578 ? -21.486 14.954 54.133 1.00 72.00 578 LYS A N 1
ATOM 4501 C CA . LYS A 1 578 ? -20.784 16.195 54.518 1.00 72.00 578 LYS A CA 1
ATOM 4502 C C . LYS A 1 578 ? -20.797 17.262 53.422 1.00 72.00 578 LYS A C 1
ATOM 4504 O O . LYS A 1 578 ? -20.685 18.442 53.737 1.00 72.00 578 LYS A O 1
ATOM 4509 N N . LEU A 1 579 ? -20.922 16.859 52.160 1.00 65.88 579 LEU A N 1
ATOM 4510 C CA . LEU A 1 579 ? -20.977 17.762 51.009 1.00 65.88 579 LEU A CA 1
ATOM 4511 C C . LEU A 1 579 ? -22.381 18.309 50.704 1.00 65.88 579 LEU A C 1
ATOM 4513 O O . LEU A 1 579 ? -22.513 19.096 49.770 1.00 65.88 579 LEU A O 1
ATOM 4517 N N . ASP A 1 580 ? -23.400 17.902 51.471 1.00 58.06 580 ASP A N 1
ATOM 4518 C CA . ASP A 1 580 ? -24.804 18.338 51.361 1.00 58.06 580 ASP A CA 1
ATOM 4519 C C . ASP A 1 580 ? -25.366 18.268 49.924 1.00 58.06 580 ASP A C 1
ATOM 4521 O O . ASP A 1 580 ? -26.102 19.129 49.446 1.00 58.06 580 ASP A O 1
ATOM 4525 N N . THR A 1 581 ? -24.973 17.221 49.191 1.00 53.16 581 THR A N 1
ATOM 4526 C CA . THR A 1 581 ? -25.435 16.978 47.817 1.00 53.16 581 THR A CA 1
ATOM 4527 C C . THR A 1 581 ? -26.731 16.163 47.831 1.00 53.16 581 THR A C 1
ATOM 4529 O O . THR A 1 581 ? -26.719 14.934 47.819 1.00 53.16 581 THR A O 1
ATOM 4532 N N . ALA A 1 582 ? -27.880 16.836 47.875 1.00 41.44 582 ALA A N 1
ATOM 4533 C CA . ALA A 1 582 ? -29.184 16.210 47.641 1.00 41.44 582 ALA A CA 1
ATOM 4534 C C . ALA A 1 582 ? -29.548 16.213 46.138 1.00 41.44 582 ALA A C 1
ATOM 4536 O O . ALA A 1 582 ? -29.363 17.239 45.487 1.00 41.44 582 ALA A O 1
ATOM 4537 N N . PRO A 1 583 ? -30.160 15.144 45.587 1.00 42.09 583 PRO A N 1
ATOM 4538 C CA . PRO A 1 583 ? -29.729 13.756 45.703 1.00 42.09 583 PRO A CA 1
ATOM 4539 C C . PRO A 1 583 ? -28.438 13.520 44.895 1.00 42.09 583 PRO A C 1
ATOM 4541 O O . PRO A 1 583 ? -28.178 14.166 43.879 1.00 42.09 583 PRO A O 1
ATOM 4544 N N . LEU A 1 584 ? -27.632 12.560 45.343 1.00 43.97 584 LEU A N 1
ATOM 4545 C CA . LEU A 1 584 ? -26.386 12.143 44.701 1.00 43.97 584 LEU A CA 1
ATOM 4546 C C . LEU A 1 584 ? -26.640 11.659 43.269 1.00 43.97 584 LEU A C 1
ATOM 4548 O O . LEU A 1 584 ? -26.934 10.487 43.044 1.00 43.97 584 LEU A O 1
ATOM 4552 N N . SER A 1 585 ? -26.477 12.535 42.276 1.00 40.12 585 SER A N 1
ATOM 4553 C CA . SER A 1 585 ? -26.267 12.041 40.919 1.00 40.12 585 SER A CA 1
ATOM 4554 C C . SER A 1 585 ? -24.955 11.250 40.911 1.00 40.12 585 SER A C 1
ATOM 4556 O O . SER A 1 585 ? -23.958 11.655 41.515 1.00 40.12 585 SER A O 1
ATOM 4558 N N . THR A 1 586 ? -24.921 10.120 40.210 1.00 39.34 586 THR A N 1
ATOM 4559 C CA . THR A 1 586 ? -23.706 9.310 39.998 1.00 39.34 586 THR A CA 1
ATOM 4560 C C . THR A 1 586 ? -22.534 10.131 39.432 1.00 39.34 586 THR A C 1
ATOM 4562 O O . THR A 1 586 ? -21.376 9.751 39.607 1.00 39.34 586 THR A O 1
ATOM 4565 N N . LYS A 1 587 ? -22.807 11.299 38.825 1.00 37.59 587 LYS A N 1
ATOM 4566 C CA . LYS A 1 587 ? -21.810 12.300 38.409 1.00 37.59 587 LYS A CA 1
ATOM 4567 C C . LYS A 1 587 ? -21.069 12.948 39.599 1.00 37.59 587 LYS A C 1
ATOM 4569 O O . LYS A 1 587 ? -19.870 13.182 39.488 1.00 37.59 587 LYS A O 1
ATOM 4574 N N . GLY A 1 588 ? -21.730 13.186 40.737 1.00 39.56 588 GLY A N 1
ATOM 4575 C CA . GLY A 1 588 ? -21.144 13.821 41.931 1.00 39.56 588 GLY A CA 1
ATOM 4576 C C . GLY A 1 588 ? -20.218 12.910 42.748 1.00 39.56 588 GLY A C 1
ATOM 4577 O O . GLY A 1 588 ? -19.174 13.356 43.218 1.00 39.56 588 GLY A O 1
ATOM 4578 N N . LEU A 1 589 ? -20.534 11.613 42.842 1.00 39.78 589 LEU A N 1
ATOM 4579 C CA . LEU A 1 589 ? -19.696 10.616 43.535 1.00 39.78 589 LEU A CA 1
ATOM 4580 C C . LEU A 1 589 ? -18.383 10.321 42.794 1.00 39.78 589 LEU A C 1
ATOM 4582 O O . LEU A 1 589 ? -17.379 9.982 43.414 1.00 39.78 589 LEU A O 1
ATOM 4586 N N . ARG A 1 590 ? -18.351 10.486 41.466 1.00 42.59 590 ARG A N 1
ATOM 4587 C CA . ARG A 1 590 ? -17.171 10.173 40.641 1.00 42.59 590 ARG A CA 1
ATOM 4588 C C . ARG A 1 590 ? -16.056 11.220 40.704 1.00 42.59 590 ARG A C 1
ATOM 4590 O O . ARG A 1 590 ? -14.912 10.876 40.412 1.00 42.59 590 ARG A O 1
ATOM 4597 N N . PHE A 1 591 ? -16.336 12.455 41.130 1.00 40.28 591 PHE A N 1
ATOM 4598 C CA . PHE A 1 591 ? -15.291 13.469 41.341 1.00 40.28 591 PHE A CA 1
ATOM 4599 C C . PHE A 1 591 ? -14.327 13.115 42.487 1.00 40.28 591 PHE A C 1
ATOM 4601 O O . PHE A 1 591 ? -13.201 13.608 42.500 1.00 40.28 591 PHE A O 1
ATOM 4608 N N . PHE A 1 592 ? -14.700 12.185 43.374 1.00 40.75 592 PHE A N 1
ATOM 4609 C CA . PHE A 1 592 ? -13.801 11.648 44.401 1.00 40.75 592 PHE A CA 1
ATOM 4610 C C . PHE A 1 592 ? -12.619 10.839 43.856 1.00 40.75 592 PHE A C 1
ATOM 4612 O O . PHE A 1 592 ? -11.671 10.582 44.590 1.00 40.75 592 PHE A O 1
ATOM 4619 N N . ARG A 1 593 ? -12.646 10.447 42.575 1.00 43.78 593 ARG A N 1
ATOM 4620 C CA . ARG A 1 593 ? -11.664 9.527 41.980 1.00 43.78 593 ARG A CA 1
ATOM 4621 C C . ARG A 1 593 ? -10.569 10.173 41.126 1.00 43.78 593 ARG A C 1
ATOM 4623 O O . ARG A 1 593 ? -9.747 9.443 40.583 1.00 43.78 593 ARG A O 1
ATOM 4630 N N . MET A 1 594 ? -10.525 11.501 40.996 1.00 35.72 594 MET A N 1
ATOM 4631 C CA . MET A 1 594 ? -9.376 12.172 40.355 1.00 35.72 594 MET A CA 1
ATOM 4632 C C . MET A 1 594 ? -8.272 12.578 41.344 1.00 35.72 594 MET A C 1
ATOM 4634 O O . MET A 1 594 ? -7.180 12.928 40.907 1.00 35.72 594 MET A O 1
ATOM 4638 N N . GLY A 1 595 ? -8.514 12.490 42.655 1.00 33.16 595 GLY A N 1
ATOM 4639 C CA . GLY A 1 595 ? -7.463 12.585 43.666 1.00 33.16 595 GLY A CA 1
ATOM 4640 C C . GLY A 1 595 ? -6.943 11.192 44.010 1.00 33.16 595 GLY A C 1
ATOM 4641 O O . GLY A 1 595 ? -7.718 10.313 44.376 1.00 33.16 595 GLY A O 1
ATOM 4642 N N . SER A 1 596 ? -5.632 10.992 43.949 1.00 32.84 596 SER A N 1
ATOM 4643 C CA . SER A 1 596 ? -4.903 9.809 44.440 1.00 32.84 596 SER A CA 1
ATOM 4644 C C . SER A 1 596 ? -5.132 9.480 45.930 1.00 32.84 596 SER A C 1
ATOM 4646 O O . SER A 1 596 ? -4.621 8.485 46.430 1.00 32.84 596 SER A O 1
ATOM 4648 N N . GLU A 1 597 ? -5.912 10.293 46.639 1.00 36.22 597 GLU A N 1
ATOM 4649 C CA . GLU A 1 597 ? -5.973 10.389 48.097 1.00 36.22 597 GLU A CA 1
ATOM 4650 C C . GLU A 1 597 ? -6.830 9.288 48.761 1.00 36.22 597 GLU A C 1
ATOM 4652 O O . GLU A 1 597 ? -6.562 8.915 49.898 1.00 36.22 597 GLU A O 1
ATOM 4657 N N . ILE A 1 598 ? -7.818 8.693 48.071 1.00 37.91 598 ILE A N 1
ATOM 4658 C CA . ILE A 1 598 ? -8.665 7.628 48.667 1.00 37.91 598 ILE A CA 1
ATOM 4659 C C . ILE A 1 598 ? -8.030 6.232 48.553 1.00 37.91 598 ILE A C 1
ATOM 4661 O O . ILE A 1 598 ? -8.231 5.394 49.428 1.00 37.91 598 ILE A O 1
ATOM 4665 N N . HIS A 1 599 ? -7.221 5.971 47.522 1.00 32.38 599 HIS A N 1
ATOM 4666 C CA . HIS A 1 599 ? -6.516 4.686 47.396 1.00 32.38 599 HIS A CA 1
ATOM 4667 C C . HIS A 1 599 ? -5.375 4.522 48.411 1.00 32.38 599 HIS A C 1
ATOM 4669 O O . HIS A 1 599 ? -5.032 3.391 48.759 1.00 32.38 599 HIS A O 1
ATOM 4675 N N . GLU A 1 600 ? -4.808 5.623 48.911 1.00 29.00 600 GLU A N 1
ATOM 4676 C CA . GLU A 1 600 ? -3.819 5.576 49.993 1.00 29.00 600 GLU A CA 1
ATOM 4677 C C . GLU A 1 600 ? -4.458 5.287 51.360 1.00 29.00 600 GLU A C 1
ATOM 4679 O O . GLU A 1 600 ? -3.843 4.603 52.172 1.00 29.00 600 GLU A O 1
ATOM 4684 N N . LEU A 1 601 ? -5.714 5.687 51.590 1.00 31.31 601 LEU A N 1
ATOM 4685 C CA . LEU A 1 601 ? -6.426 5.406 52.845 1.00 31.31 601 LEU A CA 1
ATOM 4686 C C . LEU A 1 601 ? -6.809 3.928 53.016 1.00 31.31 601 LEU A C 1
ATOM 4688 O O . LEU A 1 601 ? -6.846 3.449 54.142 1.00 31.31 601 LEU A O 1
ATOM 4692 N N . SER A 1 602 ? -7.031 3.182 51.927 1.00 30.89 602 SER A N 1
ATOM 4693 C CA . SER A 1 602 ? -7.309 1.734 51.976 1.00 30.89 602 SER A CA 1
ATOM 4694 C C . SER A 1 602 ? -6.059 0.850 52.129 1.00 30.89 602 SER A C 1
ATOM 4696 O O . SER A 1 602 ? -6.178 -0.373 52.134 1.00 30.89 602 SER A O 1
ATOM 4698 N N . ARG A 1 603 ? -4.854 1.439 52.176 1.00 26.67 603 ARG A N 1
ATOM 4699 C CA . ARG A 1 603 ? -3.583 0.720 52.394 1.00 26.67 603 ARG A CA 1
ATOM 4700 C C . ARG A 1 603 ? -3.068 0.804 53.838 1.00 26.67 603 ARG A C 1
ATOM 4702 O O . ARG A 1 603 ? -2.059 0.159 54.122 1.00 26.67 603 ARG A O 1
ATOM 4709 N N . CYS A 1 604 ? -3.719 1.587 54.697 1.00 24.52 604 CYS A N 1
ATOM 4710 C CA . CYS A 1 604 ? -3.366 1.753 56.108 1.00 24.52 604 CYS A CA 1
ATOM 4711 C C . CYS A 1 604 ? -4.082 0.742 57.001 1.00 24.52 604 CYS A C 1
ATOM 4713 O O . CYS A 1 604 ? -5.305 0.560 56.810 1.00 24.52 604 CYS A O 1
#

Sequence (604 aa):
MVIHIPISESTSKSDLAVWCTHHRLLHLLCDSHEQVIRRSCELLRFLCDADAFSLADLHVVWHAVQSNGLDVRASWLFVLEALASYMTVPVCWALLRLIQDLGVSSVSMLGLLGALAKYAPLDSYDDDIEDRTADDLLFATPNVFVERCSVRHAAMQLLWATMEDTTDVAKRMLYDTAKTQLQDAIKANVDDLLDDDSSEKWTPPVVLGCVSYLLELAVHSLTRHRNVPQAFGIVGFILTLFEDATAKRNAIAAALEARGVLQLVLDDLVQFKASYAPDNRDGSYRVDVAADGAGLAGLNARLLGDGSHVDFVDHIKARLGFLSLWLNIQPTLAWRFDQLRLLWTELNEYATLGTERTMLFKWLTTNALHWNASTVSFVFQELLGNEVFLTSGALSPLSLQCFLCYFRLTNHHHGLLTLDHVAGTPTSQNQFAIHHLPLMGTSMLWTVLLRGRPTSHSHVVFVQTIKFLMLLPFKLDPELPPLNLVADGLDYLEQATDASVRSRCLTVLASIIGTDEASAAALATGDWVPHGKASRGPPLHLTVNNSIKLTATTGQRLPLDVYAHDTVLEMQVAVARKLDTAPLSTKGLRFFRMGSEIHELSRC

Secondary structure (DSSP, 8-state):
-PPP----TT--HHHHHHHHHHTTHHHHHHTS-HHHHHHTHHHHHHHHHTT---HHHHHHHHHHHHHS-HHHHHHHHHHHHHTTTTS-HHHHHHHHHHHHHH---SHHHHHHHHHHHHHPPPS----TTTT--HHHHTT-SS-HHHHH-HHHHHHHHHHHHHTS--S-HHHHTTHHHHHHHHHHHHHHHHGGG---TT----SSHHHHHHHHHHHHHHHHHHHHTSSHHHHHHHHHHHHHHTSS-HHHHHHHHHHHHHTTHHHHHHHHHHHHHHHH-GGGTTSTT----S-HHHHHHHHHHHHHHTT-SS-HHHHHHHHHHHHHHHHHH-TT----HHHHHHHHIIIIIT-SSHHHHHHHHHHHHHHGGGS-HHHHHHIIIIIIT-HHHHHSTT--HHHHHHHHHHHHHHHHHTTSEEEPEETTEE-SSS-EEE-SSSPTTHHHHHHHHHHPPP-TTHHHHHHHHHHHHHHHHHHB-TTSPPP-HHHHHHHHHHH--SHHHHHHHHHHHHHHHTS-HHHHHHHHHT---PPPTTTS-SEEEEEEE---TTSTTTT-EEEEEEETT--HHHHHHHHHHHTT-SS--HHHHHGGGSSTHHHHHTT-

InterPro domains:
  IPR016024 Armadillo-type fold [SSF48371] (23-243)

Foldseek 3Di:
DDDDDPDDPPQDLVNSLVVCVVVVVLLVLLVDDLVSLLVCLVVVLSCLVSVNCDLVSLVSLLVSLVPDDDSNVLSSLNSLLSCQQSHAPVNLVSVLVSCVVVDDQDLSSLSSLLSQLQHHAWPDDDQPPPPDALLCAQLDPPQPLCNTSVRNLSSLVSLVVLLWQDLDPSSLVCNVSSLVSNLVSLCSQAVPDPPDLPDSDDPPSSNSSSVNSLLVVLLVCLQVLTPNLVSLVSPVSVVVSCVSPLSVLLSSLVSCVVVVVLVSLLVSLVVLCCVQPVPLVVFWQDDPPPPLVVLQVSSQVVSSNRRHSDGPLSSLVSSLVSVLVSLVSCLVDDDDLVSVVSLLCSQGTSNPGLSSLVSVLVSLLVNVQSHDLVNLCSCQCVPLLDLCCLQHPSDAPSSLLSNQLSLQSNCCVVVQKPADDDPNGGDSDPRIAGDDDDRPCPVSLLSNQQRHDDDPHSVVSNVVSLVVVLCRQVRYDPVDDGDPVLVVLLVQCVVDPDPSSNQSSLVSQCSLQVFDSVCSVCVSVVVDDFDDPVRQAAKDWDWDQACDPPFPQHRHTFTFIGGPNGGLVNSLVSVCVSRVDPPDDSVNSCVVPVDPPSVVSVVD

Solvent-accessible surface area (backbone atoms only — not comparable to full-atom values): 33691 Å² total; per-residue (Å²): 136,89,82,85,79,91,80,56,100,83,61,45,64,58,58,55,42,52,49,42,58,75,68,40,48,68,61,56,45,59,76,45,57,41,73,57,40,56,66,38,43,65,62,52,44,50,27,25,78,48,76,62,62,47,66,68,54,51,50,54,52,49,48,34,42,69,76,45,57,72,64,45,20,46,25,47,34,52,35,53,26,77,34,24,58,51,41,52,60,72,46,50,48,52,50,50,50,54,47,60,75,71,47,87,80,49,71,51,53,43,49,28,40,24,28,30,25,41,40,37,48,65,73,60,85,81,73,86,69,78,88,70,53,70,83,70,44,52,79,32,85,82,40,53,21,55,70,29,27,44,56,23,45,53,30,44,51,51,34,52,61,54,53,46,62,42,69,48,65,75,50,54,72,41,28,70,58,28,52,51,32,43,53,53,17,50,40,59,56,58,59,88,58,74,88,58,91,82,61,92,70,59,68,60,58,46,35,46,18,45,53,25,52,54,51,49,54,27,53,52,23,37,75,66,69,41,56,46,54,57,29,44,50,50,55,51,50,57,49,59,79,32,69,85,37,59,68,60,46,47,50,55,48,52,57,43,52,78,69,41,44,73,56,40,56,51,55,34,49,53,52,52,42,53,73,72,52,51,85,36,74,84,42,80,38,57,69,72,87,65,59,57,68,64,60,49,52,52,44,32,51,51,37,45,65,69,6,43,92,61,47,62,67,54,51,54,47,37,55,54,49,46,55,50,54,46,40,71,73,41,47,82,62,82,77,53,69,69,58,54,48,49,54,43,40,57,31,46,32,36,25,86,40,70,64,42,35,52,51,47,35,50,50,54,52,74,46,53,83,50,51,54,66,68,57,41,38,45,46,35,54,66,55,63,45,25,63,69,50,41,33,28,66,69,57,36,62,63,45,47,54,32,45,55,32,35,43,50,51,37,29,30,72,71,60,26,25,47,58,41,65,59,96,87,40,73,43,73,61,96,47,51,41,34,76,47,80,86,66,70,61,57,67,50,55,48,43,38,56,40,53,39,41,91,50,100,51,33,68,60,38,41,53,52,49,52,54,51,64,67,44,50,69,78,30,46,45,87,90,54,82,79,79,58,64,64,59,56,43,49,56,51,43,75,68,40,84,48,70,68,35,33,51,38,37,29,51,49,44,7,62,74,75,68,40,48,49,68,62,33,42,24,59,73,74,69,65,62,69,79,73,50,90,86,65,22,58,60,82,38,85,44,73,44,77,34,78,52,85,90,43,98,54,50,77,37,77,42,85,40,83,46,33,76,56,55,49,65,57,55,48,49,51,52,50,46,62,74,57,70,55,81,78,76,48,77,73,67,66,54,64,65,69,79,50,77,66,61,71,56,61,76,73,108